Protein AF-0000000085122386 (afdb_homodimer)

Foldseek 3Di:
DEDADPDVVLVVLQVVLQDPPQAQANLLVSLLVSLQVLVCVVCVPAAWDWDWDQDPVGIDTDTGHPLQQEEEEEAPDLQVSSVVSNCVVVVPHHYKYWYWDQDPVVSATDTDDIDDDQNVNHEYEYGDAEQQQLRVVLVVVVVVVVSPHDHYEYEYEEYEPNRVVVNCVSCVRYYYGYHYYAHHADPVRAGVVHRPDSSCRNPVPDD/DEDADPDVVLVVLQVVLQDPPQAQANLLVSLLVSLQVLVCVVCVPAAWDWDWDQDPVGIDTDTGHPLQQEEEEEAPDLQVSSVVSNCVVVVPHHYKYWYWDQDPVVSATDTDDIDDDQNVNHEYEYGDAEQQQLRVVLVVVVVVVVSPHDHYEYEYEEYEPNRVVVNCVSCVRYYYGYHYYAHHADPVRAGVVHRPDSSCRNPVPDD

Nearest PDB structures (foldseek):
  2ehj-assembly1_A  TM=9.538E-01  e=8.833E-25  Escherichia coli
  2e55-assembly1_D  TM=9.632E-01  e=2.310E-24  Aquifex aeolicus
  3dmp-assembly2_C  TM=9.489E-01  e=1.374E-22  Burkholderia pseudomallei
  5e38-assembly1_C  TM=9.392E-01  e=4.137E-20  Mycobacterium tuberculosis H37Rv
  3g6w-assembly1_B  TM=8.955E-01  e=5.587E-20  Saccharolobus solfataricus

InterPro domains:
  IPR000836 Phosphoribosyltransferase domain [PF14681] (7-205)
  IPR000836 Phosphoribosyltransferase domain [cd06223] (68-179)
  IPR005765 Uracil phosphoribosyl transferase [TIGR01091] (4-205)
  IPR029057 Phosphoribosyltransferase-like [G3DSA:3.40.50.2020] (2-205)
  IPR029057 Phosphoribosyltransferase-like [SSF53271] (5-203)
  IPR050054 Uracil phosphoribosyltransferase/Adenine phosphoribosyltransferase [PTHR32315] (5-183)

Sequence (414 aa):
MYKESTNILVKHLINRLRDVRTASNEFRLTIEEISRIIAAEALADFNTITQNINTWQGPLDVQMIEVQKLVLVPILRAGEPMLTGILRTLPYARSGFLAMKRDEETALSKLFYENIPELEDKTVLLLDPMVATGGSLIDGIAYLKSKGAKRIISLNILGAPEGIKAVQEAHPDVDIFIAQIDERLDDNKYIRPGLGDAGDRAFYTHEMYKESTNILVKHLINRLRDVRTASNEFRLTIEEISRIIAAEALADFNTITQNINTWQGPLDVQMIEVQKLVLVPILRAGEPMLTGILRTLPYARSGFLAMKRDEETALSKLFYENIPELEDKTVLLLDPMVATGGSLIDGIAYLKSKGAKRIISLNILGAPEGIKAVQEAHPDVDIFIAQIDERLDDNKYIRPGLGDAGDRAFYTHE

Secondary structure (DSSP, 8-state):
-EEE---HHHHHHHHHHH-TT--HHHHHHHHHHHHHHHHHHHTTT--EEEEEEEETTEEEEEEEE-GGGEEEEEEETTTHHHHHHHHHH-TT-EE-EEEEEE-TTT--EEEEEEE----TT-EEEEE-SEESSSHHHHHHHHHHHHTT--EEEEEEEEE-HHHHHHHHHH-TT-EEEEEEE-SEE-TTS-EES--S-HHHHHH----/-EEE---HHHHHHHHHHHSTT--HHHHHHHHHHHHHHHHHHHTTT--EEEEEEEETTEEEEEEEE-GGGEEEEEEETTTHHHHHHHHHH-TT-EE-EEEEEE-TTT--EEEEEEE----TT-EEEEE-SEESSSHHHHHHHHHHHHTT--EEEEEEEEE-HHHHHHHHHH-TT-EEEEEEE-SEE-TTS-EES--S-HHHHHH----

Organism: Arcobacter nitrofigilis (strain ATCC 33309 / DSM 7299 / CCUG 15893 / LMG 7604 / NCTC 12251 / CI) (NCBI:txid572480)

Structure (mmCIF, N/CA/C/O backbone):
data_AF-0000000085122386-model_v1
#
loop_
_entity.id
_entity.type
_entity.pdbx_description
1 polymer 'Uracil phosphoribosyltransferase'
#
loop_
_atom_site.group_PDB
_atom_site.id
_atom_site.type_symbol
_atom_site.label_atom_id
_atom_site.label_alt_id
_atom_site.label_comp_id
_atom_site.label_asym_id
_atom_site.label_entity_id
_atom_site.label_seq_id
_atom_site.pdbx_PDB_ins_code
_atom_site.Cartn_x
_atom_site.Cartn_y
_atom_site.Cartn_z
_atom_site.occupancy
_atom_site.B_iso_or_equiv
_atom_site.auth_seq_id
_atom_site.auth_comp_id
_atom_site.auth_asym_id
_atom_site.auth_atom_id
_atom_site.pdbx_PDB_model_num
ATOM 1 N N . MET A 1 1 ? -3.705 9.445 21.141 1 90.44 1 MET A N 1
ATOM 2 C CA . MET A 1 1 ? -2.719 8.375 21.016 1 90.44 1 MET A CA 1
ATOM 3 C C . MET A 1 1 ? -1.963 8.477 19.688 1 90.44 1 MET A C 1
ATOM 5 O O . MET A 1 1 ? -2.488 9.008 18.719 1 90.44 1 MET A O 1
ATOM 9 N N . TYR A 1 2 ? -0.645 8.18 19.75 1 95.44 2 TYR A N 1
ATOM 10 C CA . TYR A 1 2 ? 0.054 8.094 18.469 1 95.44 2 TYR A CA 1
ATOM 11 C C . TYR A 1 2 ? 0.598 6.688 18.234 1 95.44 2 TYR A C 1
ATOM 13 O O . TYR A 1 2 ? 0.89 5.965 19.203 1 95.44 2 TYR A O 1
ATOM 21 N N . LYS A 1 3 ? 0.59 6.281 17 1 97.06 3 LYS A N 1
ATOM 22 C CA . LYS A 1 3 ? 1.147 5.008 16.547 1 97.06 3 LYS A CA 1
ATOM 23 C C . LYS A 1 3 ? 2.18 5.211 15.445 1 97.06 3 LYS A C 1
ATOM 25 O O . LYS A 1 3 ? 1.902 5.879 14.445 1 97.06 3 LYS A O 1
ATOM 30 N N . GLU A 1 4 ? 3.354 4.734 15.695 1 97.94 4 GLU A N 1
ATOM 31 C CA . GLU A 1 4 ? 4.402 4.742 14.68 1 97.94 4 GLU A CA 1
ATOM 32 C C . GLU A 1 4 ? 4.469 3.408 13.938 1 97.94 4 GLU A C 1
ATOM 34 O O . GLU A 1 4 ? 4.453 2.346 14.562 1 97.94 4 GLU A O 1
ATOM 39 N N . SER A 1 5 ? 4.566 3.469 12.625 1 96.31 5 SER A N 1
ATOM 40 C CA . SER A 1 5 ? 4.637 2.244 11.836 1 96.31 5 SER A CA 1
ATOM 41 C C . SER A 1 5 ? 5.906 1.459 12.148 1 96.31 5 SER A C 1
ATOM 43 O O . SER A 1 5 ? 6.977 2.043 12.328 1 96.31 5 SER A O 1
ATOM 45 N N . THR A 1 6 ? 5.801 0.182 12.203 1 92.94 6 THR A N 1
ATOM 46 C CA . THR A 1 6 ? 6.953 -0.696 12.383 1 92.94 6 THR A CA 1
ATOM 47 C C . THR A 1 6 ? 7.285 -1.421 11.078 1 92.94 6 THR A C 1
ATOM 49 O O . THR A 1 6 ? 8.148 -2.299 11.055 1 92.94 6 THR A O 1
ATOM 52 N N . ASN A 1 7 ? 6.59 -1.054 10.055 1 92.69 7 ASN A N 1
ATOM 53 C CA . ASN A 1 7 ? 6.738 -1.687 8.75 1 92.69 7 ASN A CA 1
ATOM 54 C C . ASN A 1 7 ? 8.094 -1.366 8.125 1 92.69 7 ASN A C 1
ATOM 56 O O . ASN A 1 7 ? 8.391 -0.207 7.828 1 92.69 7 ASN A O 1
ATOM 60 N N . ILE A 1 8 ? 8.898 -2.383 7.836 1 93 8 ILE A N 1
ATOM 61 C CA . ILE A 1 8 ? 10.266 -2.166 7.391 1 93 8 ILE A CA 1
ATOM 62 C C . ILE A 1 8 ? 10.266 -1.575 5.98 1 93 8 ILE A C 1
ATOM 64 O O . ILE A 1 8 ? 11.195 -0.858 5.602 1 93 8 ILE A O 1
ATOM 68 N N . LEU A 1 9 ? 9.242 -1.947 5.172 1 95.12 9 LEU A N 1
ATOM 69 C CA . LEU A 1 9 ? 9.133 -1.356 3.844 1 95.12 9 LEU A CA 1
ATOM 70 C C . LEU A 1 9 ? 8.922 0.151 3.934 1 95.12 9 LEU A C 1
ATOM 72 O O . LEU A 1 9 ? 9.516 0.911 3.162 1 95.12 9 LEU A O 1
ATOM 76 N N . VAL A 1 10 ? 8.117 0.576 4.871 1 95.94 10 VAL A N 1
ATOM 77 C CA . VAL A 1 10 ? 7.871 1.995 5.105 1 95.94 10 VAL A CA 1
ATOM 78 C C . VAL A 1 10 ? 9.172 2.686 5.504 1 95.94 10 VAL A C 1
ATOM 80 O O . VAL A 1 10 ? 9.5 3.758 4.988 1 95.94 10 VAL A O 1
ATOM 83 N N . LYS A 1 11 ? 9.945 2.043 6.363 1 96.44 11 LYS A N 1
ATOM 84 C CA . LYS A 1 11 ? 11.227 2.607 6.773 1 96.44 11 LYS A CA 1
ATOM 85 C C . LYS A 1 11 ? 12.188 2.705 5.594 1 96.44 11 LYS A C 1
ATOM 87 O O . LYS A 1 11 ? 12.891 3.707 5.438 1 96.44 11 LYS A O 1
ATOM 92 N N . HIS A 1 12 ? 12.18 1.663 4.789 1 97.12 12 HIS A N 1
ATOM 93 C CA . HIS A 1 12 ? 12.984 1.635 3.57 1 97.12 12 HIS A CA 1
ATOM 94 C C . HIS A 1 12 ? 12.633 2.807 2.658 1 97.12 12 HIS A C 1
ATOM 96 O O . HIS A 1 12 ? 13.531 3.51 2.18 1 97.12 12 HIS A O 1
ATOM 102 N N . LEU A 1 13 ? 11.414 3.045 2.463 1 97.44 13 LEU A N 1
ATOM 103 C CA . LEU A 1 13 ? 10.938 4.098 1.57 1 97.44 13 LEU A CA 1
ATOM 104 C C . LEU A 1 13 ? 11.258 5.477 2.143 1 97.44 13 LEU A C 1
ATOM 106 O O . LEU A 1 13 ? 11.609 6.395 1.4 1 97.44 13 LEU A O 1
ATOM 110 N N . ILE A 1 14 ? 11.133 5.664 3.471 1 97.94 14 ILE A N 1
ATOM 111 C CA . ILE A 1 14 ? 11.477 6.922 4.125 1 97.94 14 ILE A CA 1
ATOM 112 C C . ILE A 1 14 ? 12.953 7.234 3.896 1 97.94 14 ILE A C 1
ATOM 114 O O . ILE A 1 14 ? 13.32 8.383 3.617 1 97.94 14 ILE A O 1
ATOM 118 N N . ASN A 1 15 ? 13.766 6.238 4.031 1 97.69 15 ASN A N 1
ATOM 119 C CA . ASN A 1 15 ? 15.195 6.441 3.838 1 97.69 15 ASN A CA 1
ATOM 120 C C . ASN A 1 15 ? 15.516 6.828 2.396 1 97.69 15 ASN A C 1
ATOM 122 O O . ASN A 1 15 ? 16.453 7.598 2.148 1 97.69 15 ASN A O 1
ATOM 126 N N . ARG A 1 16 ? 14.727 6.301 1.468 1 96.69 16 ARG A N 1
ATOM 127 C CA . ARG A 1 16 ? 14.867 6.75 0.086 1 96.69 16 ARG A CA 1
ATOM 128 C C . ARG A 1 16 ? 14.547 8.234 -0.041 1 96.69 16 ARG A C 1
ATOM 130 O O . ARG A 1 16 ? 15.219 8.961 -0.774 1 96.69 16 ARG A O 1
ATOM 137 N N . LEU A 1 17 ? 13.586 8.672 0.667 1 97.44 17 LEU A N 1
ATOM 138 C CA . LEU A 1 17 ? 13.18 10.07 0.636 1 97.44 17 LEU A CA 1
ATOM 139 C C . LEU A 1 17 ? 14.266 10.977 1.204 1 97.44 17 LEU A C 1
ATOM 141 O O . LEU A 1 17 ? 14.414 12.125 0.783 1 97.44 17 LEU A O 1
ATOM 145 N N . ARG A 1 18 ? 15.023 10.453 2.143 1 97.75 18 ARG A N 1
ATOM 146 C CA . ARG A 1 18 ? 16.062 11.242 2.811 1 97.75 18 ARG A CA 1
ATOM 147 C C . ARG A 1 18 ? 17.203 11.547 1.86 1 97.75 18 ARG A C 1
ATOM 149 O O . ARG A 1 18 ? 17.984 12.484 2.092 1 97.75 18 ARG A O 1
ATOM 156 N N . ASP A 1 19 ? 17.422 10.648 0.858 1 97 19 ASP A N 1
ATOM 157 C CA . ASP A 1 19 ? 18.531 10.797 -0.084 1 97 19 ASP A CA 1
ATOM 158 C C . ASP A 1 19 ? 18.359 12.031 -0.96 1 97 19 ASP A C 1
ATOM 160 O O . ASP A 1 19 ? 17.312 12.188 -1.616 1 97 19 ASP A O 1
ATOM 164 N N . VAL A 1 20 ? 19.297 12.898 -0.981 1 94.31 20 VAL A N 1
ATOM 165 C CA . VAL A 1 20 ? 19.188 14.156 -1.713 1 94.31 20 VAL A CA 1
ATOM 166 C C . VAL A 1 20 ? 19.094 13.875 -3.211 1 94.31 20 VAL A C 1
ATOM 168 O O . VAL A 1 20 ? 18.672 14.734 -3.984 1 94.31 20 VAL A O 1
ATOM 171 N N . ARG A 1 21 ? 19.547 12.672 -3.693 1 94.56 21 ARG A N 1
ATOM 172 C CA . ARG A 1 21 ? 19.547 12.32 -5.109 1 94.56 21 ARG A CA 1
ATOM 173 C C . ARG A 1 21 ? 18.141 11.938 -5.574 1 94.56 21 ARG A C 1
ATOM 175 O O . ARG A 1 21 ? 17.891 11.82 -6.777 1 94.56 21 ARG A O 1
ATOM 182 N N . THR A 1 22 ? 17.141 11.711 -4.605 1 95.25 22 THR A N 1
ATOM 183 C CA . THR A 1 22 ? 15.773 11.359 -4.992 1 95.25 22 THR A CA 1
ATOM 184 C C . THR A 1 22 ? 15.086 12.531 -5.688 1 95.25 22 THR A C 1
ATOM 186 O O . THR A 1 22 ? 14.828 13.562 -5.066 1 95.25 22 THR A O 1
ATOM 189 N N . ALA A 1 23 ? 14.797 12.375 -6.961 1 94.12 23 ALA A N 1
ATOM 190 C CA . ALA A 1 23 ? 14.172 13.43 -7.754 1 94.12 23 ALA A CA 1
ATOM 191 C C . ALA A 1 23 ? 12.734 13.688 -7.293 1 94.12 23 ALA A C 1
ATOM 193 O O . ALA A 1 23 ? 12.125 12.844 -6.637 1 94.12 23 ALA A O 1
ATOM 194 N N . SER A 1 24 ? 12.188 14.812 -7.629 1 94.19 24 SER A N 1
ATOM 195 C CA . SER A 1 24 ? 10.883 15.258 -7.16 1 94.19 24 SER A CA 1
ATOM 196 C C . SER A 1 24 ? 9.789 14.273 -7.57 1 94.19 24 SER A C 1
ATOM 198 O O . SER A 1 24 ? 8.859 14.016 -6.801 1 94.19 24 SER A O 1
ATOM 200 N N . ASN A 1 25 ? 9.867 13.812 -8.758 1 94.12 25 ASN A N 1
ATOM 201 C CA . ASN A 1 25 ? 8.867 12.852 -9.195 1 94.12 25 ASN A CA 1
ATOM 202 C C . ASN A 1 25 ? 8.898 11.578 -8.359 1 94.12 25 ASN A C 1
ATOM 204 O O . ASN A 1 25 ? 7.855 11.078 -7.93 1 94.12 25 ASN A O 1
ATOM 208 N N . GLU A 1 26 ? 10.094 11.047 -8.156 1 94.94 26 GLU A N 1
ATOM 209 C CA . GLU A 1 26 ? 10.25 9.875 -7.301 1 94.94 26 GLU A CA 1
ATOM 210 C C . GLU A 1 26 ? 9.82 10.172 -5.867 1 94.94 26 GLU A C 1
ATOM 212 O O . GLU A 1 26 ? 9.258 9.305 -5.188 1 94.94 26 GLU A O 1
ATOM 217 N N . PHE A 1 27 ? 10.172 11.414 -5.441 1 96.88 27 PHE A N 1
ATOM 218 C CA . PHE A 1 27 ? 9.758 11.828 -4.105 1 96.88 27 PHE A CA 1
ATOM 219 C C . PHE A 1 27 ? 8.25 11.742 -3.951 1 96.88 27 PHE A C 1
ATOM 221 O O . PHE A 1 27 ? 7.75 11.109 -3.016 1 96.88 27 PHE A O 1
ATOM 228 N N . ARG A 1 28 ? 7.441 12.203 -4.906 1 96.75 28 ARG A N 1
ATOM 229 C CA . ARG A 1 28 ? 5.984 12.188 -4.867 1 96.75 28 ARG A CA 1
ATOM 230 C C . ARG A 1 28 ? 5.457 10.758 -4.871 1 96.75 28 ARG A C 1
ATOM 232 O O . ARG A 1 28 ? 4.602 10.398 -4.059 1 96.75 28 ARG A O 1
ATOM 239 N N . LEU A 1 29 ? 6.043 9.984 -5.738 1 95.88 29 LEU A N 1
ATOM 240 C CA . LEU A 1 29 ? 5.586 8.602 -5.875 1 95.88 29 LEU A CA 1
ATOM 241 C C . LEU A 1 29 ? 5.852 7.816 -4.598 1 95.88 29 LEU A C 1
ATOM 243 O O . LEU A 1 29 ? 5.035 6.984 -4.191 1 95.88 29 LEU A O 1
ATOM 247 N N . THR A 1 30 ? 7.008 8.094 -4.016 1 97.25 30 THR A N 1
ATOM 248 C CA . THR A 1 30 ? 7.367 7.414 -2.777 1 97.25 30 THR A CA 1
ATOM 249 C C . THR A 1 30 ? 6.438 7.836 -1.642 1 97.25 30 THR A C 1
ATOM 251 O O . THR A 1 30 ? 5.992 6.996 -0.854 1 97.25 30 THR A O 1
ATOM 254 N N . ILE A 1 31 ? 6.074 9.109 -1.566 1 97.88 31 ILE A N 1
ATOM 255 C CA . ILE A 1 31 ? 5.125 9.609 -0.575 1 97.88 31 ILE A CA 1
ATOM 256 C C . ILE A 1 31 ? 3.768 8.938 -0.778 1 97.88 31 ILE A C 1
ATOM 258 O O . ILE A 1 31 ? 3.104 8.562 0.189 1 97.88 31 ILE A O 1
ATOM 262 N N . GLU A 1 32 ? 3.359 8.773 -2.041 1 97.12 32 GLU A N 1
ATOM 263 C CA . GLU A 1 32 ? 2.113 8.078 -2.344 1 97.12 32 GLU A CA 1
ATOM 264 C C . GLU A 1 32 ? 2.113 6.668 -1.752 1 97.12 32 GLU A C 1
ATOM 266 O O . GLU A 1 32 ? 1.151 6.266 -1.093 1 97.12 32 GLU A O 1
ATOM 271 N N . GLU A 1 33 ? 3.207 5.969 -1.927 1 95.75 33 GLU A N 1
ATOM 272 C CA . GLU A 1 33 ? 3.312 4.586 -1.467 1 95.75 33 GLU A CA 1
ATOM 273 C C . GLU A 1 33 ? 3.242 4.508 0.056 1 95.75 33 GLU A C 1
ATOM 275 O O . GLU A 1 33 ? 2.496 3.693 0.605 1 95.75 33 GLU A O 1
ATOM 280 N N . ILE A 1 34 ? 3.99 5.336 0.716 1 97.31 34 ILE A N 1
ATOM 281 C CA . ILE A 1 34 ? 4.012 5.332 2.176 1 97.31 34 ILE A CA 1
ATOM 282 C C . ILE A 1 34 ? 2.619 5.648 2.713 1 97.31 34 ILE A C 1
ATOM 284 O O . ILE A 1 34 ? 2.15 5.016 3.66 1 97.31 34 ILE A O 1
ATOM 288 N N . SER A 1 35 ? 1.955 6.57 2.07 1 97.62 35 SER A N 1
ATOM 289 C CA . SER A 1 35 ? 0.646 7.023 2.529 1 97.62 35 SER A CA 1
ATOM 290 C C . SER A 1 35 ? -0.384 5.902 2.451 1 97.62 35 SER A C 1
ATOM 292 O O . SER A 1 35 ? -1.239 5.773 3.33 1 97.62 35 SER A O 1
ATOM 294 N N . ARG A 1 36 ? -0.284 5.121 1.405 1 94.75 36 ARG A N 1
ATOM 295 C CA . ARG A 1 36 ? -1.205 3.998 1.271 1 94.75 36 ARG A CA 1
ATOM 296 C C . ARG A 1 36 ? -1.037 3.012 2.422 1 94.75 36 ARG A C 1
ATOM 298 O O . ARG A 1 36 ? -2.023 2.535 2.986 1 94.75 36 ARG A O 1
ATOM 305 N N . ILE A 1 37 ? 0.186 2.75 2.746 1 93.25 37 ILE A N 1
ATOM 306 C CA . ILE A 1 37 ? 0.471 1.793 3.811 1 93.25 37 ILE A CA 1
ATOM 307 C C . ILE A 1 37 ? -0.013 2.348 5.148 1 93.25 37 ILE A C 1
ATOM 309 O O . ILE A 1 37 ? -0.701 1.656 5.902 1 93.25 37 ILE A O 1
ATOM 313 N N . ILE A 1 38 ? 0.234 3.6 5.418 1 95.69 38 ILE A N 1
ATOM 314 C CA . ILE A 1 38 ? -0.127 4.215 6.691 1 95.69 38 ILE A CA 1
ATOM 315 C C . ILE A 1 38 ? -1.646 4.34 6.793 1 95.69 38 ILE A C 1
ATOM 317 O O . ILE A 1 38 ? -2.219 4.168 7.871 1 95.69 38 ILE A O 1
ATOM 321 N N . ALA A 1 39 ? -2.258 4.656 5.656 1 96.38 39 ALA A N 1
ATOM 322 C CA . ALA A 1 39 ? -3.717 4.734 5.648 1 96.38 39 ALA A CA 1
ATOM 323 C C . ALA A 1 39 ? -4.34 3.385 5.992 1 96.38 39 ALA A C 1
ATOM 325 O O . ALA A 1 39 ? -5.301 3.316 6.762 1 96.38 39 ALA A O 1
ATOM 326 N N . ALA A 1 40 ? -3.768 2.354 5.438 1 92.88 40 ALA A N 1
ATOM 327 C CA . ALA A 1 40 ? -4.262 1.013 5.738 1 92.88 40 ALA A CA 1
ATOM 328 C C . ALA A 1 40 ? -4.133 0.702 7.227 1 92.88 40 ALA A C 1
ATOM 330 O O . ALA A 1 40 ? -5.027 0.097 7.82 1 92.88 40 ALA A O 1
ATOM 331 N N . GLU A 1 41 ? -3.059 1.111 7.812 1 92.62 41 GLU A N 1
ATOM 332 C CA . GLU A 1 41 ? -2.859 0.912 9.242 1 92.62 41 GLU A CA 1
ATOM 333 C C . GLU A 1 41 ? -3.865 1.722 10.062 1 92.62 41 GLU A C 1
ATOM 335 O O . GLU A 1 41 ? -4.43 1.22 11.031 1 92.62 41 GLU A O 1
ATOM 340 N N . ALA A 1 42 ? -4.098 2.914 9.672 1 95.38 42 ALA A N 1
ATOM 341 C CA . ALA A 1 42 ? -4.984 3.826 10.391 1 95.38 42 ALA A CA 1
ATOM 342 C C . ALA A 1 42 ? -6.43 3.344 10.336 1 95.38 42 ALA A C 1
ATOM 344 O O . ALA A 1 42 ? -7.203 3.566 11.266 1 95.38 42 ALA A O 1
ATOM 345 N N . LEU A 1 43 ? -6.793 2.617 9.266 1 94.44 43 LEU A N 1
ATOM 346 C CA . LEU A 1 43 ? -8.18 2.229 9.039 1 94.44 43 LEU A CA 1
ATOM 347 C C . LEU A 1 43 ? -8.422 0.792 9.492 1 94.44 43 LEU A C 1
ATOM 349 O O . LEU A 1 43 ? -9.484 0.223 9.227 1 94.44 43 LEU A O 1
ATOM 353 N N . ALA A 1 44 ? -7.457 0.227 10.156 1 90.06 44 ALA A N 1
ATOM 354 C CA . ALA A 1 44 ? -7.5 -1.184 10.531 1 90.06 44 ALA A CA 1
ATOM 355 C C . ALA A 1 44 ? -8.781 -1.505 11.305 1 90.06 44 ALA A C 1
ATOM 357 O O . ALA A 1 44 ? -9.32 -2.607 11.188 1 90.06 44 ALA A O 1
ATOM 358 N N . ASP A 1 45 ? -9.344 -0.531 12.062 1 88.88 45 ASP A N 1
ATOM 359 C CA . ASP A 1 45 ? -10.516 -0.789 12.891 1 88.88 45 ASP A CA 1
ATOM 360 C C . ASP A 1 45 ? -11.703 0.065 12.453 1 88.88 45 ASP A C 1
ATOM 362 O O . ASP A 1 45 ? -12.609 0.325 13.234 1 88.88 45 ASP A O 1
ATOM 366 N N . PHE A 1 46 ? -11.594 0.508 11.281 1 93.56 46 PHE A N 1
ATOM 367 C CA . PHE A 1 46 ? -12.656 1.357 10.766 1 93.56 46 PHE A CA 1
ATOM 368 C C . PHE A 1 46 ? -13.93 0.55 10.539 1 93.56 46 PHE A C 1
ATOM 370 O O . PHE A 1 46 ? -13.875 -0.658 10.305 1 93.56 46 PHE A O 1
ATOM 377 N N . ASN A 1 47 ? -14.961 1.156 10.594 1 92.25 47 ASN A N 1
ATOM 378 C CA . ASN A 1 47 ? -16.266 0.517 10.477 1 92.25 47 ASN A CA 1
ATOM 379 C C . ASN A 1 47 ? -16.5 -0.041 9.078 1 92.25 47 ASN A C 1
ATOM 381 O O . ASN A 1 47 ? -16.078 0.569 8.086 1 92.25 47 ASN A O 1
ATOM 385 N N . THR A 1 48 ? -17.156 -1.207 9.07 1 95.5 48 THR A N 1
ATOM 386 C CA . THR A 1 48 ? -17.578 -1.796 7.812 1 95.5 48 THR A CA 1
ATOM 387 C C . THR A 1 48 ? -19.094 -1.946 7.777 1 95.5 48 THR A C 1
ATOM 389 O O . THR A 1 48 ? -19.75 -1.944 8.828 1 95.5 48 THR A O 1
ATOM 392 N N . ILE A 1 49 ? -19.625 -1.951 6.625 1 96.56 49 ILE A N 1
ATOM 393 C CA . ILE A 1 49 ? -21.047 -2.164 6.41 1 96.56 49 ILE A CA 1
ATOM 394 C C . ILE A 1 49 ? -21.25 -3.334 5.453 1 96.56 49 ILE A C 1
ATOM 396 O O . ILE A 1 49 ? -20.391 -3.637 4.633 1 96.56 49 ILE A O 1
ATOM 400 N N . THR A 1 50 ? -22.406 -3.971 5.598 1 97.56 50 THR A N 1
ATOM 401 C CA . THR A 1 50 ? -22.766 -5.035 4.672 1 97.56 50 THR A CA 1
ATOM 402 C C . THR A 1 50 ? -23.297 -4.457 3.365 1 97.56 50 THR A C 1
ATOM 404 O O . THR A 1 50 ? -24.156 -3.566 3.373 1 97.56 50 THR A O 1
ATOM 407 N N . GLN A 1 51 ? -22.719 -4.848 2.285 1 97.19 51 GLN A N 1
ATOM 408 C CA . GLN A 1 51 ? -23.188 -4.492 0.953 1 97.19 51 GLN A CA 1
ATOM 409 C C . GLN A 1 51 ? -23.453 -5.738 0.112 1 97.19 51 GLN A C 1
ATOM 411 O O . GLN A 1 51 ? -22.688 -6.703 0.165 1 97.19 51 GLN A O 1
ATOM 416 N N . ASN A 1 52 ? -24.609 -5.719 -0.543 1 98 52 ASN A N 1
ATOM 417 C CA . ASN A 1 52 ? -24.891 -6.789 -1.493 1 98 52 ASN A CA 1
ATOM 418 C C . ASN A 1 52 ? -24.312 -6.48 -2.873 1 98 52 ASN A C 1
ATOM 420 O O . ASN A 1 52 ? -24.609 -5.438 -3.457 1 98 52 ASN A O 1
ATOM 424 N N . ILE A 1 53 ? -23.438 -7.371 -3.322 1 97 53 ILE A N 1
ATOM 425 C CA . ILE A 1 53 ? -22.844 -7.172 -4.641 1 97 53 ILE A CA 1
ATOM 426 C C . ILE A 1 53 ? -23.188 -8.359 -5.539 1 97 53 ILE A C 1
ATOM 428 O O . ILE A 1 53 ? -23.609 -9.414 -5.059 1 97 53 ILE A O 1
ATOM 432 N N . ASN A 1 54 ? -23.031 -8.125 -6.836 1 97.25 54 ASN A N 1
ATOM 433 C CA . ASN A 1 54 ? -23.172 -9.219 -7.789 1 97.25 54 ASN A CA 1
ATOM 434 C C . ASN A 1 54 ? -21.828 -9.781 -8.219 1 97.25 54 ASN A C 1
ATOM 436 O O . ASN A 1 54 ? -20.969 -9.047 -8.711 1 97.25 54 ASN A O 1
ATOM 440 N N . THR A 1 55 ? -21.656 -11.039 -7.98 1 96.44 55 THR A N 1
ATOM 441 C CA . THR A 1 55 ? -20.438 -11.727 -8.391 1 96.44 55 THR A CA 1
ATOM 442 C C . THR A 1 55 ? -20.703 -12.609 -9.609 1 96.44 55 THR A C 1
ATOM 444 O O . THR A 1 55 ? -21.828 -12.68 -10.102 1 96.44 55 THR A O 1
ATOM 447 N N . TRP A 1 56 ? -19.688 -13.18 -10.102 1 91.5 56 TRP A N 1
ATOM 448 C CA . TRP A 1 56 ? -19.812 -14.086 -11.234 1 91.5 56 TRP A CA 1
ATOM 449 C C . TRP A 1 56 ? -20.688 -15.281 -10.898 1 91.5 56 TRP A C 1
ATOM 451 O O . TRP A 1 56 ? -21.203 -15.961 -11.789 1 91.5 56 TRP A O 1
ATOM 461 N N . GLN A 1 57 ? -20.938 -15.539 -9.555 1 93.25 57 GLN A N 1
ATOM 462 C CA . GLN A 1 57 ? -21.75 -16.656 -9.086 1 93.25 57 GLN A CA 1
ATOM 463 C C . GLN A 1 57 ? -23.125 -16.172 -8.633 1 93.25 57 GLN A C 1
ATOM 465 O O . GLN A 1 57 ? -23.953 -16.969 -8.18 1 93.25 57 GLN A O 1
ATOM 470 N N . GLY A 1 58 ? -23.375 -14.898 -8.711 1 94.38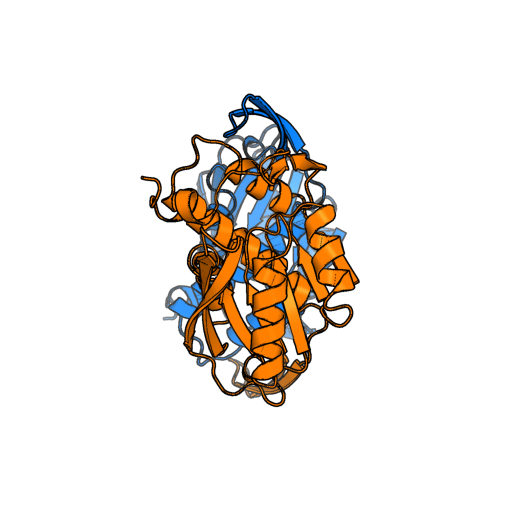 58 GLY A N 1
ATOM 471 C CA . GLY A 1 58 ? -24.609 -14.344 -8.211 1 94.38 58 GLY A CA 1
ATOM 472 C C . GLY A 1 58 ? -24.422 -13.359 -7.07 1 94.38 58 GLY A C 1
ATOM 473 O O . GLY A 1 58 ? -23.297 -12.945 -6.793 1 94.38 58 GLY A O 1
ATOM 474 N N . PRO A 1 59 ? -25.547 -13.023 -6.395 1 97.31 59 PRO A N 1
ATOM 475 C CA . PRO A 1 59 ? -25.469 -12.039 -5.312 1 97.31 59 PRO A CA 1
ATOM 476 C C . PRO A 1 59 ? -24.688 -12.547 -4.105 1 97.31 59 PRO A C 1
ATOM 478 O O . PRO A 1 59 ? -24.766 -13.734 -3.773 1 97.31 59 PRO A O 1
ATOM 481 N N . LEU A 1 60 ? -23.922 -11.68 -3.484 1 97.56 60 LEU A N 1
ATOM 482 C CA . LEU A 1 60 ? -23.109 -11.984 -2.316 1 97.56 60 LEU A CA 1
ATOM 483 C C . LEU A 1 60 ? -23.078 -10.805 -1.352 1 97.56 60 LEU A C 1
ATOM 485 O O . LEU A 1 60 ? -22.844 -9.664 -1.765 1 97.56 60 LEU A O 1
ATOM 489 N N . ASP A 1 61 ? -23.406 -11.07 -0.068 1 98.12 61 ASP A N 1
ATOM 490 C CA . ASP A 1 61 ? -23.203 -10.055 0.962 1 98.12 61 ASP A CA 1
ATOM 491 C C . ASP A 1 61 ? -21.734 -9.977 1.39 1 98.12 61 ASP A C 1
ATOM 493 O O . ASP A 1 61 ? -21.141 -10.992 1.73 1 98.12 61 ASP A O 1
ATOM 497 N N . VAL A 1 62 ? -21.219 -8.766 1.286 1 97.25 62 VAL A N 1
ATOM 498 C CA . VAL A 1 62 ? -19.828 -8.578 1.659 1 97.25 62 VAL A CA 1
ATOM 499 C C . VAL A 1 62 ? -19.703 -7.426 2.654 1 97.25 62 VAL A C 1
ATOM 501 O O . VAL A 1 62 ? -20.625 -6.617 2.791 1 97.25 62 VAL A O 1
ATOM 504 N N . GLN A 1 63 ? -18.625 -7.41 3.41 1 96.12 63 GLN A N 1
ATOM 505 C CA . GLN A 1 63 ? -18.297 -6.305 4.309 1 96.12 63 GLN A CA 1
ATOM 506 C C . GLN A 1 63 ? -17.422 -5.273 3.619 1 96.12 63 GLN A C 1
ATOM 508 O O . GLN A 1 63 ? -16.344 -5.605 3.121 1 96.12 63 GLN A O 1
ATOM 513 N N . MET A 1 64 ? -17.875 -4.043 3.559 1 96.88 64 MET A N 1
ATOM 514 C CA . MET A 1 64 ? -17.156 -2.953 2.908 1 96.88 64 MET A CA 1
ATOM 515 C C . MET A 1 64 ? -16.859 -1.829 3.896 1 96.88 64 MET A C 1
ATOM 517 O O . MET A 1 64 ? -17.703 -1.497 4.734 1 96.88 64 MET A O 1
ATOM 521 N N . ILE A 1 65 ? -15.672 -1.307 3.797 1 96.31 65 ILE A N 1
ATOM 522 C CA . ILE A 1 65 ? -15.383 -0.081 4.535 1 96.31 65 ILE A CA 1
ATOM 523 C C . ILE A 1 65 ? -16.375 1.01 4.129 1 96.31 65 ILE A C 1
ATOM 525 O O . ILE A 1 65 ? -16.688 1.162 2.945 1 96.31 65 ILE A O 1
ATOM 529 N N . GLU A 1 66 ? -16.891 1.737 5.09 1 95.44 66 GLU A N 1
ATOM 530 C CA . GLU A 1 66 ? -17.797 2.85 4.812 1 95.44 66 GLU A CA 1
ATOM 531 C C . GLU A 1 66 ? -17.031 4.066 4.301 1 95.44 66 GLU A C 1
ATOM 533 O O . GLU A 1 66 ? -16.953 5.09 4.98 1 95.44 66 GLU A O 1
ATOM 538 N N . VAL A 1 67 ? -16.609 3.982 3.092 1 94.31 67 VAL A N 1
ATOM 539 C CA . VAL A 1 67 ? -15.703 4.961 2.49 1 94.31 67 VAL A CA 1
ATOM 540 C C . VAL A 1 67 ? -16.375 6.332 2.453 1 94.31 67 VAL A C 1
ATOM 542 O O . VAL A 1 67 ? -15.703 7.359 2.537 1 94.31 67 VAL A O 1
ATOM 545 N N . GLN A 1 68 ? -17.719 6.352 2.381 1 92.75 68 GLN A N 1
ATOM 546 C CA . GLN A 1 68 ? -18.469 7.605 2.299 1 92.75 68 GLN A CA 1
ATOM 547 C C . GLN A 1 68 ? -18.359 8.391 3.604 1 92.75 68 GLN A C 1
ATOM 549 O O . GLN A 1 68 ? -18.703 9.57 3.652 1 92.75 68 GLN A O 1
ATOM 554 N N . LYS A 1 69 ? -17.875 7.754 4.625 1 96.06 69 LYS A N 1
ATOM 555 C CA . LYS A 1 69 ? -17.734 8.414 5.918 1 96.06 69 LYS A CA 1
ATOM 556 C C . LYS A 1 69 ? -16.312 8.961 6.098 1 96.06 69 LYS A C 1
ATOM 558 O O . LYS A 1 69 ? -16 9.547 7.137 1 96.06 69 LYS A O 1
ATOM 563 N N . LEU A 1 70 ? -15.539 8.797 5.094 1 97.31 70 LEU A N 1
ATOM 564 C CA . LEU A 1 70 ? -14.164 9.289 5.141 1 97.31 70 LEU A CA 1
ATOM 565 C C . LEU A 1 70 ? -14.031 10.602 4.371 1 97.31 70 LEU A C 1
ATOM 567 O O . LEU A 1 70 ? -14.617 10.758 3.297 1 97.31 70 LEU A O 1
ATOM 571 N N . VAL A 1 71 ? -13.32 11.539 4.918 1 98.19 71 VAL A N 1
ATOM 572 C CA . VAL A 1 71 ? -12.906 12.75 4.219 1 98.19 71 VAL A CA 1
ATOM 573 C C . VAL A 1 71 ? -11.391 12.914 4.309 1 98.19 71 VAL A C 1
ATOM 575 O O . VAL A 1 71 ? -10.836 13.031 5.406 1 98.19 71 VAL A O 1
ATOM 578 N N . LEU A 1 72 ? -10.719 12.82 3.18 1 98.69 72 LEU A N 1
ATOM 579 C CA . LEU A 1 72 ? -9.281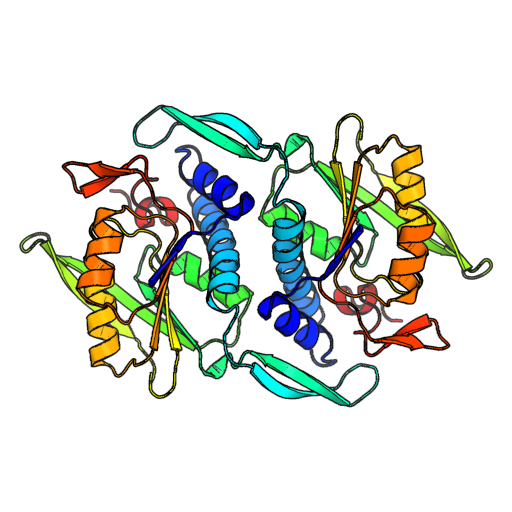 13.047 3.107 1 98.69 72 LEU A CA 1
ATOM 580 C C . LEU A 1 72 ? -8.969 14.531 2.947 1 98.69 72 LEU A C 1
ATOM 582 O O . LEU A 1 72 ? -9.461 15.172 2.016 1 98.69 72 LEU A O 1
ATOM 586 N N . VAL A 1 73 ? -8.148 15.086 3.84 1 98.38 73 VAL A N 1
ATOM 587 C CA . VAL A 1 73 ? -7.867 16.516 3.805 1 98.38 73 VAL A CA 1
ATOM 588 C C . VAL A 1 73 ? -6.359 16.75 3.877 1 98.38 73 VAL A C 1
ATOM 590 O O . VAL A 1 73 ? -5.773 16.75 4.965 1 98.38 73 VAL A O 1
ATOM 593 N N . PRO A 1 74 ? -5.758 16.969 2.785 1 98.25 74 PRO A N 1
ATOM 594 C CA . PRO A 1 74 ? -4.34 17.328 2.803 1 98.25 74 PRO A CA 1
ATOM 595 C C . PRO A 1 74 ? -4.102 18.766 3.27 1 98.25 74 PRO A C 1
ATOM 597 O O . PRO A 1 74 ? -4.902 19.656 2.973 1 98.25 74 PRO A O 1
ATOM 600 N N . ILE A 1 75 ? -3.086 18.922 4.004 1 95.75 75 ILE A N 1
ATOM 601 C CA . ILE A 1 75 ? -2.531 20.266 4.156 1 95.75 75 ILE A CA 1
ATOM 602 C C . ILE A 1 75 ? -1.605 20.578 2.984 1 95.75 75 ILE A C 1
ATOM 604 O O . ILE A 1 75 ? -0.566 19.938 2.816 1 95.75 75 ILE A O 1
ATOM 608 N N . LEU A 1 76 ? -2.012 21.5 2.197 1 92.75 76 LEU A N 1
ATOM 609 C CA . LEU A 1 76 ? -1.27 21.859 0.993 1 92.75 76 LEU A CA 1
ATOM 610 C C . LEU A 1 76 ? -0.026 22.672 1.341 1 92.75 76 LEU A C 1
ATOM 612 O O . LEU A 1 76 ? -0.028 23.422 2.311 1 92.75 76 LEU A O 1
ATOM 616 N N . ARG A 1 77 ? 1.113 22.484 0.549 1 92.19 77 ARG A N 1
ATOM 617 C CA . ARG A 1 77 ? 1.246 21.75 -0.699 1 92.19 77 ARG A CA 1
ATOM 618 C C . ARG A 1 77 ? 1.729 20.328 -0.441 1 92.19 77 ARG A C 1
ATOM 620 O O . ARG A 1 77 ? 1.372 19.391 -1.174 1 92.19 77 ARG A O 1
ATOM 627 N N . ALA A 1 78 ? 2.387 20.094 0.635 1 92.75 78 ALA A N 1
ATOM 628 C CA . ALA A 1 78 ? 3.145 18.875 0.87 1 92.75 78 ALA A CA 1
ATOM 629 C C . ALA A 1 78 ? 2.215 17.672 1.055 1 92.75 78 ALA A C 1
ATOM 631 O O . ALA A 1 78 ? 2.6 16.531 0.787 1 92.75 78 ALA A O 1
ATOM 632 N N . GLY A 1 79 ? 0.975 17.922 1.446 1 97.06 79 GLY A N 1
ATOM 633 C CA . GLY A 1 79 ? 0.046 16.828 1.713 1 97.06 79 GLY A CA 1
ATOM 634 C C . GLY A 1 79 ? -0.591 16.266 0.456 1 97.06 79 GLY A C 1
ATOM 635 O O . GLY A 1 79 ? -1.219 15.203 0.493 1 97.06 79 GLY A O 1
ATOM 636 N N . GLU A 1 80 ? -0.423 16.938 -0.705 1 96.38 80 GLU A N 1
ATOM 637 C CA . GLU A 1 80 ? -1.116 16.562 -1.938 1 96.38 80 GLU A CA 1
ATOM 638 C C . GLU A 1 80 ? -0.727 15.164 -2.393 1 96.38 80 GLU A C 1
ATOM 640 O O . GLU A 1 80 ? -1.592 14.352 -2.715 1 96.38 80 GLU A O 1
ATOM 645 N N . PRO A 1 81 ? 0.541 14.773 -2.453 1 97.88 81 PRO A N 1
ATOM 646 C CA . PRO A 1 81 ? 0.884 13.414 -2.893 1 97.88 81 PRO A CA 1
ATOM 647 C C . PRO A 1 81 ? 0.26 12.336 -2.016 1 97.88 81 PRO A C 1
ATOM 649 O O . PRO A 1 81 ? -0.054 11.242 -2.5 1 97.88 81 PRO A O 1
ATOM 652 N N . MET A 1 82 ? 0.109 12.672 -0.714 1 98.56 82 MET A N 1
ATOM 653 C CA . MET A 1 82 ? -0.549 11.711 0.17 1 98.56 82 MET A CA 1
ATOM 654 C C . MET A 1 82 ? -1.993 11.477 -0.261 1 98.56 82 MET A C 1
ATOM 656 O O . MET A 1 82 ? -2.451 10.336 -0.314 1 98.56 82 MET A O 1
ATOM 660 N N . LEU A 1 83 ? -2.648 12.562 -0.553 1 98.31 83 LEU A N 1
ATOM 661 C CA . LEU A 1 83 ? -4.016 12.461 -1.049 1 98.31 83 LEU A CA 1
ATOM 662 C C . LEU A 1 83 ? -4.078 11.602 -2.309 1 98.31 83 LEU A C 1
ATOM 664 O O . LEU A 1 83 ? -4.891 10.68 -2.395 1 98.31 83 LEU A O 1
ATOM 668 N N . THR A 1 84 ? -3.184 11.906 -3.246 1 97.06 84 THR A N 1
ATOM 669 C CA . THR A 1 84 ? -3.139 11.18 -4.508 1 97.06 84 THR A CA 1
ATOM 670 C C . THR A 1 84 ? -2.959 9.68 -4.258 1 97.06 84 THR A C 1
ATOM 672 O O . THR A 1 84 ? -3.666 8.859 -4.848 1 97.06 84 THR A O 1
ATOM 675 N N . GLY A 1 85 ? -2.082 9.312 -3.4 1 96.62 85 GLY A N 1
ATOM 676 C CA . GLY A 1 85 ? -1.83 7.918 -3.084 1 96.62 85 GLY A CA 1
ATOM 677 C C . GLY A 1 85 ? -3.035 7.215 -2.488 1 96.62 85 GLY A C 1
ATOM 678 O O . GLY A 1 85 ? -3.4 6.121 -2.928 1 96.62 85 GLY A O 1
ATOM 679 N N . ILE A 1 86 ? -3.652 7.875 -1.547 1 97.56 86 ILE A N 1
ATOM 680 C CA . ILE A 1 86 ? -4.742 7.234 -0.817 1 97.56 86 ILE A CA 1
ATOM 681 C C . ILE A 1 86 ? -5.977 7.137 -1.713 1 97.56 86 ILE A C 1
ATOM 683 O O . ILE A 1 86 ? -6.711 6.148 -1.663 1 97.56 86 ILE A O 1
ATOM 687 N N . LEU A 1 87 ? -6.203 8.109 -2.65 1 96.12 87 LEU A N 1
ATOM 688 C CA . LEU A 1 87 ? -7.355 8.102 -3.543 1 96.12 87 LEU A CA 1
ATOM 689 C C . LEU A 1 87 ? -7.238 6.984 -4.574 1 96.12 87 LEU A C 1
ATOM 691 O O . LEU A 1 87 ? -8.25 6.523 -5.113 1 96.12 87 LEU A O 1
ATOM 695 N N . ARG A 1 88 ? -6.047 6.516 -4.809 1 91.12 88 ARG A N 1
ATOM 696 C CA . ARG A 1 88 ? -5.875 5.371 -5.695 1 91.12 88 ARG A CA 1
ATOM 697 C C . ARG A 1 88 ? -6.426 4.098 -5.059 1 91.12 88 ARG A C 1
ATOM 699 O O . ARG A 1 88 ? -6.945 3.223 -5.758 1 91.12 88 ARG A O 1
ATOM 706 N N . THR A 1 89 ? -6.324 4.051 -3.777 1 92.56 89 THR A N 1
ATOM 707 C CA . THR A 1 89 ? -6.777 2.893 -3.018 1 92.56 89 THR A CA 1
ATOM 708 C C . THR A 1 89 ? -8.25 3.029 -2.645 1 92.56 89 THR A C 1
ATOM 710 O O . THR A 1 89 ? -8.992 2.043 -2.635 1 92.56 89 THR A O 1
ATOM 713 N N . LEU A 1 90 ? -8.656 4.234 -2.348 1 95.25 90 LEU A N 1
ATOM 714 C CA . LEU A 1 90 ? -10.023 4.57 -1.973 1 95.25 90 LEU A CA 1
ATOM 715 C C . LEU A 1 90 ? -10.586 5.664 -2.875 1 95.25 90 LEU A C 1
ATOM 717 O O . LEU A 1 90 ? -10.82 6.785 -2.422 1 95.25 90 LEU A O 1
ATOM 721 N N . PRO A 1 91 ? -10.906 5.305 -4.082 1 92.19 91 PRO A N 1
ATOM 722 C CA . PRO A 1 91 ? -11.219 6.324 -5.086 1 92.19 91 PRO A CA 1
ATOM 723 C C . PRO A 1 91 ? -12.539 7.043 -4.801 1 92.19 91 PRO A C 1
ATOM 725 O O . PRO A 1 91 ? -12.781 8.125 -5.34 1 92.19 91 PRO A O 1
ATOM 728 N N . TYR A 1 92 ? -13.336 6.523 -3.91 1 92.31 92 TYR A N 1
ATOM 729 C CA . TYR A 1 92 ? -14.656 7.117 -3.703 1 92.31 92 TYR A CA 1
ATOM 730 C C . TYR A 1 92 ? -14.688 7.93 -2.414 1 92.31 92 TYR A C 1
ATOM 732 O O . TYR A 1 92 ? -15.742 8.43 -2.016 1 92.31 92 TYR A O 1
ATOM 740 N N . ALA A 1 93 ? -13.562 8.031 -1.752 1 95.5 93 ALA A N 1
ATOM 741 C CA . ALA A 1 93 ? -13.5 8.867 -0.558 1 95.5 93 ALA A CA 1
ATOM 742 C C . ALA A 1 93 ? -13.656 10.344 -0.916 1 95.5 93 ALA A C 1
ATOM 744 O O . ALA A 1 93 ? -13.141 10.797 -1.939 1 95.5 93 ALA A O 1
ATOM 745 N N . ARG A 1 94 ? -14.336 11.086 -0.054 1 96.25 94 ARG A N 1
ATOM 746 C CA . ARG A 1 94 ? -14.43 12.531 -0.217 1 96.25 94 ARG A CA 1
ATOM 747 C C . ARG A 1 94 ? -13.117 13.211 0.145 1 96.25 94 ARG A C 1
ATOM 749 O O . ARG A 1 94 ? -12.289 12.641 0.864 1 96.25 94 ARG A O 1
ATOM 756 N N . SER A 1 95 ? -12.977 14.344 -0.424 1 97.44 95 SER A N 1
ATOM 757 C CA . SER A 1 95 ? -11.75 15.078 -0.137 1 97.44 95 SER A CA 1
ATOM 758 C C . SER A 1 95 ? -12.039 16.547 0.165 1 97.44 95 SER A C 1
ATOM 760 O O . SER A 1 95 ? -13.031 17.109 -0.317 1 97.44 95 SER A O 1
ATOM 762 N N . GLY A 1 96 ? -11.305 17.125 1.062 1 96.56 96 GLY A N 1
ATOM 763 C CA . GLY A 1 96 ? -11.188 18.562 1.293 1 96.56 96 GLY A CA 1
ATOM 764 C C . GLY A 1 96 ? -9.766 19.062 1.212 1 96.56 96 GLY A C 1
ATOM 765 O O . GLY A 1 96 ? -8.828 18.266 1.093 1 96.56 96 GLY A O 1
ATOM 766 N N . PHE A 1 97 ? -9.672 20.375 1.245 1 96.06 97 PHE A N 1
ATOM 767 C CA . PHE A 1 97 ? -8.344 20.953 1.062 1 96.06 97 PHE A CA 1
ATOM 768 C C . PHE A 1 97 ? -8.109 22.094 2.035 1 96.06 97 PHE A C 1
ATOM 770 O O . PHE A 1 97 ? -9.008 22.906 2.262 1 96.06 97 PHE A O 1
ATOM 777 N N . LEU A 1 98 ? -6.93 22.047 2.627 1 94.94 98 LEU A N 1
ATOM 778 C CA . LEU A 1 98 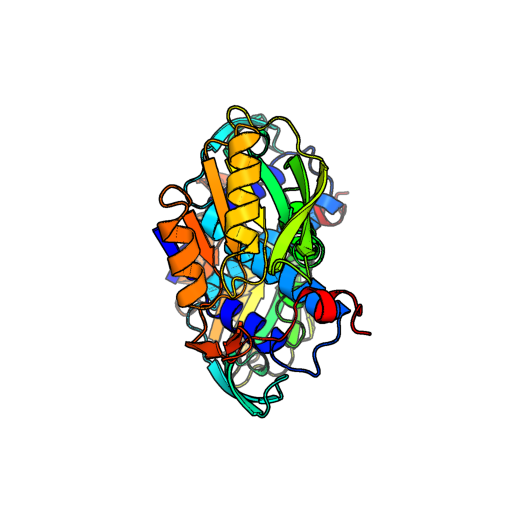? -6.477 23.141 3.488 1 94.94 98 LEU A CA 1
ATOM 779 C C . LEU A 1 98 ? -5.129 23.672 3.016 1 94.94 98 LEU A C 1
ATOM 781 O O . LEU A 1 98 ? -4.203 22.906 2.762 1 94.94 98 LEU A O 1
ATOM 785 N N . ALA A 1 99 ? -5.047 24.938 2.854 1 91.81 99 ALA A N 1
ATOM 786 C CA . ALA A 1 99 ? -3.766 25.609 2.631 1 91.81 99 ALA A CA 1
ATOM 787 C C . ALA A 1 99 ? -3.449 26.578 3.762 1 91.81 99 ALA A C 1
ATOM 789 O O . ALA A 1 99 ? -4.246 27.469 4.059 1 91.81 99 ALA A O 1
ATOM 790 N N . MET A 1 100 ? -2.34 26.203 4.359 1 84.94 100 MET A N 1
ATOM 791 C CA . MET A 1 100 ? -1.925 27.031 5.488 1 84.94 100 MET A CA 1
ATOM 792 C C . MET A 1 100 ? -0.58 27.703 5.215 1 84.94 100 MET A C 1
ATOM 794 O O . MET A 1 100 ? 0.304 27.094 4.605 1 84.94 100 MET A O 1
ATOM 798 N N . LYS A 1 101 ? -0.457 28.938 5.332 1 75.62 101 LYS A N 1
ATOM 799 C CA . LYS A 1 101 ? 0.803 29.656 5.184 1 75.62 101 LYS A CA 1
ATOM 800 C C . LYS A 1 101 ? 1.262 30.25 6.52 1 75.62 101 LYS A C 1
ATOM 802 O O . LYS A 1 101 ? 0.446 30.75 7.297 1 75.62 101 LYS A O 1
ATOM 807 N N . ARG A 1 102 ? 2.562 29.969 6.641 1 69.88 102 ARG A N 1
ATOM 808 C CA . ARG A 1 102 ? 3.145 30.562 7.844 1 69.88 102 ARG A CA 1
ATOM 809 C C . ARG A 1 102 ? 3.303 32.062 7.699 1 69.88 102 ARG A C 1
ATOM 811 O O . ARG A 1 102 ? 3.736 32.562 6.652 1 69.88 102 ARG A O 1
ATOM 818 N N . ASP A 1 103 ? 2.689 32.75 8.656 1 65.5 103 ASP A N 1
ATOM 819 C CA . ASP A 1 103 ? 2.924 34.188 8.672 1 65.5 103 ASP A CA 1
ATOM 820 C C . ASP A 1 103 ? 4.355 34.5 9.094 1 65.5 103 ASP A C 1
ATOM 822 O O . ASP A 1 103 ? 4.77 34.156 10.203 1 65.5 103 ASP A O 1
ATOM 826 N N . GLU A 1 104 ? 5.113 34.938 8.227 1 61.19 104 GLU A N 1
ATOM 827 C CA . GLU A 1 104 ? 6.516 35.25 8.5 1 61.19 104 GLU A CA 1
ATOM 828 C C . GLU A 1 104 ? 6.652 36.188 9.688 1 61.19 104 GLU A C 1
ATOM 830 O O . GLU A 1 104 ? 7.66 36.156 10.398 1 61.19 104 GLU A O 1
ATOM 835 N N . GLU A 1 105 ? 5.664 37.062 9.938 1 62.41 105 GLU A N 1
ATOM 836 C CA . GLU A 1 105 ? 5.738 38.062 11.008 1 62.41 105 GLU A CA 1
ATOM 837 C C . GLU A 1 105 ? 5.363 37.438 12.352 1 62.41 105 GLU A C 1
ATOM 839 O O . GLU A 1 105 ? 6.027 37.688 13.359 1 62.41 105 GLU A O 1
ATOM 844 N N . THR A 1 106 ? 4.328 36.688 12.43 1 61.84 106 THR A N 1
ATOM 845 C CA . THR A 1 106 ? 3.789 36.188 13.688 1 61.84 106 THR A CA 1
ATOM 846 C C . THR A 1 106 ? 4.145 34.719 13.883 1 61.84 106 THR A C 1
ATOM 848 O O . THR A 1 106 ? 3.943 34.156 14.969 1 61.84 106 THR A O 1
ATOM 851 N N . ALA A 1 107 ? 4.781 34.219 12.961 1 59.62 107 ALA A N 1
ATOM 852 C CA . ALA A 1 107 ? 5.148 32.812 12.93 1 59.62 107 ALA A CA 1
ATOM 853 C C . ALA A 1 107 ? 3.926 31.922 13.125 1 59.62 107 ALA A C 1
ATOM 855 O O . ALA A 1 107 ? 4.055 30.766 13.531 1 59.62 107 ALA A O 1
ATOM 856 N N . LEU A 1 108 ? 2.658 32.562 13.008 1 63.34 108 LEU A N 1
ATOM 857 C CA . LEU A 1 108 ? 1.43 31.797 13.141 1 63.34 108 LEU A CA 1
ATOM 858 C C . LEU A 1 108 ? 0.925 31.344 11.773 1 63.34 108 LEU A C 1
ATOM 860 O O . LEU A 1 108 ? 1.11 32.031 10.773 1 63.34 108 LEU A O 1
ATOM 864 N N . SER A 1 109 ? 0.499 30.047 11.75 1 69.56 109 SER A N 1
ATOM 865 C CA . SER A 1 109 ? -0.053 29.516 10.508 1 69.56 109 SER A CA 1
ATOM 866 C C . SER A 1 109 ? -1.423 30.125 10.211 1 69.56 109 SER A C 1
ATOM 868 O O . SER A 1 109 ? -2.291 30.156 11.086 1 69.56 109 SER A O 1
ATOM 870 N N . LYS A 1 110 ? -1.491 30.875 9.125 1 78.5 110 LYS A N 1
ATOM 871 C CA . LYS A 1 110 ? -2.764 31.438 8.688 1 78.5 110 LYS A CA 1
ATOM 872 C C . LYS A 1 110 ? -3.385 30.609 7.57 1 78.5 110 LYS A C 1
ATOM 874 O O . LYS A 1 110 ? -2.682 30.141 6.672 1 78.5 110 LYS A O 1
ATOM 879 N N . LEU A 1 111 ? -4.668 30.344 7.734 1 82.81 111 LEU A N 1
ATOM 880 C CA . LEU A 1 111 ? -5.434 29.641 6.707 1 82.81 111 LEU A CA 1
ATOM 881 C C . LEU A 1 111 ? -5.551 30.5 5.445 1 82.81 111 LEU A C 1
ATOM 883 O O . LEU A 1 111 ? -6.012 31.641 5.5 1 82.81 111 LEU A O 1
ATOM 887 N N . PHE A 1 112 ? -5.113 30.062 4.375 1 82.81 112 PHE A N 1
ATOM 888 C CA . PHE A 1 112 ? -5.117 30.781 3.107 1 82.81 112 PHE A CA 1
ATOM 889 C C . PHE A 1 112 ? -6.246 30.297 2.209 1 82.81 112 PHE A C 1
ATOM 891 O O . PHE A 1 112 ? -6.836 31.078 1.462 1 82.81 112 PHE A O 1
ATOM 898 N N . TYR A 1 113 ? -6.555 29.016 2.289 1 86.19 113 TYR A N 1
ATOM 899 C CA . TYR A 1 113 ? -7.551 28.391 1.432 1 86.19 113 TYR A CA 1
ATOM 900 C C . TYR A 1 113 ? -8.148 27.156 2.107 1 86.19 113 TYR A C 1
ATOM 902 O O . TYR A 1 113 ? -7.445 26.422 2.797 1 86.19 113 TYR A O 1
ATOM 910 N N . GLU A 1 114 ? -9.461 27.109 1.961 1 91.38 114 GLU A N 1
ATOM 911 C CA . GLU A 1 114 ? -10.094 25.875 2.404 1 91.38 114 GLU A CA 1
ATOM 912 C C . GLU A 1 114 ? -11.258 25.484 1.493 1 91.38 114 GLU A C 1
ATOM 914 O O . GLU A 1 114 ? -11.922 26.359 0.93 1 91.38 114 GLU A O 1
ATOM 919 N N . ASN A 1 115 ? -11.43 24.344 1.157 1 93.75 115 ASN A N 1
ATOM 920 C CA . ASN A 1 115 ? -12.594 23.703 0.571 1 93.75 115 ASN A CA 1
ATOM 921 C C . ASN A 1 115 ? -12.898 22.375 1.264 1 93.75 115 ASN A C 1
ATOM 923 O O . ASN A 1 115 ? -12.305 21.344 0.941 1 93.75 115 ASN A O 1
ATOM 927 N N . ILE A 1 116 ? -13.82 22.438 2.236 1 94.94 116 ILE A N 1
ATOM 928 C CA . ILE A 1 116 ? -14.117 21.297 3.098 1 94.94 116 ILE A CA 1
ATOM 929 C C . ILE A 1 116 ? -15.586 20.922 2.965 1 94.94 116 ILE A C 1
ATOM 931 O O . ILE A 1 116 ? -16.469 21.781 3.109 1 94.94 116 ILE A O 1
ATOM 935 N N . PRO A 1 117 ? -15.812 19.75 2.678 1 94.88 117 PRO A N 1
ATOM 936 C CA . PRO A 1 117 ? -17.203 19.312 2.652 1 94.88 117 PRO A CA 1
ATOM 937 C C . PRO A 1 117 ? -17.812 19.219 4.047 1 94.88 117 PRO A C 1
ATOM 939 O O . PRO A 1 117 ? -17.172 19.547 5.039 1 94.88 117 PRO A O 1
ATOM 942 N N . GLU A 1 118 ? -19.047 18.828 4.051 1 94.5 118 GLU A N 1
ATOM 943 C CA . GLU A 1 118 ? -19.688 18.609 5.34 1 94.5 118 GLU A CA 1
ATOM 944 C C . GLU A 1 118 ? -19 17.484 6.109 1 94.5 118 GLU A C 1
ATOM 946 O O . GLU A 1 118 ? -18.672 16.438 5.539 1 94.5 118 GLU A O 1
ATOM 951 N N . LEU A 1 119 ? -18.797 17.688 7.406 1 96.94 119 LEU A N 1
ATOM 952 C CA . LEU A 1 119 ? -17.984 16.766 8.188 1 96.94 119 LEU A CA 1
ATOM 953 C C . LEU A 1 119 ? -18.828 16.031 9.219 1 96.94 119 LEU A C 1
ATOM 955 O O . LEU A 1 119 ? -18.328 15.188 9.961 1 96.94 119 LEU A O 1
ATOM 959 N N . GLU A 1 120 ? -20.125 16.328 9.266 1 94.31 120 GLU A N 1
ATOM 960 C CA . GLU A 1 120 ? -21 15.656 10.219 1 94.31 120 GLU A CA 1
ATOM 961 C C . GLU A 1 120 ? -20.984 14.141 9.992 1 94.31 120 GLU A C 1
ATOM 963 O O . GLU A 1 120 ? -21.156 13.68 8.859 1 94.31 120 GLU A O 1
ATOM 968 N N . ASP A 1 121 ? -20.734 13.352 11.039 1 94.75 121 ASP A N 1
ATOM 969 C CA . ASP A 1 121 ? -20.734 11.891 11.016 1 94.75 121 ASP A CA 1
ATOM 970 C C . ASP A 1 121 ? -19.641 11.352 10.102 1 94.75 121 ASP A C 1
ATOM 972 O O . ASP A 1 121 ? -19.828 10.328 9.438 1 94.75 121 ASP A O 1
ATOM 976 N N . LYS A 1 122 ? -18.578 12.133 9.922 1 97 122 LYS A N 1
ATOM 977 C CA . LYS A 1 122 ? -17.453 11.711 9.102 1 97 122 LYS A CA 1
ATOM 978 C C . LYS A 1 122 ? -16.188 11.578 9.938 1 97 122 LYS A C 1
ATOM 980 O O . LYS A 1 122 ? -16.078 12.18 11 1 97 122 LYS A O 1
ATOM 985 N N . THR A 1 123 ? -15.359 10.75 9.492 1 97.75 123 THR A N 1
ATOM 986 C CA . THR A 1 123 ? -13.984 10.68 9.984 1 97.75 123 THR A CA 1
ATOM 987 C C . THR A 1 123 ? -13.039 11.398 9.023 1 97.75 123 THR A C 1
ATOM 989 O O . THR A 1 123 ? -13.016 11.109 7.828 1 97.75 123 THR A O 1
ATOM 992 N N . VAL A 1 124 ? -12.281 12.344 9.562 1 98.44 124 VAL A N 1
ATOM 993 C CA . VAL A 1 124 ? -11.328 13.094 8.742 1 98.44 124 VAL A CA 1
ATOM 994 C C . VAL A 1 124 ? -9.945 12.461 8.852 1 98.44 124 VAL A C 1
ATOM 996 O O . VAL A 1 124 ? -9.438 12.258 9.961 1 98.44 124 VAL A O 1
ATOM 999 N N . LEU A 1 125 ? -9.383 12.086 7.738 1 98.62 125 LEU A N 1
ATOM 1000 C CA . LEU A 1 125 ? -7.957 11.812 7.66 1 98.62 125 LEU A CA 1
ATOM 1001 C C . LEU A 1 125 ? -7.184 13.062 7.254 1 98.62 125 LEU A C 1
ATOM 1003 O O . LEU A 1 125 ? -7.234 13.477 6.098 1 98.62 125 LEU A O 1
ATOM 1007 N N . LEU A 1 126 ? -6.559 13.703 8.227 1 98.69 126 LEU A N 1
ATOM 1008 C CA . LEU A 1 126 ? -5.742 14.883 7.969 1 98.69 126 LEU A CA 1
ATOM 1009 C C . LEU A 1 126 ? -4.336 14.484 7.527 1 98.69 126 LEU A C 1
ATOM 1011 O O . LEU A 1 126 ? -3.641 13.758 8.234 1 98.69 126 LEU A O 1
ATOM 1015 N N . LEU A 1 127 ? -3.967 14.93 6.336 1 98.75 127 LEU A N 1
ATOM 1016 C CA . LEU A 1 127 ? -2.75 14.461 5.68 1 98.75 127 LEU A CA 1
ATOM 1017 C C . LEU A 1 127 ? -1.674 15.539 5.699 1 98.75 127 LEU A C 1
ATOM 1019 O O . LEU A 1 127 ? -1.808 16.562 5.027 1 98.75 127 LEU A O 1
ATOM 1023 N N . ASP A 1 128 ? -0.665 15.352 6.453 1 97.5 128 ASP A N 1
ATOM 1024 C CA . ASP A 1 128 ? 0.478 16.25 6.57 1 97.5 128 ASP A CA 1
ATOM 1025 C C . ASP A 1 128 ? 1.786 15.477 6.668 1 97.5 128 ASP A C 1
ATOM 1027 O O . ASP A 1 128 ? 2.096 14.898 7.715 1 97.5 128 ASP A O 1
ATOM 1031 N N . PRO A 1 129 ? 2.594 15.523 5.637 1 98 129 PRO A N 1
ATOM 1032 C CA . PRO A 1 129 ? 3.764 14.648 5.617 1 98 129 PRO A CA 1
ATOM 1033 C C . PRO A 1 129 ? 4.711 14.898 6.789 1 98 129 PRO A C 1
ATOM 1035 O O . PRO A 1 129 ? 5.285 13.953 7.336 1 98 129 PRO A O 1
ATOM 1038 N N . MET A 1 130 ? 4.891 16.141 7.191 1 96.69 130 MET A N 1
ATOM 1039 C CA . MET A 1 130 ? 5.941 16.469 8.148 1 96.69 130 MET A CA 1
ATOM 1040 C C . MET A 1 130 ? 5.348 17.062 9.422 1 96.69 130 MET A C 1
ATOM 1042 O O . MET A 1 130 ? 4.625 18.062 9.367 1 96.69 130 MET A O 1
ATOM 1046 N N . VAL A 1 131 ? 5.641 16.5 10.57 1 97.19 131 VAL A N 1
ATOM 1047 C CA . VAL A 1 131 ? 5.281 17.062 11.867 1 97.19 131 VAL A CA 1
ATOM 1048 C C . VAL A 1 131 ? 6.531 17.578 12.578 1 97.19 131 VAL A C 1
ATOM 1050 O O . VAL A 1 131 ? 7.094 16.891 13.43 1 97.19 131 VAL A O 1
ATOM 1053 N N . ALA A 1 132 ? 6.875 18.734 12.258 1 96.38 132 ALA A N 1
ATOM 1054 C CA . ALA A 1 132 ? 8.039 19.344 12.891 1 96.38 132 ALA A CA 1
ATOM 1055 C C . ALA A 1 132 ? 7.684 19.922 14.258 1 96.38 132 ALA A C 1
ATOM 1057 O O . ALA A 1 132 ? 7.828 19.25 15.281 1 96.38 132 ALA A O 1
ATOM 1058 N N . THR A 1 133 ? 7.227 21.125 14.289 1 95 133 THR A N 1
ATOM 1059 C CA . THR A 1 133 ? 6.844 21.734 15.555 1 95 133 THR A CA 1
ATOM 1060 C C . THR A 1 133 ? 5.434 21.312 15.961 1 95 133 THR A C 1
ATOM 1062 O O . THR A 1 133 ? 5.055 21.438 17.125 1 95 133 THR A O 1
ATOM 1065 N N . GLY A 1 134 ? 4.676 20.859 15.016 1 95.44 134 GLY A N 1
ATOM 1066 C CA . GLY A 1 134 ? 3.285 20.5 15.227 1 95.44 134 GLY A CA 1
ATOM 1067 C C . GLY A 1 134 ? 2.326 21.641 14.977 1 95.44 134 GLY A C 1
ATOM 1068 O O . GLY A 1 134 ? 1.107 21.453 14.992 1 95.44 134 GLY A O 1
ATOM 1069 N N . GLY A 1 135 ? 2.865 22.812 14.664 1 93.06 135 GLY A N 1
ATOM 1070 C CA . GLY A 1 135 ? 2.059 24.031 14.539 1 93.06 135 GLY A CA 1
ATOM 1071 C C . GLY A 1 135 ? 0.989 23.922 13.469 1 93.06 135 GLY A C 1
ATOM 1072 O O . GLY A 1 135 ? -0.193 24.141 13.742 1 93.06 135 GLY A O 1
ATOM 1073 N N . SER A 1 136 ? 1.383 23.547 12.211 1 92.06 136 SER A N 1
ATOM 1074 C CA . SER A 1 136 ? 0.441 23.438 11.102 1 92.06 136 SER A CA 1
ATOM 1075 C C . SER A 1 136 ? -0.651 22.422 11.398 1 92.06 136 SER A C 1
ATOM 1077 O O . SER A 1 136 ? -1.824 22.656 11.102 1 92.06 136 SER A O 1
ATOM 1079 N N . LEU A 1 137 ? -0.246 21.312 12 1 95.62 137 LEU A N 1
ATOM 1080 C CA . LEU A 1 137 ? -1.195 20.25 12.32 1 95.62 137 LEU A CA 1
ATOM 1081 C C . LEU A 1 137 ? -2.178 20.703 13.391 1 95.62 137 LEU A C 1
ATOM 1083 O O . LEU A 1 137 ? -3.381 20.453 13.281 1 95.62 137 LEU A O 1
ATOM 1087 N N . ILE A 1 138 ? -1.666 21.359 14.43 1 96.75 138 ILE A N 1
ATOM 1088 C CA . ILE A 1 138 ? -2.504 21.875 15.508 1 96.75 138 ILE A CA 1
ATOM 1089 C C . ILE A 1 138 ? -3.537 22.844 14.945 1 96.75 138 ILE A C 1
ATOM 1091 O O . ILE A 1 138 ? -4.73 22.734 15.242 1 96.75 138 ILE A O 1
ATOM 1095 N N . ASP A 1 139 ? -3.086 23.75 14.102 1 94.69 139 ASP A N 1
ATOM 1096 C CA . ASP A 1 139 ? -3.979 24.734 13.492 1 94.69 139 ASP A CA 1
ATOM 1097 C C . ASP A 1 139 ? -5.004 24.062 12.586 1 94.69 139 ASP A C 1
ATOM 1099 O O . ASP A 1 139 ? -6.184 24.422 12.602 1 94.69 139 ASP A O 1
ATOM 1103 N N . GLY A 1 140 ? -4.527 23.094 11.773 1 95.44 140 GLY A N 1
ATOM 1104 C CA . GLY A 1 140 ? -5.43 22.375 10.891 1 95.44 140 GLY A CA 1
ATOM 1105 C C . GLY A 1 140 ? -6.516 21.609 11.633 1 95.44 140 GLY A C 1
ATOM 1106 O O . GLY A 1 140 ? -7.688 21.672 11.258 1 95.44 140 GLY A O 1
ATOM 1107 N N . ILE A 1 141 ? -6.133 20.891 12.688 1 97.31 141 ILE A N 1
ATOM 1108 C CA . ILE A 1 141 ? -7.074 20.141 13.508 1 97.31 141 ILE A CA 1
ATOM 1109 C C . ILE A 1 141 ? -8.102 21.094 14.117 1 97.31 141 ILE A C 1
ATOM 1111 O O . ILE A 1 141 ? -9.305 20.828 14.078 1 97.31 141 ILE A O 1
ATOM 1115 N N . ALA A 1 142 ? -7.598 22.25 14.703 1 96.5 142 ALA A N 1
ATOM 1116 C CA . ALA A 1 142 ? -8.492 23.234 15.297 1 96.5 142 ALA A CA 1
ATOM 1117 C C . ALA A 1 142 ? -9.508 23.734 14.273 1 96.5 142 ALA A C 1
ATOM 1119 O O . ALA A 1 142 ? -10.695 23.859 14.578 1 96.5 142 ALA A O 1
ATOM 1120 N N . TYR A 1 143 ? -9.031 24.047 13.094 1 95 143 TYR A N 1
ATOM 1121 C CA . TYR 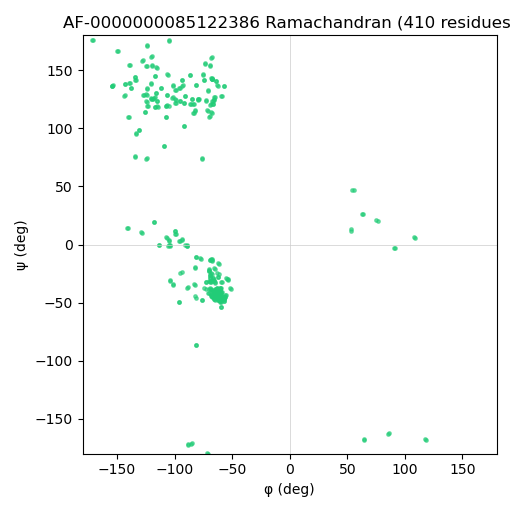A 1 143 ? -9.914 24.516 12.039 1 95 143 TYR A CA 1
ATOM 1122 C C . TYR A 1 143 ? -10.977 23.484 11.703 1 95 143 TYR A C 1
ATOM 1124 O O . TYR A 1 143 ? -12.164 23.812 11.617 1 95 143 TYR A O 1
ATOM 1132 N N . LEU A 1 144 ? -10.562 22.219 11.484 1 97.19 144 LEU A N 1
ATOM 1133 C CA . LEU A 1 144 ? -11.5 21.156 11.133 1 97.19 144 LEU A CA 1
ATOM 1134 C C . LEU A 1 144 ? -12.531 20.953 12.227 1 97.19 144 LEU A C 1
ATOM 1136 O O . LEU A 1 144 ? -13.711 20.719 11.945 1 97.19 144 LEU A O 1
ATOM 1140 N N . LYS A 1 145 ? -12.102 21.062 13.5 1 97.38 145 LYS A N 1
ATOM 1141 C CA . LYS A 1 145 ? -13.039 20.969 14.617 1 97.38 145 LYS A CA 1
ATOM 1142 C C . LYS A 1 145 ? -14.039 22.125 14.586 1 97.38 145 LYS A C 1
ATOM 1144 O O . LYS A 1 145 ? -15.227 21.922 14.867 1 97.38 145 LYS A O 1
ATOM 1149 N N . SER A 1 146 ? -13.57 23.312 14.266 1 95.94 146 SER A N 1
ATOM 1150 C CA . SER A 1 146 ? -14.461 24.469 14.164 1 95.94 146 SER A CA 1
ATOM 1151 C C . SER A 1 146 ? -15.492 24.266 13.055 1 95.94 146 SER A C 1
ATOM 1153 O O . SER A 1 146 ? -16.562 24.875 13.086 1 95.94 146 SER A O 1
ATOM 1155 N N . LYS A 1 147 ? -15.172 23.406 12.047 1 95.12 147 LYS A N 1
ATOM 1156 C CA . LYS A 1 147 ? -16.078 23.094 10.945 1 95.12 147 LYS A CA 1
ATOM 1157 C C . LYS A 1 147 ? -16.969 21.906 11.281 1 95.12 147 LYS A C 1
ATOM 1159 O O . LYS A 1 147 ? -17.734 21.438 10.445 1 95.12 147 LYS A O 1
ATOM 1164 N N . GLY A 1 148 ? -16.781 21.328 12.508 1 96.12 148 GLY A N 1
ATOM 1165 C CA . GLY A 1 148 ? -17.719 20.312 12.977 1 96.12 148 GLY A CA 1
ATOM 1166 C C . GLY A 1 148 ? -17.125 18.906 12.969 1 96.12 148 GLY A C 1
ATOM 1167 O O . GLY A 1 148 ? -17.828 17.938 13.234 1 96.12 148 GLY A O 1
ATOM 1168 N N . ALA A 1 149 ? -15.836 18.766 12.688 1 97.12 149 ALA A N 1
ATOM 1169 C CA . ALA A 1 149 ? -15.219 17.453 12.719 1 97.12 149 ALA A CA 1
ATOM 1170 C C . ALA A 1 149 ? -15.203 16.875 14.133 1 97.12 149 ALA A C 1
ATOM 1172 O O . ALA A 1 149 ? -14.75 17.547 15.07 1 97.12 149 ALA A O 1
ATOM 1173 N N . LYS A 1 150 ? -15.711 15.703 14.258 1 95.69 150 LYS A N 1
ATOM 1174 C CA . LYS A 1 150 ? -15.758 15.07 15.57 1 95.69 150 LYS A CA 1
ATOM 1175 C C . LYS A 1 150 ? -14.688 13.992 15.703 1 95.69 150 LYS A C 1
ATOM 1177 O O . LYS A 1 150 ? -14.219 13.703 16.812 1 95.69 150 LYS A O 1
ATOM 1182 N N . ARG A 1 151 ? -14.359 13.367 14.609 1 97.19 151 ARG A N 1
ATOM 1183 C CA . ARG A 1 151 ? -13.297 12.367 14.602 1 97.19 151 ARG A CA 1
ATOM 1184 C C . ARG A 1 151 ? -12.219 12.719 13.578 1 97.19 151 ARG A C 1
ATOM 1186 O O . ARG A 1 151 ? -12.5 12.844 12.391 1 97.19 151 ARG A O 1
ATOM 1193 N N . ILE A 1 152 ? -11.031 12.906 14.07 1 98.19 152 ILE A N 1
ATOM 1194 C CA . ILE A 1 152 ? -9.891 13.25 13.227 1 98.19 152 ILE A CA 1
ATOM 1195 C C . ILE A 1 152 ? -8.742 12.273 13.484 1 98.19 152 ILE A C 1
ATOM 1197 O O . ILE A 1 152 ? -8.438 11.953 14.641 1 98.19 152 ILE A O 1
ATOM 1201 N N . ILE A 1 153 ? -8.227 11.719 12.438 1 98.38 153 ILE A N 1
ATOM 1202 C CA . ILE A 1 153 ? -7 10.93 12.445 1 98.38 153 ILE A CA 1
ATOM 1203 C C . ILE A 1 153 ? -5.93 11.633 11.617 1 98.38 153 ILE A C 1
ATOM 1205 O O . ILE A 1 153 ? -6.156 11.961 10.445 1 98.38 153 ILE A O 1
ATOM 1209 N N . SER A 1 154 ? -4.824 11.898 12.211 1 98.62 154 SER A N 1
ATOM 1210 C CA . SER A 1 154 ? -3.721 12.5 11.469 1 98.62 154 SER A CA 1
ATOM 1211 C C . SER A 1 154 ? -2.803 11.43 10.883 1 98.62 154 SER A C 1
ATOM 1213 O O . SER A 1 154 ? -2.383 10.508 11.586 1 98.62 154 SER A O 1
ATOM 1215 N N . LEU A 1 155 ? -2.545 11.508 9.586 1 98.75 155 LEU A N 1
ATOM 1216 C CA . LEU A 1 155 ? -1.563 10.664 8.914 1 98.75 155 LEU A CA 1
ATOM 1217 C C . LEU A 1 155 ? -0.311 11.461 8.562 1 98.75 155 LEU A C 1
ATOM 1219 O O . LEU A 1 155 ? -0.4 12.531 7.949 1 98.75 155 LEU A O 1
ATOM 1223 N N . ASN A 1 156 ? 0.81 10.992 8.922 1 98.69 156 ASN A N 1
ATOM 1224 C CA . ASN A 1 156 ? 2.068 11.703 8.742 1 98.69 156 ASN A CA 1
ATOM 1225 C C . ASN A 1 156 ? 3.182 10.766 8.281 1 98.69 156 ASN A C 1
ATOM 1227 O O . ASN A 1 156 ? 3.123 9.562 8.523 1 98.69 156 ASN A O 1
ATOM 1231 N N . ILE A 1 157 ? 4.133 11.312 7.621 1 98.56 157 ILE A N 1
ATOM 1232 C CA . ILE A 1 157 ? 5.238 10.516 7.102 1 98.56 157 ILE A CA 1
ATOM 1233 C C . ILE A 1 157 ? 6.414 10.57 8.078 1 98.56 157 ILE A C 1
ATOM 1235 O O . ILE A 1 157 ? 6.969 9.531 8.453 1 98.56 157 ILE A O 1
ATOM 1239 N N . LEU A 1 158 ? 6.777 11.781 8.484 1 98.5 158 LEU A N 1
ATOM 1240 C CA . LEU A 1 158 ? 7.934 11.984 9.344 1 98.5 158 LEU A CA 1
ATOM 1241 C C . LEU A 1 158 ? 7.641 13.031 10.414 1 98.5 158 LEU A C 1
ATOM 1243 O O . LEU A 1 158 ? 7.031 14.062 10.117 1 98.5 158 LEU A O 1
ATOM 1247 N N . GLY A 1 159 ? 8.062 12.828 11.609 1 98.12 159 GLY A N 1
ATOM 1248 C CA . GLY A 1 159 ? 7.852 13.812 12.664 1 98.12 159 GLY A CA 1
ATOM 1249 C C . GLY A 1 159 ? 8.945 13.805 13.711 1 98.12 159 GLY A C 1
ATOM 1250 O O . GLY A 1 159 ? 9.797 12.914 13.727 1 98.12 159 GLY A O 1
ATOM 1251 N N . ALA A 1 160 ? 8.953 14.828 14.508 1 98.38 160 ALA A N 1
ATOM 1252 C CA . ALA A 1 160 ? 9.82 14.93 15.68 1 98.38 160 ALA A CA 1
ATOM 1253 C C . ALA A 1 160 ? 9.023 14.734 16.969 1 98.38 160 ALA A C 1
ATOM 1255 O O . ALA A 1 160 ? 7.848 15.094 17.031 1 98.38 160 ALA A O 1
ATOM 1256 N N . PRO A 1 161 ? 9.672 14.117 17.984 1 98.38 161 PRO A N 1
ATOM 1257 C CA . PRO A 1 161 ? 8.969 13.906 19.25 1 98.38 161 PRO A CA 1
ATOM 1258 C C . PRO A 1 161 ? 8.328 15.18 19.797 1 98.38 161 PRO A C 1
ATOM 1260 O O . PRO A 1 161 ? 7.223 15.141 20.344 1 98.38 161 PRO A O 1
ATOM 1263 N N . GLU A 1 162 ? 8.977 16.312 19.656 1 98.06 162 GLU A N 1
ATOM 1264 C CA . GLU A 1 162 ? 8.469 17.594 20.141 1 98.06 162 GLU A CA 1
ATOM 1265 C C . GLU A 1 162 ? 7.145 17.953 19.469 1 98.06 162 GLU A C 1
ATOM 1267 O O . GLU A 1 162 ? 6.211 18.391 20.141 1 98.06 162 GLU A O 1
ATOM 1272 N N . GLY A 1 163 ? 7.129 17.75 18.141 1 97.88 163 GLY A N 1
ATOM 1273 C CA . GLY A 1 163 ? 5.91 18.062 17.406 1 97.88 163 GLY A CA 1
ATOM 1274 C C . GLY A 1 163 ? 4.754 17.141 17.766 1 97.88 163 GLY A C 1
ATOM 1275 O O . GLY A 1 163 ? 3.621 17.594 17.938 1 97.88 163 GLY A O 1
ATOM 1276 N N . ILE A 1 164 ? 5.031 15.852 17.828 1 98.44 164 ILE A N 1
ATOM 1277 C CA . ILE A 1 164 ? 4.016 14.867 18.188 1 98.44 164 ILE A CA 1
ATOM 1278 C C . ILE A 1 164 ? 3.43 15.219 19.562 1 98.44 164 ILE A C 1
ATOM 1280 O O . ILE A 1 164 ? 2.209 15.234 19.734 1 98.44 164 ILE A O 1
ATOM 1284 N N . LYS A 1 165 ? 4.277 15.516 20.5 1 98.25 165 LYS A N 1
ATOM 1285 C CA . LYS A 1 165 ? 3.85 15.891 21.859 1 98.25 165 LYS A CA 1
ATOM 1286 C C . LYS A 1 165 ? 2.977 17.141 21.828 1 98.25 165 LYS A C 1
ATOM 1288 O O . LYS A 1 165 ? 1.945 17.188 22.5 1 98.25 165 LYS A O 1
ATOM 1293 N N . ALA A 1 166 ? 3.424 18.156 21.125 1 97.94 166 ALA A N 1
ATOM 1294 C CA . ALA A 1 166 ? 2.676 19.422 21.031 1 97.94 166 ALA A CA 1
ATOM 1295 C C . ALA A 1 166 ? 1.259 19.172 20.516 1 97.94 166 ALA A C 1
ATOM 1297 O O . ALA A 1 166 ? 0.295 19.719 21.062 1 97.94 166 ALA A O 1
ATOM 1298 N N . VAL A 1 167 ? 1.119 18.312 19.469 1 98.25 167 VAL A N 1
ATOM 1299 C CA . VAL A 1 167 ? -0.187 18.031 18.891 1 98.25 167 VAL A CA 1
ATOM 1300 C C . VAL A 1 167 ? -1.043 17.25 19.891 1 98.25 167 VAL A C 1
ATOM 1302 O O . VAL A 1 167 ? -2.227 17.547 20.062 1 98.25 167 VAL A O 1
ATOM 1305 N N . GLN A 1 168 ? -0.444 16.266 20.547 1 98.19 168 GLN A N 1
ATOM 1306 C CA . GLN A 1 168 ? -1.178 15.461 21.516 1 98.19 168 GLN A CA 1
ATOM 1307 C C . GLN A 1 168 ? -1.669 16.312 22.688 1 98.19 168 GLN A C 1
ATOM 1309 O O . GLN A 1 168 ? -2.752 16.062 23.219 1 98.19 168 GLN A O 1
ATOM 1314 N N . GLU A 1 169 ? -0.897 17.266 23.141 1 98.31 169 GLU A N 1
ATOM 1315 C CA . GLU A 1 169 ? -1.29 18.156 24.234 1 98.31 169 GLU A CA 1
ATOM 1316 C C . GLU A 1 169 ? -2.42 19.094 23.812 1 98.31 169 GLU A C 1
ATOM 1318 O O . GLU A 1 169 ? -3.369 19.312 24.562 1 98.31 169 GLU A O 1
ATOM 1323 N N . ALA A 1 170 ? -2.311 19.609 22.641 1 98 170 ALA A N 1
ATOM 1324 C CA . ALA A 1 170 ? -3.303 20.562 22.141 1 98 170 ALA A CA 1
ATOM 1325 C C . ALA A 1 170 ? -4.602 19.859 21.766 1 98 170 ALA A C 1
ATOM 1327 O O . ALA A 1 170 ? -5.688 20.422 21.938 1 98 170 ALA A O 1
ATOM 1328 N N . HIS A 1 171 ? -4.5 18.672 21.203 1 98.38 171 HIS A N 1
ATOM 1329 C CA . HIS A 1 171 ? -5.637 17.891 20.734 1 98.38 171 HIS A CA 1
ATOM 1330 C C . HIS A 1 171 ? -5.527 16.438 21.172 1 98.38 171 HIS A C 1
ATOM 1332 O O . HIS A 1 171 ? -5.32 15.547 20.344 1 98.38 171 HIS A O 1
ATOM 1338 N N . PRO A 1 172 ? -5.789 16.125 22.422 1 97.94 172 PRO A N 1
ATOM 1339 C CA . PRO A 1 172 ? -5.609 14.781 22.953 1 97.94 172 PRO A CA 1
ATOM 1340 C C . PRO A 1 172 ? -6.594 13.773 22.359 1 97.94 172 PRO A C 1
ATOM 1342 O O . PRO A 1 172 ? -6.406 12.562 22.516 1 97.94 172 PRO A O 1
ATOM 1345 N N . ASP A 1 173 ? -7.605 14.258 21.703 1 97.88 173 ASP A N 1
ATOM 1346 C CA . ASP A 1 173 ? -8.648 13.398 21.172 1 97.88 173 ASP A CA 1
ATOM 1347 C C . ASP A 1 173 ? -8.32 12.961 19.734 1 97.88 173 ASP A C 1
ATOM 1349 O O . ASP A 1 173 ? -9.07 12.203 19.125 1 97.88 173 ASP A O 1
ATOM 1353 N N . VAL A 1 174 ? -7.195 13.406 19.203 1 98.06 174 VAL A N 1
ATOM 1354 C CA . VAL A 1 174 ? -6.828 13.109 17.828 1 98.06 174 VAL A CA 1
ATOM 1355 C C . VAL A 1 174 ? -5.781 11.992 17.797 1 98.06 174 VAL A C 1
ATOM 1357 O O . VAL A 1 174 ? -4.781 12.055 18.516 1 98.06 174 VAL A O 1
ATOM 1360 N N . ASP A 1 175 ? -6.09 10.953 17.031 1 97.62 175 ASP A N 1
ATOM 1361 C CA . ASP A 1 175 ? -5.117 9.883 16.828 1 97.62 175 ASP A CA 1
ATOM 1362 C C . ASP A 1 175 ? -4.098 10.258 15.758 1 97.62 175 ASP A C 1
ATOM 1364 O O . ASP A 1 175 ? -4.449 10.852 14.734 1 97.62 175 ASP A O 1
ATOM 1368 N N . ILE A 1 176 ? -2.871 9.945 16.047 1 98.38 176 ILE A N 1
ATOM 1369 C CA . ILE A 1 176 ? -1.79 10.219 15.109 1 98.38 176 ILE A CA 1
ATOM 1370 C C . ILE A 1 176 ? -1.18 8.906 14.617 1 98.38 176 ILE A C 1
ATOM 1372 O O . ILE A 1 176 ? -0.706 8.102 15.422 1 98.38 176 ILE A O 1
ATOM 1376 N N . PHE A 1 177 ? -1.24 8.633 13.328 1 98.38 177 PHE A N 1
ATOM 1377 C CA . PHE A 1 177 ? -0.525 7.543 12.68 1 98.38 177 PHE A CA 1
ATOM 1378 C C . PHE A 1 177 ? 0.628 8.078 11.836 1 98.38 177 PHE A C 1
ATOM 1380 O O . PHE A 1 177 ? 0.417 8.859 10.914 1 98.38 177 PHE A O 1
ATOM 1387 N N . ILE A 1 178 ? 1.827 7.656 12.188 1 98.69 178 ILE A N 1
ATOM 1388 C CA . ILE A 1 178 ? 3.002 8.258 11.562 1 98.69 178 ILE A CA 1
ATOM 1389 C C . ILE A 1 178 ? 3.975 7.156 11.141 1 98.69 178 ILE A C 1
ATOM 1391 O O . ILE A 1 178 ? 4.168 6.176 11.859 1 98.69 178 ILE A O 1
ATOM 1395 N N . ALA A 1 179 ? 4.594 7.375 9.969 1 98.12 179 ALA A N 1
ATOM 1396 C CA . ALA A 1 179 ? 5.492 6.367 9.406 1 98.12 179 ALA A CA 1
ATOM 1397 C C . ALA A 1 179 ? 6.777 6.266 10.219 1 98.12 179 ALA A C 1
ATOM 1399 O O . ALA A 1 179 ? 7.27 5.164 10.484 1 98.12 179 ALA A O 1
ATOM 1400 N N . GLN A 1 180 ? 7.289 7.473 10.617 1 98.25 180 GLN A N 1
ATOM 1401 C CA . GLN A 1 180 ? 8.555 7.477 11.336 1 98.25 180 GLN A CA 1
ATOM 1402 C C . GLN A 1 180 ? 8.68 8.703 12.234 1 98.25 180 GLN A C 1
ATOM 1404 O O . GLN A 1 180 ? 8.336 9.812 11.828 1 98.25 180 GLN A O 1
ATOM 1409 N N . ILE A 1 181 ? 9.156 8.523 13.453 1 98.44 181 ILE A N 1
ATOM 1410 C CA . ILE A 1 181 ? 9.523 9.609 14.352 1 98.44 181 ILE A CA 1
ATOM 1411 C C . ILE A 1 181 ? 11.047 9.727 14.43 1 98.44 181 ILE A C 1
ATOM 1413 O O . ILE A 1 181 ? 11.727 8.781 14.844 1 98.44 181 ILE A O 1
ATOM 1417 N N . ASP A 1 182 ? 11.508 10.852 14.047 1 98.19 182 ASP A N 1
ATOM 1418 C CA . ASP A 1 182 ? 12.945 11.102 14.062 1 98.19 182 ASP A CA 1
ATOM 1419 C C . ASP A 1 182 ? 13.406 11.57 15.438 1 98.19 182 ASP A C 1
ATOM 1421 O O . ASP A 1 182 ? 12.656 11.508 16.406 1 98.19 182 ASP A O 1
ATOM 1425 N N . GLU A 1 183 ? 14.625 12 15.547 1 97.69 183 GLU A N 1
ATOM 1426 C CA . GLU A 1 183 ? 15.312 12.156 16.828 1 97.69 183 GLU A CA 1
ATOM 1427 C C . GLU A 1 183 ? 14.82 13.398 17.562 1 97.69 183 GLU A C 1
ATOM 1429 O O . GLU A 1 183 ? 14.586 13.352 18.781 1 97.69 183 GLU A O 1
ATOM 1434 N N . ARG A 1 184 ? 14.773 14.5 16.781 1 97.75 184 ARG A N 1
ATOM 1435 C CA . ARG A 1 184 ? 14.5 15.773 17.453 1 97.75 184 ARG A CA 1
ATOM 1436 C C . ARG A 1 184 ? 14.273 16.875 16.422 1 97.75 184 ARG A C 1
ATOM 1438 O O . ARG A 1 184 ? 14.453 16.672 15.227 1 97.75 184 ARG A O 1
ATOM 1445 N N . LEU A 1 185 ? 13.93 18.047 16.953 1 96.81 185 LEU A N 1
ATOM 1446 C CA . LEU A 1 185 ? 14.016 19.312 16.219 1 96.81 185 LEU A CA 1
ATOM 1447 C C . LEU A 1 185 ? 15.344 20 16.484 1 96.81 185 LEU A C 1
ATOM 1449 O O . LEU A 1 185 ? 15.828 20.016 17.609 1 96.81 185 LEU A O 1
ATOM 1453 N N . ASP A 1 186 ? 15.891 20.578 15.508 1 95.06 186 ASP A N 1
ATOM 1454 C CA . ASP A 1 186 ? 17.094 21.375 15.734 1 95.06 186 ASP A CA 1
ATOM 1455 C C . ASP A 1 186 ? 16.719 22.812 16.078 1 95.06 186 ASP A C 1
ATOM 1457 O O . ASP A 1 186 ? 15.555 23.125 16.312 1 95.06 186 ASP A O 1
ATOM 1461 N N . ASP A 1 187 ? 17.703 23.656 16.141 1 93.88 187 ASP A N 1
ATOM 1462 C CA . ASP A 1 187 ? 17.5 25.031 16.609 1 93.88 187 ASP A CA 1
ATOM 1463 C C . ASP A 1 187 ? 16.656 25.828 15.609 1 93.88 187 ASP A C 1
ATOM 1465 O O . ASP A 1 187 ? 16 26.812 15.977 1 93.88 187 ASP A O 1
ATOM 1469 N N . ASN A 1 188 ? 16.672 25.406 14.383 1 91.5 188 ASN A N 1
ATOM 1470 C CA . ASN A 1 188 ? 15.883 26.062 13.344 1 91.5 188 ASN A CA 1
ATOM 1471 C C . ASN A 1 188 ? 14.523 25.406 13.164 1 91.5 188 ASN A C 1
ATOM 1473 O O . ASN A 1 188 ? 13.828 25.656 12.188 1 91.5 188 ASN A O 1
ATOM 1477 N N . LYS A 1 189 ? 14.18 24.375 14.023 1 92.06 189 LYS A N 1
ATOM 1478 C CA . LYS A 1 189 ? 12.891 23.703 14.062 1 92.06 189 LYS A CA 1
ATOM 1479 C C . LYS A 1 189 ? 12.75 22.719 12.898 1 92.06 189 LYS A C 1
ATOM 1481 O O . LYS A 1 189 ? 11.633 22.453 12.445 1 92.06 189 LYS A O 1
ATOM 1486 N N . TYR A 1 190 ? 13.883 22.344 12.367 1 93.62 190 TYR A N 1
ATOM 1487 C CA . TYR A 1 190 ? 13.875 21.266 11.391 1 93.62 190 TYR A CA 1
ATOM 1488 C C . TYR A 1 190 ? 13.969 19.906 12.07 1 93.62 190 TYR A C 1
ATOM 1490 O O . TYR A 1 190 ? 14.633 19.766 13.094 1 93.62 190 TYR A O 1
ATOM 1498 N N . ILE A 1 191 ? 13.297 18.969 11.445 1 96.94 191 ILE A N 1
ATOM 1499 C CA . ILE A 1 191 ? 13.391 17.594 11.93 1 96.94 191 ILE A CA 1
ATOM 1500 C C . ILE A 1 191 ? 14.773 17.031 11.625 1 96.94 191 ILE A C 1
ATOM 1502 O O . ILE A 1 191 ? 15.297 17.203 10.523 1 96.94 191 ILE A O 1
ATOM 1506 N N . ARG A 1 192 ? 15.367 16.438 12.586 1 96.69 192 ARG A N 1
ATOM 1507 C CA . ARG A 1 192 ? 16.672 15.797 12.422 1 96.69 192 ARG A CA 1
ATOM 1508 C C . ARG A 1 192 ? 16.578 14.289 12.641 1 96.69 192 ARG A C 1
ATOM 1510 O O . ARG A 1 192 ? 16.078 13.836 13.672 1 96.69 192 ARG A O 1
ATOM 1517 N N . PRO A 1 193 ? 17.125 13.445 11.711 1 96.62 193 PRO A N 1
ATOM 1518 C CA . PRO A 1 193 ? 17.812 13.828 10.477 1 96.62 193 PRO A CA 1
ATOM 1519 C C . PRO A 1 193 ? 16.875 14.422 9.438 1 96.62 193 PRO A C 1
ATOM 1521 O O . PRO A 1 193 ? 17.297 15.227 8.602 1 96.62 193 PRO A O 1
ATOM 1524 N N . GLY A 1 194 ? 15.602 13.984 9.57 1 96.06 194 GLY A N 1
ATOM 1525 C CA . GLY A 1 194 ? 14.602 14.57 8.688 1 96.06 194 GLY A CA 1
ATOM 1526 C C . GLY A 1 194 ? 14.836 14.258 7.223 1 96.06 194 GLY A C 1
ATOM 1527 O O . GLY A 1 194 ? 15.547 13.297 6.898 1 96.06 194 GLY A O 1
ATOM 1528 N N . LEU A 1 195 ? 14.133 14.953 6.32 1 95.31 195 LEU A N 1
ATOM 1529 C CA . LEU A 1 195 ? 14.297 14.758 4.883 1 95.31 195 LEU A CA 1
ATOM 1530 C C . LEU A 1 195 ? 14.219 16.094 4.145 1 95.31 195 LEU A C 1
ATOM 1532 O O . LEU A 1 195 ? 14.031 16.125 2.926 1 95.31 195 LEU A O 1
ATOM 1536 N N . GLY A 1 196 ? 14.328 17.188 4.914 1 90.88 196 GLY A N 1
ATOM 1537 C CA . GLY A 1 196 ? 14.172 18.516 4.316 1 90.88 196 GLY A CA 1
ATOM 1538 C C . GLY A 1 196 ? 12.727 18.969 4.23 1 90.88 196 GLY A C 1
ATOM 1539 O O . GLY A 1 196 ? 11.875 18.469 4.973 1 90.88 196 GLY A O 1
ATOM 1540 N N . ASP A 1 197 ? 12.469 19.969 3.404 1 90.62 197 ASP A N 1
ATOM 1541 C CA . ASP A 1 197 ? 11.117 20.469 3.188 1 90.62 197 ASP A CA 1
ATOM 1542 C C . ASP A 1 197 ? 10.367 19.609 2.18 1 90.62 197 ASP A C 1
ATOM 1544 O O . ASP A 1 197 ? 10.688 19.609 0.991 1 90.62 197 ASP A O 1
ATOM 1548 N N . ALA A 1 198 ? 9.344 18.984 2.625 1 92.69 198 ALA A N 1
ATOM 1549 C CA . ALA A 1 198 ? 8.633 18.016 1.799 1 92.69 198 ALA A CA 1
ATOM 1550 C C . ALA A 1 198 ? 7.961 18.688 0.607 1 92.69 198 ALA A C 1
ATOM 1552 O O . ALA A 1 198 ? 7.91 18.125 -0.488 1 92.69 198 ALA A O 1
ATOM 1553 N N . GLY A 1 199 ? 7.391 19.875 0.848 1 91.56 199 GLY A N 1
ATOM 1554 C CA . GLY A 1 199 ? 6.781 20.594 -0.261 1 91.56 199 GLY A CA 1
ATOM 1555 C C . GLY A 1 199 ? 7.773 20.938 -1.354 1 91.56 199 GLY A C 1
ATOM 1556 O O . GLY A 1 199 ? 7.488 20.766 -2.541 1 91.56 199 GLY A O 1
ATOM 1557 N N . ASP A 1 200 ? 8.898 21.438 -0.964 1 91.44 200 ASP A N 1
ATOM 1558 C CA . ASP A 1 200 ? 9.938 21.812 -1.921 1 91.44 200 ASP A CA 1
ATOM 1559 C C . ASP A 1 200 ? 10.469 20.594 -2.662 1 91.44 200 ASP A C 1
ATOM 1561 O O . ASP A 1 200 ? 10.703 20.656 -3.871 1 91.44 200 ASP A O 1
ATOM 1565 N N . ARG A 1 201 ? 10.648 19.531 -1.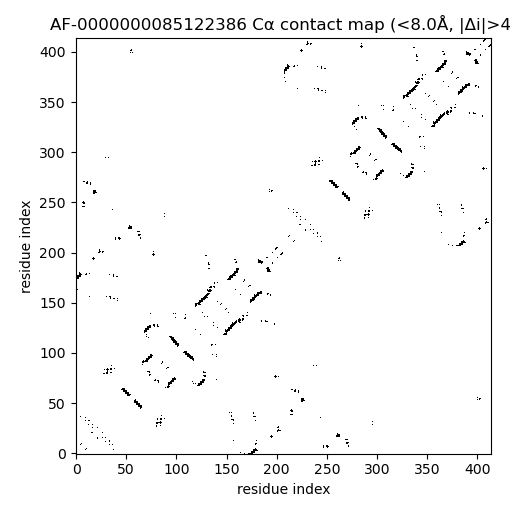944 1 93.06 201 ARG A N 1
ATOM 1566 C CA . ARG A 1 201 ? 11.18 18.312 -2.543 1 93.06 201 ARG A CA 1
ATOM 1567 C C . ARG A 1 201 ? 10.188 17.703 -3.531 1 93.06 201 ARG A C 1
ATOM 1569 O O . ARG A 1 201 ? 10.586 17.156 -4.562 1 93.06 201 ARG A O 1
ATOM 1576 N N . ALA A 1 202 ? 8.906 17.906 -3.238 1 93.56 202 ALA A N 1
ATOM 1577 C CA . ALA A 1 202 ? 7.875 17.281 -4.062 1 93.56 202 ALA A CA 1
ATOM 1578 C C . ALA A 1 202 ? 7.605 18.109 -5.32 1 93.56 202 ALA A C 1
ATOM 1580 O O . ALA A 1 202 ? 7.344 17.547 -6.387 1 93.56 202 ALA A O 1
ATOM 1581 N N . PHE A 1 203 ? 7.711 19.469 -5.164 1 92.06 203 PHE A N 1
ATOM 1582 C CA . PHE A 1 203 ? 7.152 20.281 -6.242 1 92.06 203 PHE A CA 1
ATOM 1583 C C . PHE A 1 203 ? 8.164 21.297 -6.738 1 92.06 203 PHE A C 1
ATOM 1585 O O . PHE A 1 203 ? 7.84 22.156 -7.566 1 92.06 203 PHE A O 1
ATOM 1592 N N . TYR A 1 204 ? 9.336 21.219 -6.352 1 83.94 204 TYR A N 1
ATOM 1593 C CA . TYR A 1 204 ? 10.414 22.078 -6.809 1 83.94 204 TYR A CA 1
ATOM 1594 C C . TYR A 1 204 ? 10.062 23.547 -6.582 1 83.94 204 TYR A C 1
ATOM 1596 O O . TYR A 1 204 ? 10.188 24.375 -7.496 1 83.94 204 TYR A O 1
ATOM 1604 N N . THR A 1 205 ? 9.609 23.859 -5.492 1 72.5 205 THR A N 1
ATOM 1605 C CA . THR A 1 205 ? 9.234 25.25 -5.223 1 72.5 205 THR A CA 1
ATOM 1606 C C . THR A 1 205 ? 10.328 25.953 -4.43 1 72.5 205 THR A C 1
ATOM 1608 O O . THR A 1 205 ? 10.133 27.094 -3.984 1 72.5 205 THR A O 1
ATOM 1611 N N . HIS A 1 206 ? 11.461 25.219 -4.391 1 66.25 206 HIS A N 1
ATOM 1612 C CA . HIS A 1 206 ? 12.523 25.938 -3.707 1 66.25 206 HIS A CA 1
ATOM 1613 C C . HIS A 1 206 ? 12.977 27.156 -4.512 1 66.25 206 HIS A C 1
ATOM 1615 O O . HIS A 1 206 ? 12.992 27.109 -5.746 1 66.25 206 HIS A O 1
ATOM 1621 N N . GLU A 1 207 ? 12.938 28.422 -3.936 1 49.12 207 GLU A N 1
ATOM 1622 C CA . GLU A 1 207 ? 13.57 29.562 -4.59 1 49.12 207 GLU A CA 1
ATOM 1623 C C . GLU A 1 207 ? 15.086 29.391 -4.652 1 49.12 207 GLU A C 1
ATOM 1625 O O . GLU A 1 207 ? 15.68 28.734 -3.795 1 49.12 207 GLU A O 1
ATOM 1630 N N . MET B 1 1 ? 4.504 -22.609 5.949 1 90.56 1 MET B N 1
ATOM 1631 C CA . MET B 1 1 ? 3.527 -21.844 6.711 1 90.56 1 MET B CA 1
ATOM 1632 C C . MET B 1 1 ? 2.746 -20.891 5.805 1 90.56 1 MET B C 1
ATOM 1634 O O . MET B 1 1 ? 3.25 -20.469 4.762 1 90.56 1 MET B O 1
ATOM 1638 N N . TYR B 1 2 ? 1.438 -20.766 6.09 1 95.44 2 TYR B N 1
ATOM 1639 C CA . TYR B 1 2 ? 0.715 -19.734 5.352 1 95.44 2 TYR B CA 1
ATOM 1640 C C . TYR B 1 2 ? 0.173 -18.672 6.297 1 95.44 2 TYR B C 1
ATOM 1642 O O . TYR B 1 2 ? -0.103 -18.953 7.469 1 95.44 2 TYR B O 1
ATOM 1650 N N . LYS B 1 3 ? 0.167 -17.453 5.828 1 97 3 LYS B N 1
ATOM 1651 C CA . LYS B 1 3 ? -0.386 -16.312 6.543 1 97 3 LYS B CA 1
ATOM 1652 C C . LYS B 1 3 ? -1.439 -15.594 5.703 1 97 3 LYS B C 1
ATOM 1654 O O . LYS B 1 3 ? -1.187 -15.242 4.547 1 97 3 LYS B O 1
ATOM 1659 N N . GLU B 1 4 ? -2.611 -15.484 6.246 1 97.88 4 GLU B N 1
ATOM 1660 C CA . GLU B 1 4 ? -3.682 -14.719 5.613 1 97.88 4 GLU B CA 1
ATOM 1661 C C . GLU B 1 4 ? -3.748 -13.297 6.172 1 97.88 4 GLU B C 1
ATOM 1663 O O . GLU B 1 4 ? -3.707 -13.102 7.391 1 97.88 4 GLU B O 1
ATOM 1668 N N . SER B 1 5 ? -3.875 -12.32 5.293 1 96.19 5 SER B N 1
ATOM 1669 C CA . SER B 1 5 ? -3.953 -10.938 5.734 1 96.19 5 SER B CA 1
ATOM 1670 C C . SER B 1 5 ? -5.207 -10.688 6.566 1 96.19 5 SER B C 1
ATOM 1672 O O . SER B 1 5 ? -6.277 -11.203 6.25 1 96.19 5 SER B O 1
ATOM 1674 N N . THR B 1 6 ? -5.086 -9.914 7.582 1 92.88 6 THR B N 1
ATOM 1675 C CA . THR B 1 6 ? -6.227 -9.5 8.391 1 92.88 6 THR B CA 1
ATOM 1676 C C . THR B 1 6 ? -6.574 -8.039 8.133 1 92.88 6 THR B C 1
ATOM 1678 O O . THR B 1 6 ? -7.43 -7.469 8.812 1 92.88 6 THR B O 1
ATOM 1681 N N . ASN B 1 7 ? -5.91 -7.473 7.172 1 92.75 7 ASN B N 1
ATOM 1682 C CA . ASN B 1 7 ? -6.082 -6.062 6.828 1 92.75 7 ASN B CA 1
ATOM 1683 C C . ASN B 1 7 ? -7.453 -5.797 6.211 1 92.75 7 ASN B C 1
ATOM 1685 O O . ASN B 1 7 ? -7.762 -6.309 5.133 1 92.75 7 ASN B O 1
ATOM 1689 N N . ILE B 1 8 ? -8.25 -4.945 6.84 1 93.06 8 ILE B N 1
ATOM 1690 C CA . ILE B 1 8 ? -9.633 -4.75 6.414 1 93.06 8 ILE B CA 1
ATOM 1691 C C . ILE B 1 8 ? -9.656 -4.039 5.062 1 93.06 8 ILE B C 1
ATOM 1693 O O . ILE B 1 8 ? -10.602 -4.215 4.281 1 93.06 8 ILE B O 1
ATOM 1697 N N . LEU B 1 9 ? -8.648 -3.17 4.816 1 95.06 9 LEU B N 1
ATOM 1698 C CA . LEU B 1 9 ? -8.57 -2.52 3.514 1 95.06 9 LEU B CA 1
ATOM 1699 C C . LEU B 1 9 ? -8.375 -3.549 2.404 1 95.06 9 LEU B C 1
ATOM 1701 O O . LEU B 1 9 ? -8.984 -3.443 1.339 1 95.06 9 LEU B O 1
ATOM 1705 N N . VAL B 1 10 ? -7.543 -4.531 2.652 1 95.88 10 VAL B N 1
ATOM 1706 C CA . VAL B 1 10 ? -7.309 -5.613 1.701 1 95.88 10 VAL B CA 1
ATOM 1707 C C . VAL B 1 10 ? -8.609 -6.371 1.449 1 95.88 10 VAL B C 1
ATOM 1709 O O . VAL B 1 10 ? -8.953 -6.656 0.301 1 95.88 10 VAL B O 1
ATOM 1712 N N . LYS B 1 11 ? -9.359 -6.637 2.508 1 96.38 11 LYS B N 1
ATOM 1713 C CA . LYS B 1 11 ? -10.633 -7.324 2.359 1 96.38 11 LYS B CA 1
ATOM 1714 C C . LYS B 1 11 ? -11.625 -6.488 1.553 1 96.38 11 LYS B C 1
ATOM 1716 O O . LYS B 1 11 ? -12.336 -7.012 0.696 1 96.38 11 LYS B O 1
ATOM 1721 N N . HIS B 1 12 ? -11.625 -5.199 1.849 1 97.06 12 HIS B N 1
ATOM 1722 C CA . HIS B 1 12 ? -12.445 -4.25 1.109 1 97.06 12 HIS B CA 1
ATOM 1723 C C . HIS B 1 12 ? -12.133 -4.293 -0.382 1 97.06 12 HIS B C 1
ATOM 1725 O O . HIS B 1 12 ? -13.039 -4.379 -1.211 1 97.06 12 HIS B O 1
ATOM 1731 N N . LEU B 1 13 ? -10.914 -4.281 -0.718 1 97.38 13 LEU B N 1
ATOM 1732 C CA . LEU B 1 13 ? -10.469 -4.258 -2.107 1 97.38 13 LEU B CA 1
ATOM 1733 C C . LEU B 1 13 ? -10.789 -5.578 -2.801 1 97.38 13 LEU B C 1
ATOM 1735 O O . LEU B 1 13 ? -11.172 -5.594 -3.973 1 97.38 13 LEU B O 1
ATOM 1739 N N . ILE B 1 14 ? -10.641 -6.723 -2.102 1 97.88 14 ILE B N 1
ATOM 1740 C CA . ILE B 1 14 ? -10.984 -8.031 -2.652 1 97.88 14 ILE B CA 1
ATOM 1741 C C . ILE B 1 14 ? -12.469 -8.07 -3.004 1 97.88 14 ILE B C 1
ATOM 1743 O O . ILE B 1 14 ? -12.852 -8.586 -4.059 1 97.88 14 ILE B O 1
ATOM 1747 N N . ASN B 1 15 ? -13.266 -7.551 -2.125 1 97.69 15 ASN B N 1
ATOM 1748 C CA . ASN B 1 15 ? -14.703 -7.547 -2.377 1 97.69 15 ASN B CA 1
ATOM 1749 C C . ASN B 1 15 ? -15.055 -6.684 -3.584 1 97.69 15 ASN B C 1
ATOM 1751 O O . ASN B 1 15 ? -16 -6.988 -4.316 1 97.69 15 ASN B O 1
ATOM 1755 N N . ARG B 1 16 ? -14.289 -5.617 -3.787 1 96.62 16 ARG B N 1
ATOM 1756 C CA . ARG B 1 16 ? -14.461 -4.84 -5.008 1 96.62 16 ARG B CA 1
ATOM 1757 C C . ARG B 1 16 ? -14.164 -5.68 -6.242 1 96.62 16 ARG B C 1
ATOM 1759 O O . ARG B 1 16 ? -14.859 -5.582 -7.254 1 96.62 16 ARG B O 1
ATOM 1766 N N . LEU B 1 17 ? -13.188 -6.492 -6.16 1 97.44 17 LEU B N 1
ATOM 1767 C CA . LEU B 1 17 ? -12.789 -7.352 -7.27 1 97.44 17 LEU B CA 1
ATOM 1768 C C . LEU B 1 17 ? -13.875 -8.375 -7.582 1 97.44 17 LEU B C 1
ATOM 1770 O O . LEU B 1 17 ? -14.039 -8.781 -8.734 1 97.44 17 LEU B O 1
ATOM 1774 N N . ARG B 1 18 ? -14.609 -8.781 -6.57 1 97.69 18 ARG B N 1
ATOM 1775 C CA . ARG B 1 18 ? -15.633 -9.805 -6.73 1 97.69 18 ARG B CA 1
ATOM 1776 C C . ARG B 1 18 ? -16.812 -9.281 -7.551 1 97.69 18 ARG B C 1
ATOM 1778 O O . ARG B 1 18 ? -17.578 -10.062 -8.117 1 97.69 18 ARG B O 1
ATOM 1785 N N . ASP B 1 19 ? -17.047 -7.941 -7.477 1 97 19 ASP B N 1
ATOM 1786 C CA . ASP B 1 19 ? -18.172 -7.32 -8.164 1 97 19 ASP B CA 1
ATOM 1787 C C . ASP B 1 19 ? -18 -7.43 -9.68 1 97 19 ASP B C 1
ATOM 1789 O O . ASP B 1 19 ? -16.984 -7.012 -10.234 1 97 19 ASP B O 1
ATOM 1793 N N . VAL B 1 20 ? -18.953 -7.969 -10.344 1 94.31 20 VAL B N 1
ATOM 1794 C CA . VAL B 1 20 ? -18.875 -8.203 -11.781 1 94.31 20 VAL B CA 1
ATOM 1795 C C . VAL B 1 20 ? -18.812 -6.871 -12.523 1 94.31 20 VAL B C 1
ATOM 1797 O O . VAL B 1 20 ? -18.422 -6.82 -13.695 1 94.31 20 VAL B O 1
ATOM 1800 N N . ARG B 1 21 ? -19.25 -5.734 -11.898 1 94.62 21 ARG B N 1
ATOM 1801 C CA . ARG B 1 21 ? -19.266 -4.418 -12.531 1 94.62 21 ARG B CA 1
ATOM 1802 C C . ARG B 1 21 ? -17.875 -3.803 -12.555 1 94.62 21 ARG B C 1
ATOM 1804 O O . ARG B 1 21 ? -17.641 -2.799 -13.227 1 94.62 21 ARG B O 1
ATOM 1811 N N . THR B 1 22 ? -16.844 -4.402 -11.781 1 95.31 22 THR B N 1
ATOM 1812 C CA . THR B 1 22 ? -15.492 -3.867 -11.781 1 95.31 22 THR B CA 1
ATOM 1813 C C . THR B 1 22 ? -14.828 -4.07 -13.141 1 95.31 22 THR B C 1
ATOM 1815 O O . THR B 1 22 ? -14.57 -5.207 -13.547 1 95.31 22 THR B O 1
ATOM 1818 N N . ALA B 1 23 ? -14.555 -2.979 -13.828 1 94.12 23 ALA B N 1
ATOM 1819 C CA . ALA B 1 23 ? -13.961 -3.031 -15.156 1 94.12 23 ALA B CA 1
ATOM 1820 C C . ALA B 1 23 ? -12.523 -3.541 -15.094 1 94.12 23 ALA B C 1
ATOM 1822 O O . ALA B 1 23 ? -11.891 -3.5 -14.031 1 94.12 23 ALA B O 1
ATOM 1823 N N . SER B 1 24 ? -12 -4.004 -16.188 1 94.12 24 SER B N 1
ATOM 1824 C CA . SER B 1 24 ? -10.68 -4.637 -16.25 1 94.12 24 SER B CA 1
ATOM 1825 C C . SER B 1 24 ? -9.586 -3.686 -15.781 1 94.12 24 SER B C 1
ATOM 1827 O O . SER B 1 24 ? -8.641 -4.105 -15.109 1 94.12 24 SER B O 1
ATOM 1829 N N . ASN B 1 25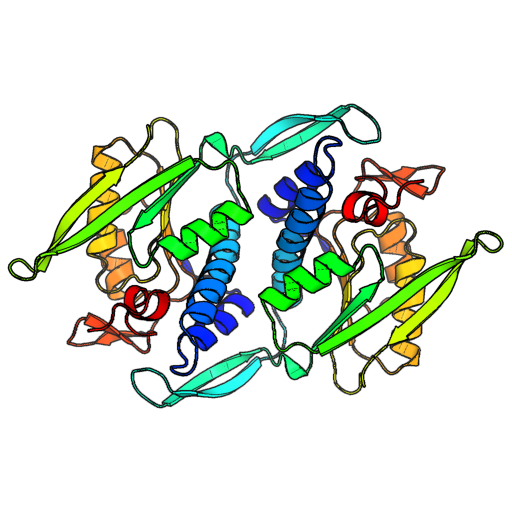 ? -9.68 -2.471 -16.188 1 94 25 ASN B N 1
ATOM 1830 C CA . ASN B 1 25 ? -8.68 -1.506 -15.75 1 94 25 ASN B CA 1
ATOM 1831 C C . ASN B 1 25 ? -8.688 -1.342 -14.227 1 94 25 ASN B C 1
ATOM 1833 O O . ASN B 1 25 ? -7.633 -1.349 -13.594 1 94 25 ASN B O 1
ATOM 1837 N N . GLU B 1 26 ? -9.875 -1.176 -13.664 1 94.88 26 GLU B N 1
ATOM 1838 C CA . GLU B 1 26 ? -10 -1.084 -12.211 1 94.88 26 GLU B CA 1
ATOM 1839 C C . GLU B 1 26 ? -9.539 -2.373 -11.531 1 94.88 26 GLU B C 1
ATOM 1841 O O . GLU B 1 26 ? -8.961 -2.338 -10.445 1 94.88 26 GLU B O 1
ATOM 1846 N N . PHE B 1 27 ? -9.898 -3.494 -12.211 1 96.81 27 PHE B N 1
ATOM 1847 C CA . PHE B 1 27 ? -9.469 -4.785 -11.695 1 96.81 27 PHE B CA 1
ATOM 1848 C C . PHE B 1 27 ? -7.949 -4.836 -11.555 1 96.81 27 PHE B C 1
ATOM 1850 O O . PHE B 1 27 ? -7.426 -5.152 -10.484 1 96.81 27 PHE B O 1
ATOM 1857 N N . ARG B 1 28 ? -7.164 -4.391 -12.539 1 96.69 28 ARG B N 1
ATOM 1858 C CA . ARG B 1 28 ? -5.707 -4.395 -12.531 1 96.69 28 ARG B CA 1
ATOM 1859 C C . ARG B 1 28 ? -5.164 -3.479 -11.438 1 96.69 28 ARG B C 1
ATOM 1861 O O . ARG B 1 28 ? -4.289 -3.873 -10.664 1 96.69 28 ARG B O 1
ATOM 1868 N N . LEU B 1 29 ? -5.762 -2.316 -11.383 1 95.75 29 LEU B N 1
ATOM 1869 C CA . LEU B 1 29 ? -5.293 -1.33 -10.414 1 95.75 29 LEU B CA 1
ATOM 1870 C C . LEU B 1 29 ? -5.531 -1.815 -8.984 1 95.75 29 LEU B C 1
ATOM 1872 O O . LEU B 1 29 ? -4.699 -1.591 -8.102 1 95.75 29 LEU B O 1
ATOM 1876 N N . THR B 1 30 ? -6.676 -2.453 -8.82 1 97.25 30 THR B N 1
ATOM 1877 C CA . THR B 1 30 ? -7 -2.977 -7.496 1 97.25 30 THR B CA 1
ATOM 1878 C C . THR B 1 30 ? -6.059 -4.113 -7.117 1 97.25 30 THR B C 1
ATOM 1880 O O . THR B 1 30 ? -5.586 -4.184 -5.98 1 97.25 30 THR B O 1
ATOM 1883 N N . ILE B 1 31 ? -5.703 -4.977 -8.062 1 97.81 31 ILE B N 1
ATOM 1884 C CA . ILE B 1 31 ? -4.742 -6.047 -7.832 1 97.81 31 ILE B CA 1
ATOM 1885 C C . ILE B 1 31 ? -3.383 -5.453 -7.469 1 97.81 31 ILE B C 1
ATOM 1887 O O . ILE B 1 31 ? -2.695 -5.957 -6.578 1 97.81 31 ILE B O 1
ATOM 1891 N N . GLU B 1 32 ? -2.992 -4.375 -8.156 1 97 32 GLU B N 1
ATOM 1892 C CA . GLU B 1 32 ? -1.746 -3.689 -7.828 1 97 32 GLU B CA 1
ATOM 1893 C C . GLU B 1 32 ? -1.721 -3.25 -6.367 1 97 32 GLU B C 1
ATOM 1895 O O . GLU B 1 32 ? -0.745 -3.496 -5.656 1 97 32 GLU B O 1
ATOM 1900 N N . GLU B 1 33 ? -2.812 -2.678 -5.918 1 95.62 33 GLU B N 1
ATOM 1901 C CA . GLU B 1 33 ? -2.896 -2.152 -4.559 1 95.62 33 GLU B CA 1
ATOM 1902 C C . GLU B 1 33 ? -2.799 -3.273 -3.529 1 95.62 33 GLU B C 1
ATOM 1904 O O . GLU B 1 33 ? -2.039 -3.172 -2.564 1 95.62 33 GLU B O 1
ATOM 1909 N N . ILE B 1 34 ? -3.539 -4.312 -3.74 1 97.25 34 ILE B N 1
ATOM 1910 C CA . ILE B 1 34 ? -3.533 -5.438 -2.809 1 97.25 34 ILE B CA 1
ATOM 1911 C C . ILE B 1 34 ? -2.133 -6.039 -2.738 1 97.25 34 ILE B C 1
ATOM 1913 O O . ILE B 1 34 ? -1.641 -6.359 -1.652 1 97.25 34 ILE B O 1
ATOM 1917 N N . SER B 1 35 ? -1.494 -6.133 -3.861 1 97.62 35 SER B N 1
ATOM 1918 C CA . SER B 1 35 ? -0.18 -6.762 -3.943 1 97.62 35 SER B CA 1
ATOM 1919 C C . SER B 1 35 ? 0.859 -5.977 -3.15 1 97.62 35 SER B C 1
ATOM 1921 O O . SER B 1 35 ? 1.736 -6.566 -2.514 1 97.62 35 SER B O 1
ATOM 1923 N N . ARG B 1 36 ? 0.742 -4.676 -3.217 1 94.62 36 ARG B N 1
ATOM 1924 C CA . ARG B 1 36 ? 1.669 -3.846 -2.455 1 94.62 36 ARG B CA 1
ATOM 1925 C C . ARG B 1 36 ? 1.534 -4.105 -0.958 1 94.62 36 ARG B C 1
ATOM 1927 O O . ARG B 1 36 ? 2.537 -4.23 -0.251 1 94.62 36 ARG B O 1
ATOM 1934 N N . ILE B 1 37 ? 0.32 -4.203 -0.526 1 93.31 37 ILE B N 1
ATOM 1935 C CA . ILE B 1 37 ? 0.067 -4.414 0.896 1 93.31 37 ILE B CA 1
ATOM 1936 C C . ILE B 1 37 ? 0.572 -5.793 1.311 1 93.31 37 ILE B C 1
ATOM 1938 O O . ILE B 1 37 ? 1.283 -5.926 2.309 1 93.31 37 ILE B O 1
ATOM 1942 N N . ILE B 1 38 ? 0.322 -6.797 0.522 1 95.62 38 ILE B N 1
ATOM 1943 C CA . ILE B 1 38 ? 0.701 -8.164 0.853 1 95.62 38 ILE B CA 1
ATOM 1944 C C . ILE B 1 38 ? 2.221 -8.312 0.789 1 95.62 38 ILE B C 1
ATOM 1946 O O . ILE B 1 38 ? 2.816 -9.023 1.596 1 95.62 38 ILE B O 1
ATOM 1950 N N . ALA B 1 39 ? 2.807 -7.637 -0.192 1 96.31 39 ALA B N 1
ATOM 1951 C CA . ALA B 1 39 ? 4.262 -7.668 -0.288 1 96.31 39 ALA B CA 1
ATOM 1952 C C . ALA B 1 39 ? 4.906 -7.066 0.958 1 96.31 39 ALA B C 1
ATOM 1954 O O . ALA B 1 39 ? 5.887 -7.605 1.479 1 96.31 39 ALA B O 1
ATOM 1955 N N . ALA B 1 40 ? 4.332 -5.98 1.411 1 92.88 40 ALA B N 1
ATOM 1956 C CA . ALA B 1 40 ? 4.844 -5.352 2.627 1 92.88 40 ALA B CA 1
ATOM 1957 C C . ALA B 1 40 ? 4.746 -6.305 3.816 1 92.88 40 ALA B C 1
ATOM 1959 O O . ALA B 1 40 ? 5.66 -6.363 4.645 1 92.88 40 ALA B O 1
ATOM 1960 N N . GLU B 1 41 ? 3.688 -7.031 3.887 1 92.44 41 GLU B N 1
ATOM 1961 C CA . GLU B 1 41 ? 3.52 -8.008 4.957 1 92.44 41 GLU B CA 1
ATOM 1962 C C . GLU B 1 41 ? 4.535 -9.141 4.832 1 92.44 41 GLU B C 1
ATOM 1964 O O . GLU B 1 41 ? 5.125 -9.562 5.828 1 92.44 41 GLU B O 1
ATOM 1969 N N . ALA B 1 42 ? 4.746 -9.602 3.666 1 95.25 42 ALA B N 1
ATOM 1970 C CA . ALA B 1 42 ? 5.641 -10.727 3.404 1 95.25 42 ALA B CA 1
ATOM 1971 C C . ALA B 1 42 ? 7.09 -10.359 3.715 1 95.25 42 ALA B C 1
ATOM 1973 O O . ALA B 1 42 ? 7.875 -11.219 4.125 1 95.25 42 ALA B O 1
ATOM 1974 N N . LEU B 1 43 ? 7.434 -9.078 3.584 1 94.38 43 LEU B N 1
ATOM 1975 C CA . LEU B 1 43 ? 8.82 -8.641 3.717 1 94.38 43 LEU B CA 1
ATOM 1976 C C . LEU B 1 43 ? 9.078 -8.078 5.109 1 94.38 43 LEU B C 1
ATOM 1978 O O . LEU B 1 43 ? 10.141 -7.5 5.359 1 94.38 43 LEU B O 1
ATOM 1982 N N . ALA B 1 44 ? 8.133 -8.234 5.984 1 89.94 44 ALA B N 1
ATOM 1983 C CA . ALA B 1 44 ? 8.203 -7.629 7.312 1 89.94 44 ALA B CA 1
ATOM 1984 C C . ALA B 1 44 ? 9.5 -8.008 8.023 1 89.94 44 ALA B C 1
ATOM 1986 O O . ALA B 1 44 ? 10.047 -7.211 8.789 1 89.94 44 ALA B O 1
ATOM 1987 N N . ASP B 1 45 ? 10.062 -9.211 7.734 1 88.88 45 ASP B N 1
ATOM 1988 C CA . ASP B 1 45 ? 11.258 -9.68 8.438 1 88.88 45 ASP B CA 1
ATOM 1989 C C . ASP B 1 45 ? 12.422 -9.867 7.473 1 88.88 45 ASP B C 1
ATOM 1991 O O . ASP B 1 45 ? 13.352 -10.633 7.754 1 88.88 45 ASP B O 1
ATOM 1995 N N . PHE B 1 46 ? 12.289 -9.258 6.391 1 93.56 46 PHE B N 1
ATOM 1996 C CA . PHE B 1 46 ? 13.336 -9.391 5.387 1 93.56 46 PHE B CA 1
ATOM 1997 C C . PHE B 1 46 ? 14.617 -8.695 5.844 1 93.56 46 PHE B C 1
ATOM 1999 O O . PHE B 1 46 ? 14.562 -7.742 6.625 1 93.56 46 PHE B O 1
ATOM 2006 N N . ASN B 1 47 ? 15.641 -9.109 5.387 1 92.12 47 ASN B N 1
ATOM 2007 C CA . ASN B 1 47 ? 16.953 -8.602 5.781 1 92.12 47 ASN B CA 1
ATOM 2008 C C . ASN B 1 47 ? 17.156 -7.164 5.312 1 92.12 47 ASN B C 1
ATOM 2010 O O . ASN B 1 47 ? 16.719 -6.793 4.223 1 92.12 47 ASN B O 1
ATOM 2014 N N . THR B 1 48 ? 17.828 -6.414 6.195 1 95.44 48 THR B N 1
ATOM 2015 C CA . THR B 1 48 ? 18.234 -5.062 5.836 1 95.44 48 THR B CA 1
ATOM 2016 C C . THR B 1 48 ? 19.75 -4.926 5.895 1 95.44 48 THR B C 1
ATOM 2018 O O . THR B 1 48 ? 20.422 -5.73 6.535 1 95.44 48 THR B O 1
ATOM 2021 N N . ILE B 1 49 ? 20.25 -4.02 5.16 1 96.44 49 ILE B N 1
ATOM 2022 C CA . ILE B 1 49 ? 21.672 -3.703 5.16 1 96.44 49 ILE B CA 1
ATOM 2023 C C . ILE B 1 49 ? 21.875 -2.219 5.453 1 96.44 49 ILE B C 1
ATOM 2025 O O . ILE B 1 49 ? 20.984 -1.402 5.184 1 96.44 49 ILE B O 1
ATOM 2029 N N . THR B 1 50 ? 23.031 -1.915 6.012 1 97.56 50 THR B N 1
ATOM 2030 C CA . THR B 1 50 ? 23.375 -0.519 6.238 1 97.56 50 THR B CA 1
ATOM 2031 C C . THR B 1 50 ? 23.875 0.129 4.949 1 97.56 50 THR B C 1
ATOM 2033 O O . THR B 1 50 ? 24.719 -0.433 4.25 1 97.56 50 THR B O 1
ATOM 2036 N N . GLN B 1 51 ? 23.266 1.205 4.574 1 97.12 51 GLN B N 1
ATOM 2037 C CA . GLN B 1 51 ? 23.719 2.012 3.443 1 97.12 51 GLN B CA 1
ATOM 2038 C C . GLN B 1 51 ? 23.969 3.453 3.863 1 97.12 51 GLN B C 1
ATOM 2040 O O . GLN B 1 51 ? 23.219 4.02 4.66 1 97.12 51 GLN B O 1
ATOM 2045 N N . ASN B 1 52 ? 25.109 3.965 3.408 1 98 52 ASN B N 1
ATOM 2046 C CA . ASN B 1 52 ? 25.375 5.383 3.625 1 98 52 ASN B CA 1
ATOM 2047 C C . ASN B 1 52 ? 24.781 6.246 2.52 1 98 52 ASN B C 1
ATOM 2049 O O . ASN B 1 52 ? 25.062 6.039 1.339 1 98 52 ASN B O 1
ATOM 2053 N N . ILE B 1 53 ? 23.906 7.148 2.938 1 97 53 ILE B N 1
ATOM 2054 C CA . ILE B 1 53 ? 23.281 8.031 1.958 1 97 53 ILE B CA 1
ATOM 2055 C C . ILE B 1 53 ? 23.609 9.484 2.297 1 97 53 ILE B C 1
ATOM 2057 O O . ILE B 1 53 ? 24.047 9.789 3.414 1 97 53 ILE B O 1
ATOM 2061 N N . ASN B 1 54 ? 23.438 10.344 1.294 1 97.25 54 ASN B N 1
ATOM 2062 C CA . ASN B 1 54 ? 23.578 11.773 1.534 1 97.25 54 ASN B CA 1
ATOM 2063 C C . ASN B 1 54 ? 22.219 12.445 1.717 1 97.25 54 ASN B C 1
ATOM 2065 O O . ASN B 1 54 ? 21.344 12.344 0.851 1 97.25 54 ASN B O 1
ATOM 2069 N N . THR B 1 55 ? 22.078 13.047 2.838 1 96.44 55 THR B N 1
ATOM 2070 C CA . THR B 1 55 ? 20.844 13.789 3.131 1 96.44 55 THR B CA 1
ATOM 2071 C C . THR B 1 55 ? 21.094 15.297 3.033 1 96.44 55 THR B C 1
ATOM 2073 O O . THR B 1 55 ? 22.219 15.727 2.76 1 96.44 55 THR B O 1
ATOM 2076 N N . TRP B 1 56 ? 20.078 16.031 3.184 1 91.5 56 TRP B N 1
ATOM 2077 C CA . TRP B 1 56 ? 20.188 17.484 3.154 1 91.5 56 TRP B CA 1
ATOM 2078 C C . TRP B 1 56 ? 21.078 17.984 4.281 1 91.5 56 TRP B C 1
ATOM 2080 O O . TRP B 1 56 ? 21.578 19.109 4.23 1 91.5 56 TRP B O 1
ATOM 2090 N N . GLN B 1 57 ? 21.359 17.109 5.332 1 93.31 57 GLN B N 1
ATOM 2091 C CA . GLN B 1 57 ? 22.188 17.469 6.473 1 93.31 57 GLN B CA 1
ATOM 2092 C C . GLN B 1 57 ? 23.562 16.828 6.367 1 93.31 57 GLN B C 1
ATOM 2094 O O . GLN B 1 57 ? 24.406 17 7.254 1 93.31 57 GLN B O 1
ATOM 2099 N N . GLY B 1 58 ? 23.797 16.078 5.336 1 94.38 58 GLY B N 1
ATOM 2100 C CA . GLY B 1 58 ? 25.047 15.359 5.203 1 94.38 58 GLY B CA 1
ATOM 2101 C C . GLY B 1 58 ? 24.859 13.852 5.168 1 94.38 58 GLY B C 1
ATOM 2102 O O . GLY B 1 58 ? 23.734 13.359 5.051 1 94.38 58 GLY B O 1
ATOM 2103 N N . PRO B 1 59 ? 26.016 13.125 5.305 1 97.31 59 PRO B N 1
ATOM 2104 C CA . PRO B 1 59 ? 25.938 11.664 5.234 1 97.31 59 PRO B CA 1
ATOM 2105 C C . PRO B 1 59 ? 25.188 11.047 6.414 1 97.31 59 PRO B C 1
ATOM 2107 O O . PRO B 1 59 ? 25.281 11.547 7.539 1 97.31 59 PRO B O 1
ATOM 2110 N N . LEU B 1 60 ? 24.422 10.016 6.133 1 97.62 60 LEU B N 1
ATOM 2111 C CA . LEU B 1 60 ? 23.641 9.297 7.129 1 97.62 60 LEU B CA 1
ATOM 2112 C C . LEU B 1 60 ? 23.609 7.801 6.836 1 97.62 60 LEU B C 1
ATOM 2114 O O . LEU B 1 60 ? 23.359 7.395 5.699 1 97.62 60 LEU B O 1
ATOM 2118 N N . ASP B 1 61 ? 23.953 6.984 7.859 1 98.12 61 ASP B N 1
ATOM 2119 C CA . ASP B 1 61 ? 23.781 5.539 7.734 1 98.12 61 ASP B CA 1
ATOM 2120 C C . ASP B 1 61 ? 22.328 5.145 7.977 1 98.12 61 ASP B C 1
ATOM 2122 O O . ASP B 1 61 ? 21.734 5.527 8.984 1 98.12 61 ASP B O 1
ATOM 2126 N N . VAL B 1 62 ? 21.781 4.449 6.984 1 97.25 62 VAL B N 1
ATOM 2127 C CA . VAL B 1 62 ? 20.391 4.027 7.109 1 97.25 62 VAL B CA 1
ATOM 2128 C C . VAL B 1 62 ? 20.281 2.525 6.859 1 97.25 62 VAL B C 1
ATOM 2130 O O . VAL B 1 62 ? 21.203 1.913 6.305 1 97.25 62 VAL B O 1
ATOM 2133 N N . GLN B 1 63 ? 19.219 1.931 7.348 1 96.12 63 GLN B N 1
ATOM 2134 C CA . GLN B 1 63 ? 18.906 0.531 7.074 1 96.12 63 GLN B CA 1
ATOM 2135 C C . GLN B 1 63 ? 18 0.396 5.859 1 96.12 63 GLN B C 1
ATOM 2137 O O . GLN B 1 63 ? 16.906 0.978 5.82 1 96.12 63 GLN B O 1
ATOM 2142 N N . MET B 1 64 ? 18.453 -0.34 4.867 1 96.88 64 MET B N 1
ATOM 2143 C CA . MET B 1 64 ? 17.703 -0.539 3.633 1 96.88 64 MET B CA 1
ATOM 2144 C C . MET B 1 64 ? 17.422 -2.02 3.402 1 96.88 64 MET B C 1
ATOM 2146 O O . MET B 1 64 ? 18.281 -2.867 3.66 1 96.88 64 MET B O 1
ATOM 2150 N N . ILE B 1 65 ? 16.219 -2.281 2.963 1 96.31 65 ILE B N 1
ATOM 2151 C CA . ILE B 1 65 ? 15.93 -3.631 2.492 1 96.31 65 ILE B CA 1
ATOM 2152 C C . ILE B 1 65 ? 16.906 -4.004 1.375 1 96.31 65 ILE B C 1
ATOM 2154 O O . ILE B 1 65 ? 17.203 -3.188 0.499 1 96.31 65 ILE B O 1
ATOM 2158 N N . GLU B 1 66 ? 17.438 -5.207 1.413 1 95.5 66 GLU B N 1
ATOM 2159 C CA . GLU B 1 66 ? 18.328 -5.695 0.362 1 95.5 66 GLU B CA 1
ATOM 2160 C C . GLU B 1 66 ? 17.547 -6.082 -0.888 1 95.5 66 GLU B C 1
ATOM 2162 O O . GLU B 1 66 ? 17.469 -7.262 -1.241 1 95.5 66 GLU B O 1
ATOM 2167 N N . VAL B 1 67 ? 17.094 -5.102 -1.593 1 94.31 67 VAL B N 1
ATOM 2168 C CA . VAL B 1 67 ? 16.172 -5.273 -2.713 1 94.31 67 VAL B CA 1
ATOM 2169 C C . VAL B 1 67 ? 16.844 -6.105 -3.807 1 94.31 67 VAL B C 1
ATOM 2171 O O . VAL B 1 67 ? 16.172 -6.832 -4.535 1 94.31 67 VAL B O 1
ATOM 2174 N N . GLN B 1 68 ? 18.188 -6.047 -3.887 1 92.75 68 GLN B N 1
ATOM 2175 C CA . GLN B 1 68 ? 18.922 -6.773 -4.922 1 92.75 68 GLN B CA 1
ATOM 2176 C C . GLN B 1 68 ? 18.844 -8.281 -4.695 1 92.75 68 GLN B C 1
ATOM 2178 O O . GLN B 1 68 ? 19.172 -9.062 -5.586 1 92.75 68 GLN B O 1
ATOM 2183 N N . LYS B 1 69 ? 18.391 -8.672 -3.549 1 96.12 69 LYS B N 1
ATOM 2184 C CA . LYS B 1 69 ? 18.266 -10.094 -3.234 1 96.12 69 LYS B CA 1
ATOM 2185 C C . LYS B 1 69 ? 16.844 -10.594 -3.51 1 96.12 69 LYS B C 1
ATOM 2187 O O . LYS B 1 69 ? 16.547 -11.766 -3.293 1 96.12 69 LYS B O 1
ATOM 2192 N N . LEU B 1 70 ? 16.047 -9.727 -4.008 1 97.31 70 LEU B N 1
ATOM 2193 C CA . LEU B 1 70 ? 14.664 -10.086 -4.328 1 97.31 70 LEU B CA 1
ATOM 2194 C C . LEU B 1 70 ? 14.5 -10.328 -5.828 1 97.31 70 LEU B C 1
ATOM 2196 O O . LEU B 1 70 ? 15.062 -9.594 -6.645 1 97.31 70 LEU B O 1
ATOM 2200 N N . VAL B 1 71 ? 13.797 -11.359 -6.184 1 98.19 71 VAL B N 1
ATOM 2201 C CA . VAL B 1 71 ? 13.359 -11.594 -7.555 1 98.19 71 VAL B CA 1
ATOM 2202 C C . VAL B 1 71 ? 11.844 -11.781 -7.59 1 98.19 71 VAL B C 1
ATOM 2204 O O . VAL B 1 71 ? 11.32 -12.711 -6.977 1 98.19 71 VAL B O 1
ATOM 2207 N N . LEU B 1 72 ? 11.148 -10.859 -8.219 1 98.69 72 LEU B N 1
ATOM 2208 C CA . LEU B 1 72 ? 9.711 -10.969 -8.414 1 98.69 72 LEU B CA 1
ATOM 2209 C C . LEU B 1 72 ? 9.383 -11.789 -9.648 1 98.69 72 LEU B C 1
ATOM 2211 O O . LEU B 1 72 ? 9.844 -11.477 -10.75 1 98.69 72 LEU B O 1
ATOM 2215 N N . VAL B 1 73 ? 8.57 -12.836 -9.5 1 98.38 73 VAL B N 1
ATOM 2216 C CA . VAL B 1 73 ? 8.281 -13.719 -10.617 1 98.38 73 VAL B CA 1
ATOM 2217 C C . VAL B 1 73 ? 6.773 -13.938 -10.727 1 98.38 73 VAL B C 1
ATOM 2219 O O . VAL B 1 73 ? 6.211 -14.781 -10.023 1 98.38 73 VAL B O 1
ATOM 2222 N N . PRO B 1 74 ? 6.152 -13.242 -11.578 1 98.25 74 PRO B N 1
ATOM 2223 C CA . PRO B 1 74 ? 4.73 -13.5 -11.82 1 98.25 74 PRO B CA 1
ATOM 2224 C C . PRO B 1 74 ? 4.488 -14.773 -12.625 1 98.25 74 PRO B C 1
ATOM 2226 O O . PRO B 1 74 ? 5.281 -15.109 -13.516 1 98.25 74 PRO B 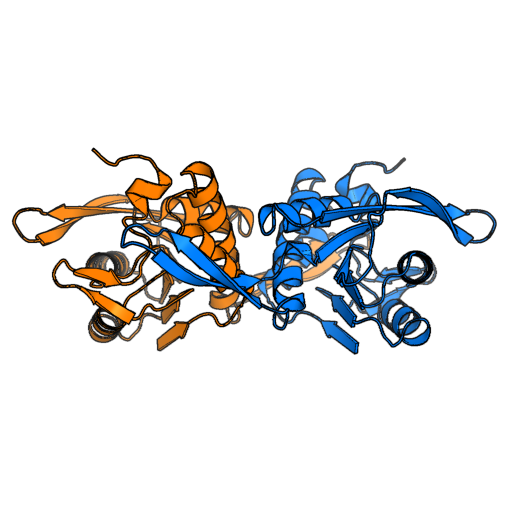O 1
ATOM 2229 N N . ILE B 1 75 ? 3.48 -15.445 -12.258 1 95.75 75 ILE B N 1
ATOM 2230 C CA . ILE B 1 75 ? 2.916 -16.422 -13.18 1 95.75 75 ILE B CA 1
ATOM 2231 C C . ILE B 1 75 ? 1.962 -15.727 -14.148 1 95.75 75 ILE B C 1
ATOM 2233 O O . ILE B 1 75 ? 0.927 -15.195 -13.734 1 95.75 75 ILE B O 1
ATOM 2237 N N . LEU B 1 76 ? 2.336 -15.703 -15.375 1 92.69 76 LEU B N 1
ATOM 2238 C CA . LEU B 1 76 ? 1.563 -15.008 -16.391 1 92.69 76 LEU B CA 1
ATOM 2239 C C . LEU B 1 76 ? 0.317 -15.805 -16.766 1 92.69 76 LEU B C 1
ATOM 2241 O O . LEU B 1 76 ? 0.33 -17.031 -16.75 1 92.69 76 LEU B O 1
ATOM 2245 N N . ARG B 1 77 ? -0.841 -15.086 -17.125 1 92.12 77 ARG B N 1
ATOM 2246 C CA . ARG B 1 77 ? -0.989 -13.648 -17.344 1 92.12 77 ARG B CA 1
ATOM 2247 C C . ARG B 1 77 ? -1.449 -12.945 -16.078 1 92.12 77 ARG B C 1
ATOM 2249 O O . ARG B 1 77 ? -1.102 -11.789 -15.844 1 92.12 77 ARG B O 1
ATOM 2256 N N . ALA B 1 78 ? -2.078 -13.641 -15.203 1 92.62 78 ALA B N 1
ATOM 2257 C CA . ALA B 1 78 ? -2.822 -13.047 -14.094 1 92.62 78 ALA B CA 1
ATOM 2258 C C . ALA B 1 78 ? -1.877 -12.422 -13.07 1 92.62 78 ALA B C 1
ATOM 2260 O O . ALA B 1 78 ? -2.254 -11.492 -12.352 1 92.62 78 ALA B O 1
ATOM 2261 N N . GLY B 1 79 ? -0.629 -12.867 -13.031 1 97 79 GLY B N 1
ATOM 2262 C CA . GLY B 1 79 ? 0.316 -12.375 -12.039 1 97 79 GLY B CA 1
ATOM 2263 C C . GLY B 1 79 ? 0.934 -11.039 -12.422 1 97 79 GLY B C 1
ATOM 2264 O O . GLY B 1 79 ? 1.572 -10.391 -11.594 1 97 79 GLY B O 1
ATOM 2265 N N . GLU B 1 80 ? 0.737 -10.57 -13.664 1 96.31 80 GLU B N 1
ATOM 2266 C CA . GLU B 1 80 ? 1.409 -9.383 -14.18 1 96.31 80 GLU B CA 1
ATOM 2267 C C . GLU B 1 80 ? 1.022 -8.141 -13.383 1 96.31 80 GLU B C 1
ATOM 2269 O O . GLU B 1 80 ? 1.889 -7.359 -12.977 1 96.31 80 GLU B O 1
ATOM 2274 N N . PRO B 1 81 ? -0.239 -7.855 -13.102 1 97.81 81 PRO B N 1
ATOM 2275 C CA . PRO B 1 81 ? -0.58 -6.656 -12.328 1 97.81 81 PRO B CA 1
ATOM 2276 C C . PRO B 1 81 ? 0.072 -6.637 -10.945 1 97.81 81 PRO B C 1
ATOM 2278 O O . PRO B 1 81 ? 0.388 -5.566 -10.422 1 97.81 81 PRO B O 1
ATOM 2281 N N . MET B 1 82 ? 0.249 -7.855 -10.383 1 98.5 82 MET B N 1
ATOM 2282 C CA . MET B 1 82 ? 0.934 -7.922 -9.094 1 98.5 82 MET B CA 1
ATOM 2283 C C . MET B 1 82 ? 2.371 -7.426 -9.219 1 98.5 82 MET B C 1
ATOM 2285 O O . MET B 1 82 ? 2.838 -6.652 -8.383 1 98.5 82 MET B O 1
ATOM 2289 N N . LEU B 1 83 ? 3.01 -7.883 -10.242 1 98.31 83 LEU B N 1
ATOM 2290 C CA . LEU B 1 83 ? 4.367 -7.43 -10.508 1 98.31 83 LEU B CA 1
ATOM 2291 C C . LEU B 1 83 ? 4.414 -5.91 -10.656 1 98.31 83 LEU B C 1
ATOM 2293 O O . LEU B 1 83 ? 5.234 -5.25 -10.016 1 98.31 83 LEU B O 1
ATOM 2297 N N . THR B 1 84 ? 3.494 -5.387 -11.469 1 97.06 84 THR B N 1
ATOM 2298 C CA . THR B 1 84 ? 3.432 -3.947 -11.711 1 97.06 84 THR B CA 1
ATOM 2299 C C . THR B 1 84 ? 3.273 -3.188 -10.391 1 97.06 84 THR B C 1
ATOM 2301 O O . THR B 1 84 ? 3.977 -2.205 -10.148 1 97.06 84 THR B O 1
ATOM 2304 N N . GLY B 1 85 ? 2.414 -3.623 -9.547 1 96.62 85 GLY B N 1
ATOM 2305 C CA . GLY B 1 85 ? 2.182 -2.98 -8.266 1 96.62 85 GLY B CA 1
ATOM 2306 C C . GLY B 1 85 ? 3.404 -2.98 -7.367 1 96.62 85 GLY B C 1
ATOM 2307 O O . GLY B 1 85 ? 3.775 -1.943 -6.812 1 96.62 85 GLY B O 1
ATOM 2308 N N . ILE B 1 86 ? 4.035 -4.125 -7.289 1 97.5 86 ILE B N 1
ATOM 2309 C CA . ILE B 1 86 ? 5.145 -4.273 -6.355 1 97.5 86 ILE B CA 1
ATOM 2310 C C . ILE B 1 86 ? 6.363 -3.51 -6.875 1 97.5 86 ILE B C 1
ATOM 2312 O O . ILE B 1 86 ? 7.105 -2.91 -6.098 1 97.5 86 ILE B O 1
ATOM 2316 N N . LEU B 1 87 ? 6.562 -3.398 -8.219 1 96.12 87 LEU B N 1
ATOM 2317 C CA . LEU B 1 87 ? 7.695 -2.695 -8.805 1 96.12 87 LEU B CA 1
ATOM 2318 C C . LEU B 1 87 ? 7.57 -1.19 -8.594 1 96.12 87 LEU B C 1
ATOM 2320 O O . LEU B 1 87 ? 8.57 -0.471 -8.609 1 96.12 87 LEU B O 1
ATOM 2324 N N . ARG B 1 88 ? 6.375 -0.722 -8.367 1 91.19 88 ARG B N 1
ATOM 2325 C CA . ARG B 1 88 ? 6.195 0.69 -8.039 1 91.19 88 ARG B CA 1
ATOM 2326 C C . ARG B 1 88 ? 6.773 1.019 -6.668 1 91.19 88 ARG B C 1
ATOM 2328 O O . ARG B 1 88 ? 7.285 2.117 -6.453 1 91.19 88 ARG B O 1
ATOM 2335 N N . THR B 1 89 ? 6.707 0.062 -5.816 1 92.56 89 THR B N 1
ATOM 2336 C CA . THR B 1 89 ? 7.184 0.223 -4.445 1 92.56 89 THR B CA 1
ATOM 2337 C C . THR B 1 89 ? 8.664 -0.143 -4.344 1 92.56 89 THR B C 1
ATOM 2339 O O . THR B 1 89 ? 9.414 0.49 -3.598 1 92.56 89 THR B O 1
ATOM 2342 N N . LEU B 1 90 ? 9.055 -1.145 -5.078 1 95.25 90 LEU B N 1
ATOM 2343 C CA . LEU B 1 90 ? 10.43 -1.634 -5.125 1 95.25 90 LEU B CA 1
ATOM 2344 C C . LEU B 1 90 ? 10.961 -1.632 -6.555 1 95.25 90 LEU B C 1
ATOM 2346 O O . LEU B 1 90 ? 11.195 -2.693 -7.137 1 95.25 90 LEU B O 1
ATOM 2350 N N . PRO B 1 91 ? 11.266 -0.461 -7.055 1 92.25 91 PRO B N 1
ATOM 2351 C CA . PRO B 1 91 ? 11.555 -0.336 -8.484 1 92.25 91 PRO B CA 1
ATOM 2352 C C . PRO B 1 91 ? 12.867 -1.002 -8.883 1 92.25 91 PRO B C 1
ATOM 2354 O O . PRO B 1 91 ? 13.094 -1.274 -10.062 1 92.25 91 PRO B O 1
ATOM 2357 N N . TYR B 1 92 ? 13.688 -1.353 -7.922 1 92.44 92 TYR B N 1
ATOM 2358 C CA . TYR B 1 92 ? 15.008 -1.879 -8.273 1 92.44 92 TYR B CA 1
ATOM 2359 C C . TYR B 1 92 ? 15.055 -3.391 -8.078 1 92.44 92 TYR B C 1
ATOM 2361 O O . TYR B 1 92 ? 16.109 -4.008 -8.234 1 92.44 92 TYR B O 1
ATOM 2369 N N . ALA B 1 93 ? 13.938 -3.971 -7.723 1 95.56 93 ALA B N 1
ATOM 2370 C CA . ALA B 1 93 ? 13.891 -5.426 -7.613 1 95.56 93 ALA B CA 1
ATOM 2371 C C . ALA B 1 93 ? 14.023 -6.086 -8.984 1 95.56 93 ALA B C 1
ATOM 2373 O O . ALA B 1 93 ? 13.484 -5.59 -9.969 1 95.56 93 ALA B O 1
ATOM 2374 N N . ARG B 1 94 ? 14.711 -7.219 -9.023 1 96.25 94 ARG B N 1
ATOM 2375 C CA . ARG B 1 94 ? 14.789 -8.008 -10.242 1 96.25 94 ARG B CA 1
ATOM 2376 C C . ARG B 1 94 ? 13.477 -8.734 -10.508 1 96.25 94 ARG B C 1
ATOM 2378 O O . ARG B 1 94 ? 12.672 -8.938 -9.594 1 96.25 94 ARG B O 1
ATOM 2385 N N . SER B 1 95 ? 13.32 -9.023 -11.75 1 97.44 95 SER B N 1
ATOM 2386 C CA . SER B 1 95 ? 12.086 -9.727 -12.109 1 97.44 95 SER B CA 1
ATOM 2387 C C . SER B 1 95 ? 12.375 -10.891 -13.047 1 97.44 95 SER B C 1
ATOM 2389 O O . SER B 1 95 ? 13.344 -10.859 -13.805 1 97.44 95 SER B O 1
ATOM 2391 N N . GLY B 1 96 ? 11.656 -11.953 -12.906 1 96.62 96 GLY B N 1
ATOM 2392 C CA . GLY B 1 96 ? 11.531 -13.047 -13.859 1 96.62 96 GLY B CA 1
ATOM 2393 C C . GLY B 1 96 ? 10.102 -13.32 -14.266 1 96.62 96 GLY B C 1
ATOM 2394 O O . GLY B 1 96 ? 9.164 -12.742 -13.711 1 96.62 96 GLY B O 1
ATOM 2395 N N . PHE B 1 97 ? 9.992 -14.18 -15.266 1 96.06 97 PHE B N 1
ATOM 2396 C CA . PHE B 1 97 ? 8.656 -14.414 -15.797 1 96.06 97 PHE B CA 1
ATOM 2397 C C . PHE B 1 97 ? 8.438 -15.898 -16.062 1 96.06 97 PHE B C 1
ATOM 2399 O O . PHE B 1 97 ? 9.32 -16.594 -16.562 1 96.06 97 PHE B O 1
ATOM 2406 N N . LEU B 1 98 ? 7.266 -16.344 -15.625 1 94.94 98 LEU B N 1
ATOM 2407 C CA . LEU B 1 98 ? 6.812 -17.703 -15.906 1 94.94 98 LEU B CA 1
ATOM 2408 C C . LEU B 1 98 ? 5.453 -17.688 -16.609 1 94.94 98 LEU B C 1
ATOM 2410 O O . LEU B 1 98 ? 4.527 -17.016 -16.141 1 94.94 98 LEU B O 1
ATOM 2414 N N . ALA B 1 99 ? 5.352 -18.359 -17.688 1 91.88 99 ALA B N 1
ATOM 2415 C CA . ALA B 1 99 ? 4.062 -18.609 -18.312 1 91.88 99 ALA B CA 1
ATOM 2416 C C . ALA B 1 99 ? 3.75 -20.109 -18.344 1 91.88 99 ALA B C 1
ATOM 2418 O O . ALA B 1 99 ? 4.535 -20.906 -18.875 1 91.88 99 ALA B O 1
ATOM 2419 N N . MET B 1 100 ? 2.666 -20.344 -17.656 1 84.69 100 MET B N 1
ATOM 2420 C CA . MET B 1 100 ? 2.262 -21.734 -17.562 1 84.69 100 MET B CA 1
ATOM 2421 C C . MET B 1 100 ? 0.897 -21.953 -18.203 1 84.69 100 MET B C 1
ATOM 2423 O O . MET B 1 100 ? 0.012 -21.109 -18.094 1 84.69 100 MET B O 1
ATOM 2427 N N . LYS B 1 101 ? 0.759 -22.828 -19.094 1 75.31 101 LYS B N 1
ATOM 2428 C CA . LYS B 1 101 ? -0.518 -23.172 -19.703 1 75.31 101 LYS B CA 1
ATOM 2429 C C . LYS B 1 101 ? -0.959 -24.578 -19.297 1 75.31 101 LYS B C 1
ATOM 2431 O O . LYS B 1 101 ? -0.137 -25.484 -19.203 1 75.31 101 LYS B O 1
ATOM 2436 N N . ARG B 1 102 ? -2.254 -24.5 -18.969 1 69.25 102 ARG B N 1
ATOM 2437 C CA . ARG B 1 102 ? -2.82 -25.812 -18.641 1 69.25 102 ARG B CA 1
ATOM 2438 C C . ARG B 1 102 ? -2.998 -26.656 -19.891 1 69.25 102 ARG B C 1
ATOM 2440 O O . ARG B 1 102 ? -3.449 -26.172 -20.922 1 69.25 102 ARG B O 1
ATOM 2447 N N . ASP B 1 103 ? -2.385 -27.828 -19.812 1 65 103 ASP B N 1
ATOM 2448 C CA . ASP B 1 103 ? -2.637 -28.766 -20.906 1 65 103 ASP B CA 1
ATOM 2449 C C . ASP B 1 103 ? -4.07 -29.281 -20.859 1 65 103 ASP B C 1
ATOM 2451 O O . ASP B 1 103 ? -4.465 -29.938 -19.891 1 65 103 ASP B O 1
ATOM 2455 N N . GLU B 1 104 ? -4.844 -28.906 -21.75 1 60.94 104 GLU B N 1
ATOM 2456 C CA . GLU B 1 104 ? -6.246 -29.312 -21.781 1 60.94 104 GLU B CA 1
ATOM 2457 C C . GLU B 1 104 ? -6.379 -30.844 -21.75 1 60.94 104 GLU B C 1
ATOM 2459 O O . GLU B 1 104 ? -7.379 -31.359 -21.25 1 60.94 104 GLU B O 1
ATOM 2464 N N . GLU B 1 105 ? -5.391 -31.578 -22.281 1 62.03 105 GLU B N 1
ATOM 2465 C CA . GLU B 1 105 ? -5.465 -33.031 -22.359 1 62.03 105 GLU B CA 1
ATOM 2466 C C . GLU B 1 105 ? -5.062 -33.688 -21.047 1 62.03 105 GLU B C 1
ATOM 2468 O O . GLU B 1 105 ? -5.715 -34.625 -20.578 1 62.03 105 GLU B O 1
ATOM 2473 N N . THR B 1 106 ? -4.023 -33.25 -20.422 1 61.59 106 THR B N 1
ATOM 2474 C CA . THR B 1 106 ? -3.461 -33.906 -19.25 1 61.59 106 THR B CA 1
ATOM 2475 C C . THR B 1 106 ? -3.791 -33.125 -17.984 1 61.59 106 THR B C 1
ATOM 2477 O O . THR B 1 106 ? -3.559 -33.594 -16.875 1 61.59 106 THR B O 1
ATOM 2480 N N . ALA B 1 107 ? -4.438 -32.094 -18.188 1 59.38 107 ALA B N 1
ATOM 2481 C CA . ALA B 1 107 ? -4.781 -31.172 -17.109 1 59.38 107 ALA B CA 1
ATOM 2482 C C . ALA B 1 107 ? -3.541 -30.75 -16.328 1 59.38 107 ALA B C 1
ATOM 2484 O O . ALA B 1 107 ? -3.641 -30.328 -15.172 1 59.38 107 ALA B O 1
ATOM 2485 N N . LEU B 1 108 ? -2.299 -31.078 -16.906 1 63 108 LEU B N 1
ATOM 2486 C CA . LEU B 1 108 ? -1.054 -30.672 -16.266 1 63 108 LEU B CA 1
ATOM 2487 C C . LEU B 1 108 ? -0.565 -29.328 -16.797 1 63 108 LEU B C 1
ATOM 2489 O O . LEU B 1 108 ? -0.783 -29.016 -17.969 1 63 108 LEU B O 1
ATOM 2493 N N . SER B 1 109 ? -0.111 -28.484 -15.828 1 69.38 109 SER B N 1
ATOM 2494 C CA . SER B 1 109 ? 0.426 -27.188 -16.234 1 69.38 109 SER B CA 1
ATOM 2495 C C . SER B 1 109 ? 1.776 -27.344 -16.922 1 69.38 109 SER B C 1
ATOM 2497 O O . SER B 1 109 ? 2.662 -28.031 -16.422 1 69.38 109 SER B O 1
ATOM 2499 N N . LYS B 1 110 ? 1.823 -26.984 -18.188 1 78.5 110 LYS B N 1
ATOM 2500 C CA . LYS B 1 110 ? 3.076 -27 -18.938 1 78.5 110 LYS B CA 1
ATOM 2501 C C . LYS B 1 110 ? 3.693 -25.609 -19.016 1 78.5 110 LYS B C 1
ATOM 2503 O O . LYS B 1 110 ? 2.982 -24.609 -19.203 1 78.5 110 LYS B O 1
ATOM 2508 N N . LEU B 1 111 ? 4.977 -25.562 -18.734 1 82.88 111 LEU B N 1
ATOM 2509 C CA . LEU B 1 111 ? 5.734 -24.328 -18.859 1 82.88 111 LEU B CA 1
ATOM 2510 C C . LEU B 1 111 ? 5.828 -23.891 -20.312 1 82.88 111 LEU B C 1
ATOM 2512 O O . LEU B 1 111 ? 6.281 -24.656 -21.172 1 82.88 111 LEU B O 1
ATOM 2516 N N . PHE B 1 112 ? 5.383 -22.797 -20.656 1 82.5 112 PHE B N 1
ATOM 2517 C CA . PHE B 1 112 ? 5.363 -22.266 -22.016 1 82.5 112 PHE B CA 1
ATOM 2518 C C . PHE B 1 112 ? 6.488 -21.266 -22.234 1 82.5 112 PHE B C 1
ATOM 2520 O O . PHE B 1 112 ? 7.055 -21.188 -23.328 1 82.5 112 PHE B O 1
ATOM 2527 N N . TYR B 1 113 ? 6.809 -20.516 -21.219 1 86.19 113 TYR B N 1
ATOM 2528 C CA . TYR B 1 113 ? 7.797 -19.453 -21.297 1 86.19 113 TYR B CA 1
ATOM 2529 C C . TYR B 1 113 ? 8.414 -19.188 -19.938 1 86.19 113 TYR B C 1
ATOM 2531 O O . TYR B 1 113 ? 7.73 -19.234 -18.906 1 86.19 113 TYR B O 1
ATOM 2539 N N . GLU B 1 114 ? 9.734 -19.031 -20 1 91.38 114 GLU B N 1
ATOM 2540 C CA . GLU B 1 114 ? 10.383 -18.578 -18.781 1 91.38 114 GLU B CA 1
ATOM 2541 C C . GLU B 1 114 ? 11.531 -17.625 -19.094 1 91.38 114 GLU B C 1
ATOM 2543 O O . GLU B 1 114 ? 12.188 -17.75 -20.125 1 91.38 114 GLU B O 1
ATOM 2548 N N . ASN B 1 115 ? 11.711 -16.625 -18.422 1 93.81 115 ASN B N 1
ATOM 2549 C CA . ASN B 1 115 ? 12.875 -15.75 -18.312 1 93.81 115 ASN B CA 1
ATOM 2550 C C . ASN B 1 115 ? 13.211 -15.445 -16.859 1 93.81 115 ASN B C 1
ATOM 2552 O O . ASN B 1 115 ? 12.617 -14.539 -16.25 1 93.81 115 ASN B O 1
ATOM 2556 N N . ILE B 1 116 ? 14.141 -16.234 -16.312 1 95.06 116 ILE B N 1
ATOM 2557 C CA . ILE B 1 116 ? 14.469 -16.172 -14.898 1 95.06 116 ILE B CA 1
ATOM 2558 C C . ILE B 1 116 ? 15.945 -15.82 -14.719 1 95.06 116 ILE B C 1
ATOM 2560 O O . ILE B 1 116 ? 16.812 -16.469 -15.297 1 95.06 116 ILE B O 1
ATOM 2564 N N . PRO B 1 117 ? 16.156 -14.836 -14 1 94.88 117 PRO B N 1
ATOM 2565 C CA . PRO B 1 117 ? 17.562 -14.523 -13.711 1 94.88 117 PRO B CA 1
ATOM 2566 C C . PRO B 1 117 ? 18.203 -15.531 -12.75 1 94.88 117 PRO B C 1
ATOM 2568 O O . PRO B 1 117 ? 17.562 -16.516 -12.367 1 94.88 117 PRO B O 1
ATOM 2571 N N . GLU B 1 118 ? 19.422 -15.273 -12.477 1 94.5 118 GLU B N 1
ATOM 2572 C CA . GLU B 1 118 ? 20.109 -16.109 -11.492 1 94.5 118 GLU B CA 1
ATOM 2573 C C . GLU B 1 118 ? 19.438 -16 -10.125 1 94.5 118 GLU B C 1
ATOM 2575 O O . GLU B 1 118 ? 19.109 -14.898 -9.68 1 94.5 118 GLU B O 1
ATOM 2580 N N . LEU B 1 119 ? 19.266 -17.141 -9.461 1 96.94 119 LEU B N 1
ATOM 2581 C CA . LEU B 1 119 ? 18.469 -17.156 -8.234 1 96.94 119 LEU B CA 1
ATOM 2582 C C . LEU B 1 119 ? 19.359 -17.469 -7.031 1 96.94 119 LEU B C 1
ATOM 2584 O O . LEU B 1 119 ? 18.875 -17.516 -5.898 1 96.94 119 LEU B O 1
ATOM 2588 N N . GLU B 1 120 ? 20.641 -17.672 -7.258 1 94.31 120 GLU B N 1
ATOM 2589 C CA . GLU B 1 120 ? 21.547 -17.969 -6.148 1 94.31 120 GLU B CA 1
ATOM 2590 C C . GLU B 1 120 ? 21.547 -16.844 -5.129 1 94.31 120 GLU B C 1
ATOM 2592 O O . GLU B 1 120 ? 21.703 -15.664 -5.492 1 94.31 120 GLU B O 1
ATOM 2597 N N . ASP B 1 121 ? 21.328 -17.141 -3.832 1 94.75 121 ASP B N 1
ATOM 2598 C CA . ASP B 1 121 ? 21.328 -16.203 -2.717 1 94.75 121 ASP B CA 1
ATOM 2599 C C . ASP B 1 121 ? 20.219 -15.164 -2.861 1 94.75 121 ASP B C 1
ATOM 2601 O O . ASP B 1 121 ? 20.391 -14 -2.492 1 94.75 121 ASP B O 1
ATOM 2605 N N . LYS B 1 122 ? 19.156 -15.539 -3.564 1 97 122 LYS B N 1
ATOM 2606 C CA . LYS B 1 122 ? 18.016 -14.648 -3.742 1 97 122 LYS B CA 1
ATOM 2607 C C . LYS B 1 122 ? 16.766 -15.219 -3.08 1 97 122 LYS B C 1
ATOM 2609 O O . LYS B 1 122 ? 16.672 -16.438 -2.867 1 97 122 LYS B O 1
ATOM 2614 N N . THR B 1 123 ? 15.938 -14.359 -2.703 1 97.75 123 THR B N 1
ATOM 2615 C CA . THR B 1 123 ? 14.57 -14.703 -2.314 1 97.75 123 THR B CA 1
ATOM 2616 C C . THR B 1 123 ? 13.594 -14.438 -3.457 1 97.75 123 THR B C 1
ATOM 2618 O O . THR B 1 123 ? 13.555 -13.328 -3.994 1 97.75 123 THR B O 1
ATOM 2621 N N . VAL B 1 124 ? 12.844 -15.461 -3.834 1 98.44 124 VAL B N 1
ATOM 2622 C CA . VAL B 1 124 ? 11.875 -15.312 -4.914 1 98.44 124 VAL B CA 1
ATOM 2623 C C . VAL B 1 124 ? 10.492 -15.008 -4.328 1 98.44 124 VAL B C 1
ATOM 2625 O O . VAL B 1 124 ? 10.008 -15.734 -3.455 1 98.44 124 VAL B O 1
ATOM 2628 N N . LEU B 1 125 ? 9.914 -13.914 -4.734 1 98.62 125 LEU B N 1
ATOM 2629 C CA . LEU B 1 125 ? 8.492 -13.695 -4.543 1 98.62 125 LEU B CA 1
ATOM 2630 C C . LEU B 1 125 ? 7.695 -14.188 -5.75 1 98.62 125 LEU B C 1
ATOM 2632 O O . LEU B 1 125 ? 7.715 -13.555 -6.809 1 98.62 125 LEU B O 1
ATOM 2636 N N . LEU B 1 126 ? 7.082 -15.344 -5.609 1 98.69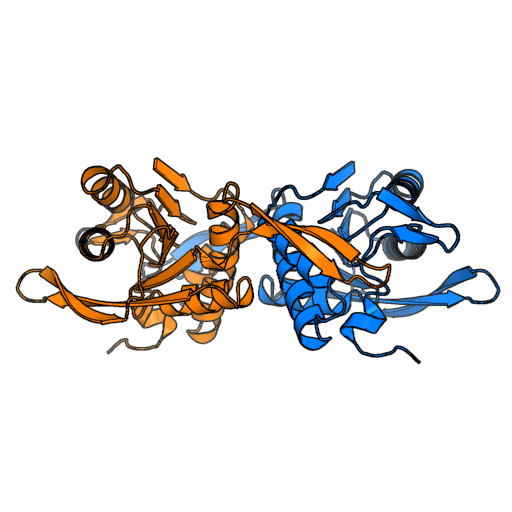 126 LEU B N 1
ATOM 2637 C CA . LEU B 1 126 ? 6.25 -15.906 -6.664 1 98.69 126 LEU B CA 1
ATOM 2638 C C . LEU B 1 126 ? 4.84 -15.328 -6.613 1 98.69 126 LEU B C 1
ATOM 2640 O O . LEU B 1 126 ? 4.164 -15.414 -5.586 1 98.69 126 LEU B O 1
ATOM 2644 N N . LEU B 1 127 ? 4.441 -14.695 -7.707 1 98.69 127 LEU B N 1
ATOM 2645 C CA . LEU B 1 127 ? 3.215 -13.906 -7.742 1 98.69 127 LEU B CA 1
ATOM 2646 C C . LEU B 1 127 ? 2.131 -14.617 -8.539 1 98.69 127 LEU B C 1
ATOM 2648 O O . LEU B 1 127 ? 2.244 -14.758 -9.766 1 98.69 127 LEU B O 1
ATOM 2652 N N . ASP B 1 128 ? 1.139 -15.086 -7.902 1 97.5 128 ASP B N 1
ATOM 2653 C CA . ASP B 1 128 ? -0.01 -15.766 -8.5 1 97.5 128 ASP B CA 1
ATOM 2654 C C . ASP B 1 128 ? -1.308 -15.352 -7.809 1 97.5 128 ASP B C 1
ATOM 2656 O O . ASP B 1 128 ? -1.592 -15.797 -6.695 1 97.5 128 ASP B O 1
ATOM 2660 N N . PRO B 1 129 ? -2.141 -14.602 -8.492 1 97.94 129 PRO B N 1
ATOM 2661 C CA . PRO B 1 129 ? -3.301 -14.039 -7.801 1 97.94 129 PRO B CA 1
ATOM 2662 C C . PRO B 1 129 ? -4.23 -15.109 -7.23 1 97.94 129 PRO B C 1
ATOM 2664 O O . PRO B 1 129 ? -4.781 -14.93 -6.141 1 97.94 129 PRO B O 1
ATOM 2667 N N . MET B 1 130 ? -4.41 -16.203 -7.93 1 96.62 130 MET B N 1
ATOM 2668 C CA . MET B 1 130 ? -5.445 -17.156 -7.547 1 96.62 130 MET B CA 1
ATOM 2669 C C . MET B 1 130 ? -4.832 -18.516 -7.219 1 96.62 130 MET B C 1
ATOM 2671 O O . MET B 1 130 ? -4.129 -19.109 -8.039 1 96.62 130 MET B O 1
ATOM 2675 N N . VAL B 1 131 ? -5.102 -19.047 -6.035 1 97.12 131 VAL B N 1
ATOM 2676 C CA . VAL B 1 131 ? -4.727 -20.406 -5.652 1 97.12 131 VAL B CA 1
ATOM 2677 C C . VAL B 1 131 ? -5.969 -21.281 -5.574 1 97.12 131 VAL B C 1
ATOM 2679 O O . VAL B 1 131 ? -6.512 -21.516 -4.492 1 97.12 131 VAL B O 1
ATOM 2682 N N . ALA B 1 132 ? -6.328 -21.781 -6.664 1 96.31 132 ALA B N 1
ATOM 2683 C CA . ALA B 1 132 ? -7.488 -22.672 -6.707 1 96.31 132 ALA B CA 1
ATOM 2684 C C . ALA B 1 132 ? -7.113 -24.094 -6.289 1 96.31 132 ALA B C 1
ATOM 2686 O O . ALA B 1 132 ? -7.234 -24.453 -5.113 1 96.31 132 ALA B O 1
ATOM 2687 N N . THR B 1 133 ? -6.668 -24.875 -7.219 1 95 133 THR B N 1
ATOM 2688 C CA . THR B 1 133 ? -6.27 -26.25 -6.887 1 95 133 THR B CA 1
ATOM 2689 C C . THR B 1 133 ? -4.848 -26.266 -6.336 1 95 133 THR B C 1
ATOM 2691 O O . THR B 1 133 ? -4.445 -27.25 -5.691 1 95 133 THR B O 1
ATOM 2694 N N . GLY B 1 134 ? -4.113 -25.25 -6.598 1 95.44 134 GLY B N 1
ATOM 2695 C CA . GLY B 1 134 ? -2.711 -25.172 -6.211 1 95.44 134 GLY B CA 1
ATOM 2696 C C . GLY B 1 134 ? -1.769 -25.703 -7.273 1 95.44 134 GLY B C 1
ATOM 2697 O O . GLY B 1 134 ? -0.549 -25.578 -7.145 1 95.44 134 GLY B O 1
ATOM 2698 N N . GLY B 1 135 ? -2.314 -26.219 -8.359 1 93.06 135 GLY B N 1
ATOM 2699 C CA . GLY B 1 135 ? -1.523 -26.875 -9.383 1 93.06 135 GLY B CA 1
ATOM 2700 C C . GLY B 1 135 ? -0.474 -25.969 -10 1 93.06 135 GLY B C 1
ATOM 2701 O O . GLY B 1 135 ? 0.711 -26.312 -10.016 1 93.06 135 GLY B O 1
ATOM 2702 N N . SER B 1 136 ? -0.894 -24.766 -10.516 1 92 136 SER B N 1
ATOM 2703 C CA . SER B 1 136 ? 0.026 -23.828 -11.164 1 92 136 SER B CA 1
ATOM 2704 C C . SER B 1 136 ? 1.134 -23.406 -10.211 1 92 136 SER B C 1
ATOM 2706 O O . SER B 1 136 ? 2.299 -23.312 -10.602 1 92 136 SER B O 1
ATOM 2708 N N . LEU B 1 137 ? 0.758 -23.172 -8.969 1 95.62 137 LEU B N 1
ATOM 2709 C CA . LEU B 1 137 ? 1.722 -22.734 -7.965 1 95.62 137 LEU B CA 1
ATOM 2710 C C . LEU B 1 137 ? 2.723 -23.828 -7.652 1 95.62 137 LEU B C 1
ATOM 2712 O O . LEU B 1 137 ? 3.926 -23.578 -7.555 1 95.62 137 LEU B O 1
ATOM 2716 N N . ILE B 1 138 ? 2.232 -25.062 -7.473 1 96.75 138 ILE B N 1
ATOM 2717 C CA . ILE B 1 138 ? 3.086 -26.203 -7.199 1 96.75 138 ILE B CA 1
ATOM 2718 C C . ILE B 1 138 ? 4.098 -26.375 -8.328 1 96.75 138 ILE B C 1
ATOM 2720 O O . ILE B 1 138 ? 5.297 -26.531 -8.078 1 96.75 138 ILE B O 1
ATOM 2724 N N . ASP B 1 139 ? 3.619 -26.312 -9.555 1 94.69 139 ASP B N 1
ATOM 2725 C CA . ASP B 1 139 ? 4.488 -26.469 -10.719 1 94.69 139 ASP B CA 1
ATOM 2726 C C . ASP B 1 139 ? 5.504 -25.328 -10.797 1 94.69 139 ASP B C 1
ATOM 2728 O O . ASP B 1 139 ? 6.68 -25.562 -11.086 1 94.69 139 ASP B O 1
ATOM 2732 N N . GLY B 1 140 ? 5.023 -24.094 -10.57 1 95.38 140 GLY B N 1
ATOM 2733 C CA . GLY B 1 140 ? 5.914 -22.938 -10.594 1 95.38 140 GLY B CA 1
ATOM 2734 C C . GLY B 1 140 ? 7.023 -23.016 -9.562 1 95.38 140 GLY B C 1
ATOM 2735 O O . GLY B 1 140 ? 8.188 -22.75 -9.867 1 95.38 140 GLY B O 1
ATOM 2736 N N . ILE B 1 141 ? 6.668 -23.375 -8.312 1 97.31 141 ILE B N 1
ATOM 2737 C CA . ILE B 1 141 ? 7.633 -23.516 -7.234 1 97.31 141 ILE B CA 1
ATOM 2738 C C . ILE B 1 141 ? 8.664 -24.594 -7.598 1 97.31 141 ILE B C 1
ATOM 2740 O O . ILE B 1 141 ? 9.867 -24.375 -7.445 1 97.31 141 ILE B O 1
ATOM 2744 N N . ALA B 1 142 ? 8.156 -25.781 -8.102 1 96.56 142 ALA B N 1
ATOM 2745 C CA . ALA B 1 142 ? 9.055 -26.859 -8.5 1 96.56 142 ALA B CA 1
ATOM 2746 C C . ALA B 1 142 ? 10.047 -26.375 -9.562 1 96.56 142 ALA B C 1
ATOM 2748 O O . ALA B 1 142 ? 11.234 -26.688 -9.492 1 96.56 142 ALA B O 1
ATOM 2749 N N . TYR B 1 143 ? 9.547 -25.672 -10.539 1 95.06 143 TYR B N 1
ATOM 2750 C CA . TYR B 1 143 ? 10.398 -25.156 -11.602 1 95.06 143 TYR B CA 1
ATOM 2751 C C . TYR B 1 143 ? 11.469 -24.219 -11.039 1 95.06 143 TYR B C 1
ATOM 2753 O O . TYR B 1 143 ? 12.648 -24.359 -11.359 1 95.06 143 TYR B O 1
ATOM 2761 N N . LEU B 1 144 ? 11.062 -23.25 -10.203 1 97.19 144 LEU B N 1
ATOM 2762 C CA . LEU B 1 144 ? 12 -22.297 -9.633 1 97.19 144 LEU B CA 1
ATOM 2763 C C . LEU B 1 144 ? 13.055 -23 -8.797 1 97.19 144 LEU B C 1
ATOM 2765 O O . LEU B 1 144 ? 14.227 -22.625 -8.82 1 97.19 144 LEU B O 1
ATOM 2769 N N . LYS B 1 145 ? 12.656 -24.062 -8.062 1 97.44 145 LYS B N 1
ATOM 2770 C CA . LYS B 1 145 ? 13.609 -24.859 -7.305 1 97.44 145 LYS B CA 1
ATOM 2771 C C . LYS B 1 145 ? 14.602 -25.547 -8.234 1 97.44 145 LYS B C 1
ATOM 2773 O O . LYS B 1 145 ? 15.797 -25.641 -7.926 1 97.44 145 LYS B O 1
ATOM 2778 N N . SER B 1 146 ? 14.109 -26.062 -9.336 1 95.94 146 SER B N 1
ATOM 2779 C CA . SER B 1 146 ? 14.984 -26.703 -10.312 1 95.94 146 SER B CA 1
ATOM 2780 C C . SER B 1 146 ? 16 -25.719 -10.875 1 95.94 146 SER B C 1
ATOM 2782 O O . SER B 1 146 ? 17.062 -26.125 -11.344 1 95.94 146 SER B O 1
ATOM 2784 N N . LYS B 1 147 ? 15.664 -24.391 -10.852 1 95.12 147 LYS B N 1
ATOM 2785 C CA . LYS B 1 147 ? 16.547 -23.344 -11.336 1 95.12 147 LYS B CA 1
ATOM 2786 C C . LYS B 1 147 ? 17.469 -22.844 -10.219 1 95.12 147 LYS B C 1
ATOM 2788 O O . LYS B 1 147 ? 18.219 -21.891 -10.414 1 95.12 147 LYS B O 1
ATOM 2793 N N . GLY B 1 148 ? 17.312 -23.406 -8.984 1 96.19 148 GLY B N 1
ATOM 2794 C CA . GLY B 1 148 ? 18.266 -23.109 -7.926 1 96.19 148 GLY B CA 1
ATOM 2795 C C . GLY B 1 148 ? 17.688 -22.234 -6.836 1 96.19 148 GLY B C 1
ATOM 2796 O O . GLY B 1 148 ? 18.406 -21.812 -5.926 1 96.19 148 GLY B O 1
ATOM 2797 N N . ALA B 1 149 ? 16.391 -21.938 -6.887 1 97.19 149 ALA B N 1
ATOM 2798 C CA . ALA B 1 149 ? 15.781 -21.125 -5.836 1 97.19 149 ALA B CA 1
ATOM 2799 C C . ALA B 1 149 ? 15.805 -21.844 -4.496 1 97.19 149 ALA B C 1
ATOM 2801 O O . ALA B 1 149 ? 15.352 -22.984 -4.395 1 97.19 149 ALA B O 1
ATOM 2802 N N . LYS B 1 150 ? 16.328 -21.188 -3.518 1 95.81 150 LYS B N 1
ATOM 2803 C CA . LYS B 1 150 ? 16.406 -21.797 -2.193 1 95.81 150 LYS B CA 1
ATOM 2804 C C . LYS B 1 150 ? 15.344 -21.219 -1.256 1 95.81 150 LYS B C 1
ATOM 2806 O O . LYS B 1 150 ? 14.906 -21.891 -0.319 1 95.81 150 LYS B O 1
ATOM 2811 N N . ARG B 1 151 ? 15.008 -20 -1.462 1 97.19 151 ARG B N 1
ATOM 2812 C CA . ARG B 1 151 ? 13.961 -19.359 -0.674 1 97.19 151 ARG B CA 1
ATOM 2813 C C . ARG B 1 151 ? 12.859 -18.812 -1.573 1 97.19 151 ARG B C 1
ATOM 2815 O O . ARG B 1 151 ? 13.117 -17.969 -2.434 1 97.19 151 ARG B O 1
ATOM 2822 N N . ILE B 1 152 ? 11.672 -19.312 -1.376 1 98.12 152 ILE B N 1
ATOM 2823 C CA . ILE B 1 152 ? 10.516 -18.891 -2.154 1 98.12 152 ILE B CA 1
ATOM 2824 C C . ILE B 1 152 ? 9.383 -18.469 -1.213 1 98.12 152 ILE B C 1
ATOM 2826 O O . ILE B 1 152 ? 9.102 -19.172 -0.23 1 98.12 152 ILE B O 1
ATOM 2830 N N . ILE B 1 153 ? 8.852 -17.312 -1.444 1 98.38 153 ILE B N 1
ATOM 2831 C CA . ILE B 1 153 ? 7.637 -16.828 -0.804 1 98.38 153 ILE B CA 1
ATOM 2832 C C . ILE B 1 153 ? 6.543 -16.641 -1.852 1 98.38 153 ILE B C 1
ATOM 2834 O O . ILE B 1 153 ? 6.746 -15.953 -2.854 1 98.38 153 ILE B O 1
ATOM 2838 N N . SER B 1 154 ? 5.445 -17.281 -1.659 1 98.62 154 SER B N 1
ATOM 2839 C CA . SER B 1 154 ? 4.32 -17.094 -2.57 1 98.62 154 SER B CA 1
ATOM 2840 C C . SER B 1 154 ? 3.402 -15.977 -2.1 1 98.62 154 SER B C 1
ATOM 2842 O O . SER B 1 154 ? 3.004 -15.945 -0.933 1 98.62 154 SER B O 1
ATOM 2844 N N . LEU B 1 155 ? 3.113 -15.039 -2.98 1 98.75 155 LEU B N 1
ATOM 2845 C CA . LEU B 1 155 ? 2.125 -13.992 -2.736 1 98.75 155 LEU B CA 1
ATOM 2846 C C . LEU B 1 155 ? 0.858 -14.242 -3.549 1 98.75 155 LEU B C 1
ATOM 2848 O O . LEU B 1 155 ? 0.924 -14.453 -4.762 1 98.75 155 LEU B O 1
ATOM 2852 N N . ASN B 1 156 ? -0.245 -14.219 -2.93 1 98.69 156 ASN B N 1
ATOM 2853 C CA . ASN B 1 156 ? -1.514 -14.547 -3.57 1 98.69 156 ASN B CA 1
ATOM 2854 C C . ASN B 1 156 ? -2.629 -13.609 -3.121 1 98.69 156 ASN B C 1
ATOM 2856 O O . ASN B 1 156 ? -2.557 -13.023 -2.037 1 98.69 156 ASN B O 1
ATOM 2860 N N . ILE B 1 157 ? -3.604 -13.453 -3.949 1 98.5 157 ILE B N 1
ATOM 2861 C CA . ILE B 1 157 ? -4.715 -12.562 -3.643 1 98.5 157 ILE B CA 1
ATOM 2862 C C . ILE B 1 157 ? -5.871 -13.359 -3.043 1 98.5 157 ILE B C 1
ATOM 2864 O O . ILE B 1 157 ? -6.406 -12.992 -1.995 1 98.5 157 ILE B O 1
ATOM 2868 N N . LEU B 1 158 ? -6.234 -14.438 -3.707 1 98.5 158 LEU B N 1
ATOM 2869 C CA . LEU B 1 158 ? -7.379 -15.242 -3.291 1 98.5 158 LEU B CA 1
ATOM 2870 C C . LEU B 1 158 ? -7.074 -16.734 -3.428 1 98.5 158 LEU B C 1
ATOM 2872 O O . LEU B 1 158 ? -6.48 -17.156 -4.422 1 98.5 158 LEU B O 1
ATOM 2876 N N . GLY B 1 159 ? -7.477 -17.531 -2.5 1 98.12 159 GLY B N 1
ATOM 2877 C CA . GLY B 1 159 ? -7.25 -18.969 -2.592 1 98.12 159 GLY B CA 1
ATOM 2878 C C . GLY B 1 159 ? -8.328 -19.781 -1.898 1 98.12 159 GLY B C 1
ATOM 2879 O O . GLY B 1 159 ? -9.164 -19.234 -1.187 1 98.12 159 GLY B O 1
ATOM 2880 N N . ALA B 1 160 ? -8.32 -21.047 -2.182 1 98.38 160 ALA B N 1
ATOM 2881 C CA . ALA B 1 160 ? -9.172 -22.016 -1.497 1 98.38 160 ALA B CA 1
ATOM 2882 C C . ALA B 1 160 ? -8.352 -22.891 -0.541 1 98.38 160 ALA B C 1
ATOM 2884 O O . ALA B 1 160 ? -7.176 -23.156 -0.792 1 98.38 160 ALA B O 1
ATOM 2885 N N . PRO B 1 161 ? -8.977 -23.297 0.591 1 98.38 161 PRO B N 1
ATOM 2886 C CA . PRO B 1 161 ? -8.242 -24.125 1.547 1 98.38 161 PRO B CA 1
ATOM 2887 C C . PRO B 1 161 ? -7.605 -25.344 0.894 1 98.38 161 PRO B C 1
ATOM 2889 O O . PRO B 1 161 ? -6.488 -25.734 1.249 1 98.38 161 PRO B O 1
ATOM 2892 N N . GLU B 1 162 ? -8.266 -25.953 -0.053 1 98.06 162 GLU B N 1
ATOM 2893 C CA . GLU B 1 162 ? -7.762 -27.141 -0.74 1 98.06 162 GLU B CA 1
ATOM 2894 C C . GLU B 1 162 ? -6.449 -26.844 -1.465 1 98.06 162 GLU B C 1
ATOM 2896 O O . GLU B 1 162 ? -5.504 -27.641 -1.398 1 98.06 162 GLU B O 1
ATOM 2901 N N . GLY B 1 163 ? -6.457 -25.703 -2.16 1 97.88 163 GLY B N 1
ATOM 2902 C CA . GLY B 1 163 ? -5.262 -25.312 -2.887 1 97.88 163 GLY B CA 1
ATOM 2903 C C . GLY B 1 163 ? -4.086 -25 -1.978 1 97.88 163 GLY B C 1
ATOM 2904 O O . GLY B 1 163 ? -2.957 -25.406 -2.248 1 97.88 163 GLY B O 1
ATOM 2905 N N . ILE B 1 164 ? -4.344 -24.219 -0.936 1 98.44 164 ILE B N 1
ATOM 2906 C CA . ILE B 1 164 ? -3.309 -23.875 0.029 1 98.44 164 ILE B CA 1
ATOM 2907 C C . ILE B 1 164 ? -2.703 -25.141 0.622 1 98.44 164 ILE B C 1
ATOM 2909 O O . ILE B 1 164 ? -1.479 -25.281 0.696 1 98.44 164 ILE B O 1
ATOM 2913 N N . LYS B 1 165 ? -3.531 -26.078 1.004 1 98.25 165 LYS B N 1
ATOM 2914 C CA . LYS B 1 165 ? -3.082 -27.344 1.568 1 98.25 165 LYS B CA 1
ATOM 2915 C C . LYS B 1 165 ? -2.225 -28.109 0.571 1 98.25 165 LYS B C 1
ATOM 2917 O O . LYS B 1 165 ? -1.18 -28.656 0.934 1 98.25 165 LYS B O 1
ATOM 2922 N N . ALA B 1 166 ? -2.697 -28.219 -0.656 1 97.94 166 ALA B N 1
ATOM 2923 C CA . ALA B 1 166 ? -1.964 -28.938 -1.696 1 97.94 166 ALA B CA 1
ATOM 2924 C C . ALA B 1 166 ? -0.555 -28.375 -1.86 1 97.94 166 ALA B C 1
ATOM 2926 O O . ALA B 1 166 ? 0.415 -29.141 -1.958 1 97.94 166 ALA B O 1
ATOM 2927 N N . VAL B 1 167 ? -0.426 -27.031 -1.868 1 98.25 167 VAL B N 1
ATOM 2928 C CA . VAL B 1 167 ? 0.871 -26.391 -2.045 1 98.25 167 VAL B CA 1
ATOM 2929 C C . VAL B 1 167 ? 1.754 -26.672 -0.829 1 98.25 167 VAL B C 1
ATOM 2931 O O . VAL B 1 167 ? 2.938 -26.984 -0.972 1 98.25 167 VAL B O 1
ATOM 2934 N N . GLN B 1 168 ? 1.184 -26.547 0.353 1 98.19 168 GLN B N 1
ATOM 2935 C CA . GLN B 1 168 ? 1.945 -26.766 1.578 1 98.19 168 GLN B CA 1
ATOM 2936 C C . GLN B 1 168 ? 2.443 -28.203 1.667 1 98.19 168 GLN B C 1
ATOM 2938 O O . GLN B 1 168 ? 3.537 -28.453 2.176 1 98.19 168 GLN B O 1
ATOM 2943 N N . GLU B 1 169 ? 1.678 -29.172 1.235 1 98.38 169 GLU B N 1
ATOM 2944 C CA . GLU B 1 169 ? 2.08 -30.578 1.239 1 98.38 169 GLU B CA 1
ATOM 2945 C C . GLU B 1 169 ? 3.193 -30.828 0.228 1 98.38 169 GLU B C 1
ATOM 2947 O O . GLU B 1 169 ? 4.152 -31.547 0.52 1 98.38 169 GLU B O 1
ATOM 2952 N N . ALA B 1 170 ? 3.057 -30.281 -0.921 1 98.06 170 ALA B N 1
ATOM 2953 C CA . ALA B 1 170 ? 4.031 -30.484 -1.988 1 98.06 170 ALA B CA 1
ATOM 2954 C C . ALA B 1 170 ? 5.328 -29.734 -1.703 1 98.06 170 ALA B C 1
ATOM 2956 O O . ALA B 1 170 ? 6.414 -30.219 -2.051 1 98.06 170 ALA B O 1
ATOM 2957 N N . HIS B 1 171 ? 5.227 -28.547 -1.153 1 98.44 171 HIS B N 1
ATOM 2958 C CA . HIS B 1 171 ? 6.363 -27.672 -0.875 1 98.44 171 HIS B CA 1
ATOM 2959 C C . HIS B 1 171 ? 6.273 -27.078 0.528 1 98.44 171 HIS B C 1
ATOM 2961 O O . HIS B 1 171 ? 6.059 -25.875 0.689 1 98.44 171 HIS B O 1
ATOM 2967 N N . PRO B 1 172 ? 6.562 -27.859 1.562 1 97.94 172 PRO B N 1
ATOM 2968 C CA . PRO B 1 172 ? 6.402 -27.406 2.947 1 97.94 172 PRO B CA 1
ATOM 2969 C C . PRO B 1 172 ? 7.383 -26.297 3.324 1 97.94 172 PRO B C 1
ATOM 2971 O O . PRO B 1 172 ? 7.207 -25.641 4.352 1 97.94 172 PRO B O 1
ATOM 2974 N N . ASP B 1 173 ? 8.383 -26.094 2.525 1 97.88 173 ASP B N 1
ATOM 2975 C CA . ASP B 1 173 ? 9.422 -25.109 2.824 1 97.88 173 ASP B CA 1
ATOM 2976 C C . ASP B 1 173 ? 9.055 -23.75 2.262 1 97.88 173 ASP B C 1
ATOM 2978 O O . ASP B 1 173 ? 9.789 -22.766 2.459 1 97.88 173 ASP B O 1
ATOM 2982 N N . VAL B 1 174 ? 7.922 -23.625 1.585 1 98.06 174 VAL B N 1
ATOM 2983 C CA . VAL B 1 174 ? 7.531 -22.375 0.948 1 98.06 174 VAL B CA 1
ATOM 2984 C C . VAL B 1 174 ? 6.496 -21.656 1.811 1 98.06 174 VAL B C 1
ATOM 2986 O O . VAL B 1 174 ? 5.504 -22.25 2.232 1 98.06 174 VAL B O 1
ATOM 2989 N N . ASP B 1 175 ? 6.805 -20.391 2.111 1 97.56 175 ASP B N 1
ATOM 2990 C CA . ASP B 1 175 ? 5.836 -19.562 2.832 1 97.56 175 ASP B CA 1
ATOM 2991 C C . ASP B 1 175 ? 4.793 -18.984 1.881 1 97.56 175 ASP B C 1
ATOM 2993 O O . ASP B 1 175 ? 5.121 -18.578 0.77 1 97.56 175 ASP B O 1
ATOM 2997 N N . ILE B 1 176 ? 3.57 -19.016 2.328 1 98.31 176 ILE B N 1
ATOM 2998 C CA . ILE B 1 176 ? 2.469 -18.469 1.539 1 98.31 176 ILE B CA 1
ATOM 2999 C C . ILE B 1 176 ? 1.863 -17.266 2.258 1 98.31 176 ILE B C 1
ATOM 3001 O O . ILE B 1 176 ? 1.409 -17.375 3.398 1 98.31 176 ILE B O 1
ATOM 3005 N N . PHE B 1 177 ? 1.908 -16.109 1.639 1 98.31 177 PHE B N 1
ATOM 3006 C CA . PHE B 1 177 ? 1.193 -14.914 2.082 1 98.31 177 PHE B CA 1
ATOM 3007 C C . PHE B 1 177 ? 0.019 -14.617 1.16 1 98.31 177 PHE B C 1
ATOM 3009 O O . PHE B 1 177 ? 0.204 -14.391 -0.038 1 98.31 177 PHE B O 1
ATOM 3016 N N . ILE B 1 178 ? -1.18 -14.633 1.734 1 98.62 178 ILE B N 1
ATOM 3017 C CA . ILE B 1 178 ? -2.371 -14.547 0.898 1 98.62 178 ILE B CA 1
ATOM 3018 C C . ILE B 1 178 ? -3.342 -13.523 1.493 1 98.62 178 ILE B C 1
ATOM 3020 O O . ILE B 1 178 ? -3.512 -13.461 2.713 1 98.62 178 ILE B O 1
ATOM 3024 N N . ALA B 1 179 ? -3.982 -12.773 0.591 1 98.12 179 ALA B N 1
ATOM 3025 C CA . ALA B 1 179 ? -4.879 -11.703 1.031 1 98.12 179 ALA B CA 1
ATOM 3026 C C . ALA B 1 179 ? -6.152 -12.281 1.648 1 98.12 179 ALA B C 1
ATOM 3028 O O . ALA B 1 179 ? -6.625 -11.789 2.676 1 98.12 179 ALA B O 1
ATOM 3029 N N . GLN B 1 180 ? -6.668 -13.352 0.982 1 98.25 180 GLN B N 1
ATOM 3030 C CA . GLN B 1 180 ? -7.922 -13.922 1.464 1 98.25 180 GLN B CA 1
ATOM 3031 C C . GLN B 1 180 ? -8.039 -15.391 1.089 1 98.25 180 GLN B C 1
ATOM 3033 O O . GLN B 1 180 ? -7.715 -15.781 -0.036 1 98.25 180 GLN B O 1
ATOM 3038 N N . ILE B 1 181 ? -8.508 -16.219 2.008 1 98.44 181 ILE B N 1
ATOM 3039 C CA . ILE B 1 181 ? -8.859 -17.609 1.747 1 98.44 181 ILE B CA 1
ATOM 3040 C C . ILE B 1 181 ? -10.383 -17.75 1.74 1 98.44 181 ILE B C 1
ATOM 3042 O O . ILE B 1 181 ? -11.047 -17.484 2.744 1 98.44 181 ILE B O 1
ATOM 3046 N N . ASP B 1 182 ? -10.859 -18.188 0.637 1 98.19 182 ASP B N 1
ATOM 3047 C CA . ASP B 1 182 ? -12.297 -18.375 0.479 1 98.19 182 ASP B CA 1
ATOM 3048 C C . ASP B 1 182 ? -12.734 -19.75 1.002 1 98.19 182 ASP B C 1
ATOM 3050 O O . ASP B 1 182 ? -11.953 -20.438 1.654 1 98.19 182 ASP B O 1
ATOM 3054 N N . GLU B 1 183 ? -13.945 -20.109 0.769 1 97.62 183 GLU B N 1
ATOM 3055 C CA . GLU B 1 183 ? -14.609 -21.188 1.477 1 97.62 183 GLU B CA 1
ATOM 3056 C C . GLU B 1 183 ? -14.117 -22.547 0.978 1 97.62 183 GLU B C 1
ATOM 3058 O O . GLU B 1 183 ? -13.859 -23.453 1.775 1 97.62 183 GLU B O 1
ATOM 3063 N N . ARG B 1 184 ? -14.102 -22.656 -0.372 1 97.75 184 ARG B N 1
ATOM 3064 C CA . ARG B 1 184 ? -13.828 -23.969 -0.939 1 97.75 184 ARG B CA 1
ATOM 3065 C C . ARG B 1 184 ? -13.633 -23.875 -2.449 1 97.75 184 ARG B C 1
ATOM 3067 O O . ARG B 1 184 ? -13.828 -22.828 -3.049 1 97.75 184 ARG B O 1
ATOM 3074 N N . LEU B 1 185 ? -13.289 -25.031 -3.016 1 96.75 185 LEU B N 1
ATOM 3075 C CA . LEU B 1 185 ? -13.398 -25.25 -4.453 1 96.75 185 LEU B CA 1
ATOM 3076 C C . LEU B 1 185 ? -14.734 -25.906 -4.801 1 96.75 185 LEU B C 1
ATOM 3078 O O . LEU B 1 185 ? -15.203 -26.797 -4.082 1 96.75 185 LEU B O 1
ATOM 3082 N N . ASP B 1 186 ? -15.312 -25.531 -5.852 1 95.06 186 ASP B N 1
ATOM 3083 C CA . ASP B 1 186 ? -16.516 -26.219 -6.309 1 95.06 186 ASP B CA 1
ATOM 3084 C C . ASP B 1 186 ? -16.156 -27.406 -7.207 1 95.06 186 ASP B C 1
ATOM 3086 O O . ASP B 1 186 ? -14.984 -27.781 -7.312 1 95.06 186 ASP B O 1
ATOM 3090 N N . ASP B 1 187 ? -17.141 -28 -7.801 1 93.81 187 ASP B N 1
ATOM 3091 C CA . ASP B 1 187 ? -16.938 -29.219 -8.57 1 93.81 187 ASP B CA 1
ATOM 3092 C C . ASP B 1 187 ? -16.109 -28.953 -9.828 1 93.81 187 ASP B C 1
ATOM 3094 O O . ASP B 1 187 ? -15.477 -29.859 -10.367 1 93.81 187 ASP B O 1
ATOM 3098 N N . ASN B 1 188 ? -16.156 -27.75 -10.281 1 91.44 188 ASN B N 1
ATOM 3099 C CA . ASN B 1 188 ? -15.398 -27.359 -11.469 1 91.44 188 ASN B CA 1
ATOM 3100 C C . ASN B 1 188 ? -14.031 -26.781 -11.086 1 91.44 188 ASN B C 1
ATOM 3102 O O . ASN B 1 188 ? -13.359 -26.188 -11.922 1 91.44 188 ASN B O 1
ATOM 3106 N N . LYS B 1 189 ? -13.656 -26.797 -9.766 1 92.06 189 LYS B N 1
ATOM 3107 C CA . LYS B 1 189 ? -12.352 -26.375 -9.234 1 92.06 189 LYS B CA 1
ATOM 3108 C C . LYS B 1 189 ? -12.219 -24.859 -9.227 1 92.06 189 LYS B C 1
ATOM 3110 O O . LYS B 1 189 ? -11.117 -24.328 -9.328 1 92.06 189 LYS B O 1
ATOM 3115 N N . TYR B 1 190 ? -13.383 -24.219 -9.258 1 93.69 190 TYR B N 1
ATOM 3116 C CA . TYR B 1 190 ? -13.375 -22.781 -9.047 1 93.69 190 TYR B CA 1
ATOM 3117 C C . TYR B 1 190 ? -13.445 -22.438 -7.566 1 93.69 190 TYR B C 1
ATOM 3119 O O . TYR B 1 190 ? -14.086 -23.141 -6.789 1 93.69 190 TYR B O 1
ATOM 3127 N N . ILE B 1 191 ? -12.766 -21.359 -7.238 1 96.94 191 ILE B N 1
ATOM 3128 C CA . ILE B 1 191 ? -12.836 -20.875 -5.867 1 96.94 191 ILE B CA 1
ATOM 3129 C C . ILE B 1 191 ? -14.219 -20.281 -5.594 1 96.94 191 ILE B C 1
ATOM 3131 O O . ILE B 1 191 ? -14.766 -19.547 -6.422 1 96.94 191 ILE B O 1
ATOM 3135 N N . ARG B 1 192 ? -14.789 -20.641 -4.52 1 96.69 192 ARG B N 1
ATOM 3136 C CA . ARG B 1 192 ? -16.094 -20.125 -4.105 1 96.69 192 ARG B CA 1
ATOM 3137 C C . ARG B 1 192 ? -15.977 -19.344 -2.803 1 96.69 192 ARG B C 1
ATOM 3139 O O . ARG B 1 192 ? -15.453 -19.844 -1.811 1 96.69 192 ARG B O 1
ATOM 3146 N N . PRO B 1 193 ? -16.547 -18.094 -2.727 1 96.56 193 PRO B N 1
ATOM 3147 C CA . PRO B 1 193 ? -17.266 -17.391 -3.793 1 96.56 193 PRO B CA 1
ATOM 3148 C C . PRO B 1 193 ? -16.344 -16.953 -4.934 1 96.56 193 PRO B C 1
ATOM 3150 O O . PRO B 1 193 ? -16.797 -16.828 -6.078 1 96.56 193 PRO B O 1
ATOM 3153 N N . GLY B 1 194 ? -15.062 -16.766 -4.547 1 96 194 GLY B N 1
ATOM 3154 C CA . GLY B 1 194 ? -14.094 -16.453 -5.578 1 96 194 GLY B CA 1
ATOM 3155 C C . GLY B 1 194 ? -14.359 -15.117 -6.258 1 96 194 GLY B C 1
ATOM 3156 O O . GLY B 1 194 ? -15.062 -14.266 -5.715 1 96 194 GLY B O 1
ATOM 3157 N N . LEU B 1 195 ? -13.664 -14.859 -7.387 1 95.31 195 LEU B N 1
ATOM 3158 C CA . LEU B 1 195 ? -13.852 -13.633 -8.148 1 95.31 195 LEU B CA 1
ATOM 3159 C C . LEU B 1 195 ? -13.805 -13.906 -9.648 1 95.31 195 LEU B C 1
ATOM 3161 O O . LEU B 1 195 ? -13.633 -12.984 -10.445 1 95.31 195 LEU B O 1
ATOM 3165 N N . GLY B 1 196 ? -13.906 -15.195 -10.008 1 90.81 196 GLY B N 1
ATOM 3166 C CA . GLY B 1 196 ? -13.781 -15.578 -11.406 1 90.81 196 GLY B CA 1
ATOM 3167 C C . GLY B 1 196 ? -12.344 -15.789 -11.836 1 90.81 196 GLY B C 1
ATOM 3168 O O . GLY B 1 196 ? -11.469 -16.047 -11.008 1 90.81 196 GLY B O 1
ATOM 3169 N N . ASP B 1 197 ? -12.109 -15.781 -13.141 1 90.5 197 ASP B N 1
ATOM 3170 C CA . ASP B 1 197 ? -10.766 -15.922 -13.695 1 90.5 197 ASP B CA 1
ATOM 3171 C C . ASP B 1 197 ? -10.023 -14.586 -13.688 1 90.5 197 ASP B C 1
ATOM 3173 O O . ASP B 1 197 ? -10.367 -13.672 -14.43 1 90.5 197 ASP B O 1
ATOM 3177 N N . ALA B 1 198 ? -8.992 -14.531 -12.93 1 92.62 198 ALA B N 1
ATOM 3178 C CA . ALA B 1 198 ? -8.289 -13.266 -12.719 1 92.62 198 ALA B CA 1
ATOM 3179 C C . ALA B 1 198 ? -7.648 -12.773 -14.016 1 92.62 198 ALA B C 1
ATOM 3181 O O . ALA B 1 198 ? -7.609 -11.57 -14.273 1 92.62 198 ALA B O 1
ATOM 3182 N N . GLY B 1 199 ? -7.078 -13.703 -14.781 1 91.38 199 GLY B N 1
ATOM 3183 C CA . GLY B 1 199 ? -6.496 -13.297 -16.047 1 91.38 199 GLY B CA 1
ATOM 3184 C C . GLY B 1 199 ? -7.508 -12.695 -17 1 91.38 199 GLY B C 1
ATOM 3185 O O . GLY B 1 199 ? -7.242 -11.664 -17.625 1 91.38 199 GLY B O 1
ATOM 3186 N N . ASP B 1 200 ? -8.625 -13.32 -17.109 1 91.38 200 ASP B N 1
ATOM 3187 C CA . ASP B 1 200 ? -9.68 -12.828 -18 1 91.38 200 ASP B CA 1
ATOM 3188 C C . ASP B 1 200 ? -10.219 -11.484 -17.516 1 91.38 200 ASP B C 1
ATOM 3190 O O . ASP B 1 200 ? -10.477 -10.586 -18.312 1 91.38 200 ASP B O 1
ATOM 3194 N N . ARG B 1 201 ? -10.391 -11.367 -16.234 1 93 201 ARG B N 1
ATOM 3195 C CA . ARG B 1 201 ? -10.922 -10.133 -15.664 1 93 201 ARG B CA 1
ATOM 3196 C C . ARG B 1 201 ? -9.945 -8.977 -15.844 1 93 201 ARG B C 1
ATOM 3198 O O . ARG B 1 201 ? -10.352 -7.84 -16.062 1 93 201 ARG B O 1
ATOM 3205 N N . ALA B 1 202 ? -8.656 -9.312 -15.852 1 93.44 202 ALA B N 1
ATOM 3206 C CA . ALA B 1 202 ? -7.633 -8.273 -15.914 1 93.44 202 ALA B CA 1
ATOM 3207 C C . ALA B 1 202 ? -7.395 -7.832 -17.359 1 93.44 202 ALA B C 1
ATOM 3209 O O . ALA B 1 202 ? -7.141 -6.652 -17.609 1 93.44 202 ALA B O 1
ATOM 3210 N N . PHE B 1 203 ? -7.516 -8.82 -18.297 1 91.94 203 PHE B N 1
ATOM 3211 C CA . PHE B 1 203 ? -6.98 -8.5 -19.625 1 91.94 203 PHE B CA 1
ATOM 3212 C C . PHE B 1 203 ? -8.008 -8.781 -20.703 1 91.94 203 PHE B C 1
ATOM 3214 O O . PHE B 1 203 ? -7.707 -8.688 -21.891 1 91.94 203 PHE B O 1
ATOM 3221 N N . TYR B 1 204 ? -9.172 -9.023 -20.359 1 83.62 204 TYR B N 1
ATOM 3222 C CA . TYR B 1 204 ? -10.273 -9.242 -21.297 1 83.62 204 TYR B CA 1
ATOM 3223 C C . TYR B 1 204 ? -9.938 -10.344 -22.297 1 83.62 204 TYR B C 1
ATOM 3225 O O . TYR B 1 204 ? -10.086 -10.164 -23.516 1 83.62 204 TYR B O 1
ATOM 3233 N N . THR B 1 205 ? -9.461 -11.367 -21.844 1 72.31 205 THR B N 1
ATOM 3234 C CA . THR B 1 205 ? -9.094 -12.453 -22.75 1 72.31 205 THR B CA 1
ATOM 3235 C C . THR B 1 205 ? -10.18 -13.531 -22.766 1 72.31 205 THR B C 1
ATOM 3237 O O . THR B 1 205 ? -9.992 -14.594 -23.359 1 72.31 205 THR B O 1
ATOM 3240 N N . HIS B 1 206 ? -11.305 -13.086 -22.141 1 65.94 206 HIS B N 1
ATOM 3241 C CA . HIS B 1 206 ? -12.375 -14.07 -22.25 1 65.94 206 HIS B CA 1
ATOM 3242 C C . HIS B 1 206 ? -12.852 -14.227 -23.688 1 65.94 206 HIS B C 1
ATOM 3244 O O . HIS B 1 206 ? -12.875 -13.25 -24.438 1 65.94 206 HIS B O 1
ATOM 3250 N N . GLU B 1 207 ? -12.828 -15.477 -24.266 1 49.41 207 GLU B N 1
ATOM 3251 C CA . GLU B 1 207 ? -13.5 -15.688 -25.547 1 49.41 207 GLU B CA 1
ATOM 3252 C C . GLU B 1 207 ? -15.008 -15.477 -25.438 1 49.41 207 GLU B C 1
ATOM 3254 O O . GLU B 1 207 ? -15.586 -15.68 -24.359 1 49.41 207 GLU B O 1
#

Solvent-accessible surface area (backbone atoms only — not comparable to full-atom values): 21317 Å² total; per-residue (Å²): 85,75,46,67,54,81,50,46,60,53,49,28,51,51,55,50,53,22,25,64,83,51,47,31,68,57,37,31,54,49,43,13,53,47,32,37,55,51,49,47,60,68,44,54,80,55,65,64,40,82,42,80,40,47,32,86,86,39,79,43,80,40,67,33,61,53,44,82,33,34,32,41,28,23,38,43,69,45,5,46,38,34,47,55,28,37,38,71,77,42,69,74,42,43,64,29,42,36,30,57,41,70,32,85,87,74,70,42,70,38,80,74,43,74,50,68,66,91,27,74,89,25,40,33,42,38,27,39,42,68,29,37,67,18,59,66,59,44,51,49,51,52,51,43,40,75,65,48,40,78,38,49,36,37,41,31,47,39,29,7,55,65,4,53,49,47,31,42,70,75,39,59,84,37,37,35,38,28,50,38,72,43,77,28,61,48,98,84,54,42,40,34,78,52,56,72,58,59,40,35,50,43,63,66,66,65,127,85,74,47,68,53,83,50,46,59,51,47,28,51,52,54,50,53,22,24,64,84,52,46,31,69,56,37,32,52,50,42,13,53,46,33,37,55,51,49,46,60,69,43,53,80,54,64,64,40,82,43,81,39,47,31,86,85,38,79,43,81,41,67,30,62,52,44,81,32,34,31,42,29,22,39,41,72,45,6,46,40,34,48,56,28,37,37,72,77,42,70,73,42,44,66,28,42,34,29,57,40,71,32,85,86,75,69,42,69,39,80,74,43,73,51,69,66,89,28,75,90,26,39,33,40,37,27,39,41,69,28,35,67,17,59,66,58,44,52,50,52,52,51,45,41,75,64,49,41,79,38,48,36,38,40,32,47,39,29,9,57,63,5,55,49,47,29,40,69,76,39,59,84,38,39,35,39,28,48,38,74,42,78,28,61,48,97,82,54,42,40,34,79,52,56,70,60,60,41,36,49,44,64,65,65,66,129

pLDDT: mean 93.74, std 8.01, range [49.12, 98.75]

Radius of gyration: 22.57 Å; Cα contacts (8 Å, |Δi|>4): 909; chains: 2; bounding box: 51×72×50 Å